Protein AF-A0A1V5P6X7-F1 (afdb_monomer)

Mean predicted aligned error: 15.87 Å

Radius of gyration: 30.11 Å; Cα contacts (8 Å, |Δi|>4): 735; chains: 1; bounding box: 81×70×78 Å

Foldseek 3Di:
DDDDDPVLLVVQLVVPVPDPLPAQLVLLLVLLLQVVLVVVCVVPVDDDDDDSVNSSVVSVDQDPLNSVLLSVLSSLLPSPPVVDDCRPPVDDDPVSSVVSSVLQVQLVVVLSVDPDDSNVRSSCSSCVSSVNRPPDLLVVCVVVVADNAALQFFKQFLPPQCRQQLALQDGLFKHKAFDDPVQLVQWDDDPQWTDQVSGNDHLVVVLVNRNDDPVVLRVLALSLVLSLVLRQQLVCVVPPPDQKHKYQQVSSCVQLVQDADDVPDAFDADPVRHRDPRPNPPVVVNVVSLQRMWMAGNVRIIGRQKAWDDQDSVSNMTMIGGPSSVVVSVVQQVVQWDAAPVRDIDGWDGIDRWFGSNCSVDPLVLLVLLLSVVVSQVSVQQTDDSLNRNVVVVVVVCVVVVHDDPDPPPPPPQPLADKRKGKDFLLVSQSSHVNLVVQLVPDDQVSNLVSLCVRLLVSVVCCVVGTLNPLWFAPKDWDSDRDGPVRRRPMGMIITSHTDDPVSRDRDD

Nearest PDB structures (foldseek):
  5lc5-assembly1_Y  TM=1.984E-01  e=2.575E+00  Bos taurus

Solvent-accessible surface area (backbone atoms only — not comparable to full-atom values): 28564 Å² total; per-residue (Å²): 134,86,82,74,51,74,66,58,41,50,59,40,41,66,56,55,76,78,47,81,56,64,61,62,38,50,52,48,50,55,52,47,34,54,53,48,27,54,52,52,53,66,74,50,78,83,70,76,100,72,54,70,66,62,41,37,66,72,43,67,75,70,48,73,66,56,49,54,32,50,38,48,53,55,48,50,50,49,43,70,38,85,88,56,51,66,80,78,58,83,62,82,56,72,68,60,53,50,54,55,48,52,51,51,51,54,14,52,57,50,46,76,74,53,94,70,65,73,84,77,40,49,45,40,25,38,17,65,60,70,73,47,81,48,49,54,51,61,53,54,31,40,74,76,68,24,48,58,69,62,57,49,44,25,47,40,54,22,32,85,71,46,48,38,36,78,31,76,35,90,46,79,45,18,12,32,27,65,50,55,73,77,59,48,73,30,61,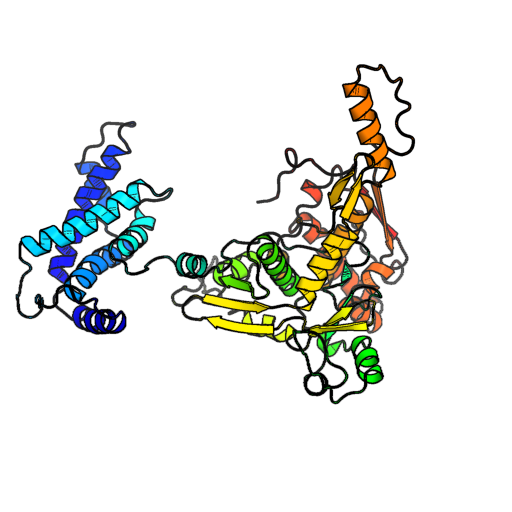31,66,57,95,39,32,60,35,63,89,73,22,78,51,55,65,69,59,51,58,50,50,56,70,47,85,54,59,88,63,55,71,78,58,60,53,57,56,52,29,44,52,49,36,54,47,53,57,37,62,78,73,43,98,59,75,69,42,41,36,30,44,70,37,48,32,49,22,35,59,41,59,72,81,51,95,90,65,76,65,55,59,46,100,85,65,48,71,42,79,76,62,64,62,55,58,65,61,64,55,52,71,39,60,46,26,30,24,40,40,59,90,68,52,42,20,41,38,44,47,82,73,46,77,38,80,88,50,41,31,40,30,33,33,31,53,30,57,53,51,50,52,53,50,51,55,59,76,29,49,43,67,46,87,86,68,51,73,49,69,54,86,43,62,40,73,43,38,32,24,44,50,55,66,53,82,58,58,60,12,54,51,50,38,51,52,53,51,22,46,54,54,61,67,66,61,83,50,75,68,41,54,38,52,55,50,53,52,52,54,37,57,75,67,73,53,88,70,85,68,70,71,52,99,66,53,72,54,92,77,49,70,42,71,36,75,48,37,46,47,58,60,37,60,62,34,58,72,48,36,53,50,46,73,73,42,54,75,68,56,23,30,51,51,39,39,55,27,47,54,45,17,60,50,38,41,67,75,35,29,30,52,74,50,37,30,34,78,61,42,70,73,86,74,62,51,38,81,93,42,22,84,43,68,51,58,33,36,22,47,54,67,51,51,84,88,72,40,62,76,79,131

Structure (mmCIF, N/CA/C/O backbone):
data_AF-A0A1V5P6X7-F1
#
_entry.id   AF-A0A1V5P6X7-F1
#
loop_
_atom_site.group_PDB
_atom_site.id
_atom_site.type_symbol
_atom_site.label_atom_id
_atom_site.label_alt_id
_atom_site.label_comp_id
_atom_site.label_asym_id
_atom_site.label_entity_id
_atom_site.label_seq_id
_atom_site.pdbx_PDB_ins_code
_atom_site.Cartn_x
_atom_site.Cartn_y
_atom_site.Cartn_z
_atom_site.occupancy
_atom_site.B_iso_or_equiv
_atom_site.auth_seq_id
_atom_site.auth_comp_id
_atom_site.auth_asym_id
_atom_site.auth_atom_id
_atom_site.pdbx_PDB_model_num
ATOM 1 N N . MET A 1 1 ? 23.659 1.059 -47.665 1.00 29.52 1 MET A N 1
ATOM 2 C CA . MET A 1 1 ? 24.518 0.992 -46.464 1.00 29.52 1 MET A CA 1
ATOM 3 C C . MET A 1 1 ? 23.973 -0.125 -45.588 1.00 29.52 1 MET A C 1
ATOM 5 O O . MET A 1 1 ? 22.819 -0.039 -45.201 1.00 29.52 1 MET A O 1
ATOM 9 N N . LEU A 1 2 ? 24.727 -1.211 -45.403 1.00 29.77 2 LEU A N 1
ATOM 10 C CA . LEU A 1 2 ? 24.310 -2.373 -44.606 1.00 29.77 2 LEU A CA 1
ATOM 11 C C . LEU A 1 2 ? 24.341 -2.010 -43.114 1.00 29.77 2 LEU A C 1
ATOM 13 O O . LEU A 1 2 ? 25.424 -1.776 -42.577 1.00 29.77 2 LEU A O 1
ATOM 17 N N . GLU A 1 3 ? 23.174 -1.961 -42.467 1.00 35.75 3 GLU A N 1
ATOM 18 C CA . GLU A 1 3 ? 23.053 -1.818 -41.011 1.00 35.75 3 GLU A CA 1
ATOM 19 C C . GLU A 1 3 ? 23.807 -2.962 -40.314 1.00 35.75 3 GLU A C 1
ATOM 21 O O . GLU A 1 3 ? 23.574 -4.142 -40.582 1.00 35.75 3 GLU A O 1
ATOM 26 N N . LEU A 1 4 ? 24.761 -2.621 -39.445 1.00 47.28 4 LEU A N 1
ATOM 27 C CA . LEU A 1 4 ? 25.400 -3.596 -38.562 1.00 47.28 4 LEU A CA 1
ATOM 28 C C . LEU A 1 4 ? 24.405 -4.033 -37.487 1.00 47.28 4 LEU A C 1
ATOM 30 O O . LEU A 1 4 ? 23.769 -3.196 -36.847 1.00 47.28 4 LEU A O 1
ATOM 34 N N . SER A 1 5 ? 24.324 -5.339 -37.232 1.00 50.75 5 SER A N 1
ATOM 35 C CA . SER A 1 5 ? 23.567 -5.845 -36.091 1.00 50.75 5 SER A CA 1
ATOM 36 C C . SER A 1 5 ? 24.192 -5.354 -34.775 1.00 50.75 5 SER A C 1
ATOM 38 O O . SER A 1 5 ? 25.414 -5.227 -34.660 1.00 50.75 5 SER A O 1
ATOM 40 N N . ALA A 1 6 ? 23.373 -5.118 -33.745 1.00 48.75 6 ALA A N 1
ATOM 41 C CA . ALA A 1 6 ? 23.850 -4.692 -32.425 1.00 48.75 6 ALA A CA 1
ATOM 42 C C . ALA A 1 6 ? 24.905 -5.654 -31.830 1.00 48.75 6 ALA A C 1
ATOM 44 O O . ALA A 1 6 ? 25.833 -5.221 -31.147 1.00 48.75 6 ALA A O 1
ATOM 45 N N . GLN A 1 7 ? 24.811 -6.955 -32.137 1.00 45.31 7 GLN A N 1
ATOM 46 C CA . GLN A 1 7 ? 25.798 -7.960 -31.730 1.00 45.31 7 GLN A CA 1
ATOM 47 C C . GLN A 1 7 ? 27.153 -7.796 -32.430 1.00 45.31 7 GLN A C 1
ATOM 49 O O . GLN A 1 7 ? 28.190 -7.986 -31.792 1.00 45.31 7 GLN A O 1
ATOM 54 N N . ASP A 1 8 ? 27.169 -7.439 -33.714 1.00 54.50 8 ASP A N 1
ATOM 55 C CA . ASP A 1 8 ? 28.414 -7.231 -34.460 1.00 54.50 8 ASP A CA 1
ATOM 56 C C . ASP A 1 8 ? 29.129 -5.957 -34.011 1.00 54.50 8 ASP A C 1
ATOM 58 O O . ASP A 1 8 ? 30.355 -5.954 -33.872 1.00 54.50 8 ASP A O 1
ATOM 62 N N . THR A 1 9 ? 28.366 -4.907 -33.698 1.00 53.50 9 THR A N 1
ATOM 63 C CA . THR A 1 9 ? 28.881 -3.674 -33.091 1.00 53.50 9 THR A CA 1
ATOM 64 C C . THR A 1 9 ? 29.508 -3.953 -31.721 1.00 53.50 9 THR A C 1
ATOM 66 O O . THR A 1 9 ? 30.623 -3.508 -31.465 1.00 53.50 9 THR A O 1
ATOM 69 N N . LEU A 1 10 ? 28.866 -4.762 -30.868 1.00 51.53 10 LEU A N 1
ATOM 70 C CA . LEU A 1 10 ? 29.395 -5.145 -29.548 1.00 51.53 10 LEU A CA 1
ATOM 71 C C . LEU A 1 10 ? 30.659 -6.017 -29.628 1.00 51.53 10 LEU A C 1
ATOM 73 O O . LEU A 1 10 ? 31.616 -5.793 -28.887 1.00 51.53 10 LEU A O 1
ATOM 77 N N . LYS A 1 11 ? 30.703 -6.994 -30.545 1.00 57.59 11 LYS A N 1
ATOM 78 C CA . LYS A 1 11 ? 31.899 -7.830 -30.767 1.00 57.59 11 LYS A CA 1
ATOM 79 C C . LYS A 1 11 ? 33.089 -7.007 -31.257 1.00 57.59 11 LYS A C 1
ATOM 81 O O . LYS A 1 11 ? 34.222 -7.277 -30.865 1.00 57.59 11 LYS A O 1
ATOM 86 N N . ARG A 1 12 ? 32.836 -6.009 -32.106 1.00 57.44 12 ARG A N 1
ATOM 87 C CA . ARG A 1 12 ? 33.854 -5.061 -32.577 1.00 57.44 12 ARG A CA 1
ATOM 88 C C . ARG A 1 12 ? 34.313 -4.152 -31.444 1.00 57.44 12 ARG A C 1
ATOM 90 O O . ARG A 1 12 ? 35.510 -4.057 -31.203 1.00 57.44 12 ARG A O 1
ATOM 97 N N . PHE A 1 13 ? 33.376 -3.595 -30.680 1.00 59.50 13 PHE A N 1
ATOM 98 C CA . PHE A 1 13 ? 33.653 -2.774 -29.499 1.00 59.50 13 PHE A CA 1
ATOM 99 C C . PHE A 1 13 ? 34.596 -3.474 -28.502 1.00 59.50 13 PHE A C 1
ATOM 101 O O . PHE A 1 13 ? 35.576 -2.880 -28.056 1.00 59.50 13 PHE A O 1
ATOM 108 N N . ALA A 1 14 ? 34.371 -4.764 -28.228 1.00 54.22 14 ALA A N 1
ATOM 109 C CA . ALA A 1 14 ? 35.219 -5.563 -27.340 1.00 54.22 14 ALA A CA 1
ATOM 110 C C . ALA A 1 14 ? 36.666 -5.754 -27.845 1.00 54.22 14 ALA A C 1
ATOM 112 O O . ALA A 1 14 ? 37.575 -5.921 -27.035 1.00 54.22 14 ALA A O 1
ATOM 113 N N . ARG A 1 15 ? 36.901 -5.721 -29.166 1.00 55.00 15 ARG A N 1
ATOM 114 C CA . ARG A 1 15 ? 38.250 -5.816 -29.756 1.00 55.00 15 ARG A CA 1
ATOM 115 C C . ARG A 1 15 ? 39.013 -4.493 -29.660 1.00 55.00 15 ARG A C 1
ATOM 117 O O . ARG A 1 15 ? 40.206 -4.509 -29.370 1.00 55.00 15 ARG A O 1
ATOM 124 N N . TYR A 1 16 ? 38.329 -3.362 -29.843 1.00 55.97 16 TYR A N 1
ATOM 125 C CA . TYR A 1 16 ? 38.953 -2.032 -29.828 1.00 55.97 16 TYR A CA 1
ATOM 126 C C . TYR A 1 16 ? 39.410 -1.575 -28.440 1.00 55.97 16 TYR A C 1
ATOM 128 O O . TYR A 1 16 ? 40.416 -0.871 -28.348 1.00 55.97 16 TYR A O 1
ATOM 136 N N . TRP A 1 17 ? 38.745 -2.033 -27.369 1.00 52.84 17 TRP A N 1
ATOM 137 C CA . TRP A 1 17 ? 39.122 -1.751 -25.972 1.00 52.84 17 TRP A CA 1
ATOM 138 C C . TRP A 1 17 ? 40.578 -2.153 -25.635 1.00 52.84 17 TRP A C 1
ATOM 140 O O . TRP A 1 17 ? 41.153 -1.636 -24.682 1.00 52.84 17 TRP A O 1
ATOM 150 N N . ASN A 1 18 ? 41.196 -3.026 -26.441 1.00 51.00 18 ASN A N 1
ATOM 151 C CA . ASN A 1 18 ? 42.546 -3.565 -26.238 1.00 51.00 18 ASN A CA 1
ATOM 152 C C . ASN A 1 18 ? 43.632 -2.969 -27.172 1.00 51.00 18 ASN A C 1
ATOM 154 O O . ASN A 1 18 ? 44.721 -3.530 -27.257 1.00 51.00 18 ASN A O 1
ATOM 158 N N . SER A 1 19 ? 43.359 -1.879 -27.905 1.00 52.97 19 SER A N 1
ATOM 159 C CA . SER A 1 19 ? 44.272 -1.281 -28.910 1.00 52.97 19 SER A CA 1
ATOM 160 C C . SER A 1 19 ? 44.666 0.175 -28.595 1.00 52.97 19 SER A C 1
ATOM 162 O O . SER A 1 19 ? 44.190 0.713 -27.598 1.00 52.97 19 SER A O 1
ATOM 164 N N . ASP A 1 20 ? 45.544 0.798 -29.404 1.00 56.88 20 ASP A N 1
ATOM 165 C CA . ASP A 1 20 ? 46.266 2.077 -29.173 1.00 56.88 20 ASP A CA 1
ATOM 166 C C . ASP A 1 20 ? 45.377 3.356 -29.200 1.00 56.88 20 ASP A C 1
ATOM 168 O O . ASP A 1 20 ? 45.600 4.361 -29.873 1.00 56.88 20 ASP A O 1
ATOM 172 N N . PHE A 1 21 ? 44.328 3.304 -28.389 1.00 60.03 21 PHE A N 1
ATOM 173 C CA . PHE A 1 21 ? 43.229 4.234 -28.141 1.00 60.03 21 PHE A CA 1
ATOM 174 C C . PHE A 1 21 ? 43.634 5.593 -27.546 1.00 60.03 21 PHE A C 1
ATOM 176 O O . PHE A 1 21 ? 42.840 6.537 -27.433 1.00 60.03 21 PHE A O 1
ATOM 183 N N . VAL A 1 22 ? 44.886 5.692 -27.112 1.00 60.69 22 VAL A N 1
ATOM 184 C CA . VAL A 1 22 ? 45.396 6.803 -26.314 1.00 60.69 22 VAL A CA 1
ATOM 185 C C . VAL A 1 22 ? 45.454 8.095 -27.135 1.00 60.69 22 VAL A C 1
ATOM 187 O O . VAL A 1 22 ? 45.190 9.168 -26.591 1.00 60.69 22 VAL A O 1
ATOM 190 N N . GLN A 1 23 ? 45.737 8.014 -28.440 1.00 65.31 23 GLN A N 1
ATOM 191 C CA . GLN A 1 23 ? 45.881 9.193 -29.303 1.00 65.31 23 GLN A CA 1
ATOM 192 C C . GLN A 1 23 ? 44.537 9.877 -29.618 1.00 65.31 23 GLN A C 1
ATOM 194 O O . GLN A 1 23 ? 44.407 11.085 -29.404 1.00 65.31 23 GLN A O 1
ATOM 199 N N . SER A 1 24 ? 43.506 9.129 -30.035 1.00 67.69 24 SER A N 1
ATOM 200 C CA . SER A 1 24 ? 42.156 9.669 -30.309 1.00 67.69 24 SER A CA 1
ATOM 201 C C . SER A 1 24 ? 41.521 10.251 -29.050 1.00 67.69 24 SER A C 1
ATOM 203 O O . SER A 1 24 ? 40.939 11.337 -29.078 1.00 67.69 24 SER A O 1
ATOM 205 N N . SER A 1 25 ? 41.680 9.546 -27.927 1.00 67.38 25 SER A N 1
ATOM 206 C CA . SER A 1 25 ? 41.163 9.977 -26.628 1.00 67.38 25 SER A CA 1
ATOM 207 C C . SER A 1 25 ? 41.782 11.301 -26.186 1.00 67.38 25 SER A C 1
ATOM 209 O O . SER A 1 25 ? 41.067 12.195 -25.741 1.00 67.38 25 SER A O 1
ATOM 211 N N . ARG A 1 26 ? 43.104 11.465 -26.345 1.00 72.81 26 ARG A N 1
ATOM 212 C CA . ARG A 1 26 ? 43.799 12.725 -26.030 1.00 72.81 26 ARG A CA 1
ATOM 213 C C . ARG A 1 26 ? 43.305 13.877 -26.901 1.00 72.81 26 ARG A C 1
ATOM 215 O O . ARG A 1 26 ? 43.018 14.942 -26.365 1.00 72.81 26 ARG A O 1
ATOM 222 N N . MET A 1 27 ? 43.140 13.661 -28.206 1.00 81.56 27 MET A N 1
ATOM 223 C CA . MET A 1 27 ? 42.619 14.690 -29.111 1.00 81.56 27 MET A CA 1
ATOM 224 C C . MET A 1 27 ? 41.207 15.148 -28.710 1.00 81.56 27 MET A C 1
ATOM 226 O O . MET A 1 27 ? 40.962 16.350 -28.602 1.00 81.56 27 MET A O 1
ATOM 230 N N . LEU A 1 28 ? 40.286 14.211 -28.462 1.00 78.25 28 LEU A N 1
ATOM 231 C CA . LEU A 1 28 ? 38.910 14.535 -28.065 1.00 78.25 28 LEU A CA 1
ATOM 232 C C . LEU A 1 28 ? 38.848 15.250 -26.712 1.00 78.25 28 LEU A C 1
ATOM 234 O O . LEU A 1 28 ? 38.038 16.158 -26.540 1.00 78.25 28 LEU A O 1
ATOM 238 N N . ILE A 1 29 ? 39.723 14.883 -25.772 1.00 78.19 29 ILE A N 1
ATOM 239 C CA . ILE A 1 29 ? 39.867 15.571 -24.484 1.00 78.19 29 ILE A CA 1
ATOM 240 C C . ILE A 1 29 ? 40.288 17.029 -24.685 1.00 78.19 29 ILE A C 1
ATOM 242 O O . ILE A 1 29 ? 39.666 17.917 -24.103 1.00 78.19 29 ILE A O 1
ATOM 246 N N . GLU A 1 30 ? 41.291 17.297 -25.522 1.00 80.62 30 GLU A N 1
ATOM 247 C CA . GLU A 1 30 ? 41.738 18.671 -25.778 1.00 80.62 30 GLU A CA 1
ATOM 248 C C . GLU A 1 30 ? 40.679 19.500 -26.517 1.00 80.62 30 GLU A C 1
ATOM 250 O O . GLU A 1 30 ? 40.389 20.632 -26.124 1.00 80.62 30 GLU A O 1
ATOM 255 N N . GLN A 1 31 ? 40.003 18.923 -27.515 1.00 80.69 31 GLN A N 1
ATOM 256 C CA . GLN A 1 31 ? 38.898 19.606 -28.194 1.00 80.69 31 GLN A CA 1
ATOM 257 C C . GLN A 1 31 ? 37.723 19.897 -27.252 1.00 80.69 31 GLN A C 1
ATOM 259 O O . GLN A 1 31 ? 37.170 20.997 -27.283 1.00 80.69 31 GLN A O 1
ATOM 264 N N . TYR A 1 32 ? 37.356 18.947 -26.388 1.00 81.94 32 TYR A N 1
ATOM 265 C CA . TYR A 1 32 ? 36.303 19.135 -25.391 1.00 81.94 32 TYR A CA 1
ATOM 266 C C . TYR A 1 32 ? 36.634 20.280 -24.435 1.00 81.94 32 TYR A C 1
ATOM 268 O O . TYR A 1 32 ? 35.779 21.133 -24.200 1.00 81.94 32 TYR A O 1
ATOM 276 N N . LYS A 1 33 ? 37.873 20.346 -23.926 1.00 78.62 33 LYS A N 1
ATOM 277 C CA . LYS A 1 33 ? 38.310 21.424 -23.025 1.00 78.62 33 LYS A CA 1
ATOM 278 C C . LYS A 1 33 ? 38.100 22.802 -23.650 1.00 78.62 33 LYS A C 1
ATOM 280 O O . LYS A 1 33 ? 37.523 23.682 -23.011 1.00 78.62 33 LYS A O 1
ATOM 285 N N . ILE A 1 34 ? 38.514 22.963 -24.908 1.00 79.25 34 ILE A N 1
ATOM 286 C CA . ILE A 1 34 ? 38.392 24.220 -25.657 1.00 79.25 34 ILE A CA 1
ATOM 287 C C . ILE A 1 34 ? 36.917 24.572 -25.885 1.00 79.25 34 ILE A C 1
ATOM 289 O O . ILE A 1 34 ? 36.484 25.679 -25.557 1.00 79.25 34 ILE A O 1
ATOM 293 N N . LYS A 1 35 ? 36.125 23.627 -26.405 1.00 78.69 35 LYS A N 1
ATOM 294 C CA . LYS A 1 35 ? 34.719 23.866 -26.760 1.00 78.69 35 LYS A CA 1
ATOM 295 C C . LYS A 1 35 ? 33.844 24.114 -25.525 1.00 78.69 35 LYS A C 1
ATOM 297 O O . LYS A 1 35 ? 33.004 25.012 -25.545 1.00 78.69 35 LYS A O 1
ATOM 302 N N . MET A 1 36 ? 34.089 23.421 -24.410 1.00 74.06 36 MET A N 1
ATOM 303 C CA . MET A 1 36 ? 33.398 23.699 -23.145 1.00 74.06 36 MET A CA 1
ATOM 304 C C . MET A 1 36 ? 33.767 25.049 -22.544 1.00 74.06 36 MET A C 1
ATOM 306 O O . MET A 1 36 ? 32.889 25.742 -22.031 1.00 74.06 36 MET A O 1
ATOM 310 N N . ALA A 1 37 ? 35.041 25.446 -22.593 1.00 71.62 37 ALA A N 1
ATOM 311 C CA . ALA A 1 37 ? 35.449 26.765 -22.118 1.00 71.62 37 ALA A CA 1
ATOM 312 C C . ALA A 1 37 ? 34.734 27.875 -22.910 1.00 71.62 37 ALA A C 1
ATOM 314 O O . ALA A 1 37 ? 34.211 28.818 -22.317 1.00 71.62 37 ALA A O 1
ATOM 315 N N . GLN A 1 38 ? 34.615 27.716 -24.232 1.00 73.31 38 GLN A N 1
ATOM 316 C CA . GLN A 1 38 ? 33.857 28.626 -25.097 1.00 73.31 38 GLN A CA 1
ATOM 317 C C . GLN A 1 38 ? 32.356 28.637 -24.769 1.00 73.31 38 GLN A C 1
ATOM 319 O O . GLN A 1 38 ? 31.749 29.705 -24.688 1.00 73.31 38 GLN A O 1
ATOM 324 N N . MET A 1 39 ? 31.756 27.469 -24.541 1.00 71.56 39 MET A N 1
ATOM 325 C CA . MET A 1 39 ? 30.348 27.335 -24.166 1.00 71.56 39 MET A CA 1
ATOM 326 C C . MET A 1 39 ? 30.037 28.017 -22.823 1.00 71.56 39 MET A C 1
ATOM 328 O O . MET A 1 39 ? 29.095 28.805 -22.723 1.00 71.56 39 MET A O 1
ATOM 332 N N . LEU A 1 40 ? 30.862 27.786 -21.796 1.00 67.69 40 LEU A N 1
ATOM 333 C CA . LEU A 1 40 ? 30.722 28.434 -20.486 1.00 67.69 40 LEU A CA 1
ATOM 334 C C . LEU A 1 40 ? 30.890 29.952 -20.591 1.00 67.69 40 LEU A C 1
ATOM 336 O O . LEU A 1 40 ? 30.121 30.695 -19.983 1.00 67.69 40 LEU A O 1
ATOM 340 N N . LEU A 1 41 ? 31.836 30.416 -21.410 1.00 68.06 41 LEU A N 1
ATOM 341 C CA . LEU A 1 41 ? 32.035 31.838 -21.674 1.00 68.06 41 LEU A CA 1
ATOM 342 C C . LEU A 1 41 ? 30.791 32.486 -22.310 1.00 68.06 41 LEU A C 1
ATOM 344 O O . LEU A 1 41 ? 30.446 33.614 -21.958 1.00 68.06 41 LEU A O 1
ATOM 348 N N . ARG A 1 42 ? 30.077 31.781 -23.204 1.00 69.19 42 ARG A N 1
ATOM 349 C CA . ARG A 1 42 ? 28.806 32.262 -23.781 1.00 69.19 42 ARG A CA 1
ATOM 350 C C . ARG A 1 42 ? 27.708 32.410 -22.725 1.00 69.19 42 ARG A C 1
ATOM 352 O O . ARG A 1 42 ? 27.000 33.415 -22.745 1.00 69.19 42 ARG A O 1
ATOM 359 N N . HIS A 1 43 ? 27.591 31.461 -21.796 1.00 63.00 43 HIS A N 1
ATOM 360 C CA . HIS A 1 43 ? 26.579 31.497 -20.732 1.00 63.00 43 HIS A CA 1
ATOM 361 C C . HIS A 1 43 ? 26.871 32.511 -19.613 1.00 63.00 43 HIS A C 1
ATOM 363 O O . HIS A 1 43 ? 25.934 33.035 -19.016 1.00 63.00 43 HIS A O 1
ATOM 369 N N . TYR A 1 44 ? 28.139 32.834 -19.342 1.00 59.91 44 TYR A N 1
ATOM 370 C CA . TYR A 1 44 ? 28.546 33.703 -18.225 1.00 59.91 44 TYR A CA 1
ATOM 371 C C . TYR A 1 44 ? 28.780 35.181 -18.587 1.00 59.91 44 TYR A C 1
ATOM 373 O O . TYR A 1 44 ? 29.337 35.925 -17.779 1.00 59.91 44 TYR A O 1
ATOM 381 N N . LYS A 1 45 ? 28.304 35.656 -19.748 1.00 52.53 45 LYS A N 1
ATOM 382 C CA . LYS A 1 45 ? 28.466 37.046 -20.243 1.00 52.53 45 LYS A CA 1
ATOM 383 C C . LYS A 1 45 ? 27.971 38.182 -19.310 1.00 52.53 45 LYS A C 1
ATOM 385 O O . LYS A 1 45 ? 28.064 39.343 -19.692 1.00 52.53 45 LYS A O 1
ATOM 390 N N . GLY A 1 46 ? 27.479 37.890 -18.102 1.00 49.81 46 GLY A N 1
ATOM 391 C CA . GLY A 1 46 ? 26.917 38.860 -17.155 1.00 49.81 46 GLY A CA 1
ATOM 392 C C . GLY A 1 46 ? 27.740 39.213 -15.905 1.00 49.81 46 GLY A C 1
ATOM 393 O O . GLY A 1 46 ? 27.315 40.105 -15.177 1.00 49.81 46 GLY A O 1
ATOM 394 N N . SER A 1 47 ? 28.884 38.583 -15.594 1.00 49.19 47 SER A N 1
ATOM 395 C CA . SER A 1 47 ? 29.581 38.890 -14.324 1.00 49.19 47 SER A CA 1
ATOM 396 C C . SER A 1 47 ? 31.112 38.832 -14.396 1.00 49.19 47 SER A C 1
ATOM 398 O O . SER A 1 47 ? 31.696 37.755 -14.322 1.00 49.19 47 SER A O 1
ATOM 400 N N . LYS A 1 48 ? 31.733 40.024 -14.425 1.00 52.28 48 LYS A N 1
ATOM 401 C CA . LYS A 1 48 ? 33.184 40.327 -14.403 1.00 52.28 48 LYS A CA 1
ATOM 402 C C . LYS A 1 48 ? 33.996 39.758 -15.582 1.00 52.28 48 LYS A C 1
ATOM 404 O O . LYS A 1 48 ? 33.735 38.672 -16.076 1.00 52.28 48 LYS A O 1
ATOM 409 N N . LYS A 1 49 ? 34.999 40.530 -16.031 1.00 52.22 49 LYS A N 1
ATOM 410 C CA . LYS A 1 49 ? 35.970 40.168 -17.083 1.00 52.22 49 LYS A CA 1
ATOM 411 C C . LYS A 1 49 ? 36.725 38.888 -16.689 1.00 52.22 49 LYS A C 1
ATOM 413 O O . LYS A 1 49 ? 37.777 38.976 -16.071 1.00 52.22 49 LYS A O 1
ATOM 418 N N . GLN A 1 50 ? 36.170 37.724 -17.003 1.00 56.84 50 GLN A N 1
ATOM 419 C CA . GLN A 1 50 ? 36.886 36.450 -16.996 1.00 56.84 50 GLN A CA 1
ATOM 420 C C . GLN A 1 50 ? 37.320 36.156 -18.428 1.00 56.84 50 GLN A C 1
ATOM 422 O O . GLN A 1 50 ? 36.532 36.322 -19.364 1.00 56.84 50 GLN A O 1
ATOM 427 N N . THR A 1 51 ? 38.585 35.792 -18.609 1.00 60.97 51 THR A N 1
ATOM 428 C CA . THR A 1 51 ? 39.145 35.492 -19.930 1.00 60.97 51 THR A CA 1
ATOM 429 C C . THR A 1 51 ? 38.878 34.031 -20.300 1.00 60.97 51 THR A C 1
ATOM 431 O O . THR A 1 51 ? 38.555 33.202 -19.447 1.00 60.97 51 THR A O 1
ATOM 434 N N . LEU A 1 52 ? 39.021 33.685 -21.585 1.00 59.28 52 LEU A N 1
ATOM 435 C CA . LEU A 1 52 ? 38.991 32.285 -22.031 1.00 59.28 52 LEU A CA 1
ATOM 436 C C . LEU A 1 52 ? 39.999 31.434 -21.236 1.00 59.28 52 LEU A C 1
ATOM 438 O O . LEU A 1 52 ? 39.710 30.298 -20.883 1.00 59.28 52 LEU A O 1
ATOM 442 N N . GLU A 1 53 ? 41.140 32.023 -20.886 1.00 59.75 53 GLU A N 1
ATOM 443 C CA . GLU A 1 53 ? 42.224 31.414 -20.116 1.00 59.75 53 GLU A CA 1
ATOM 444 C C . GLU A 1 53 ? 41.805 31.021 -18.684 1.00 59.75 53 GLU A C 1
ATOM 446 O O . GLU A 1 53 ? 42.162 29.940 -18.209 1.00 59.75 53 GLU A O 1
ATOM 451 N N . ASP A 1 54 ? 40.967 31.830 -18.022 1.00 60.97 54 ASP A N 1
ATOM 452 C CA . ASP A 1 54 ? 40.425 31.536 -16.685 1.00 60.97 54 ASP A CA 1
ATOM 453 C C . ASP A 1 54 ? 39.466 30.333 -16.693 1.00 60.97 54 ASP A C 1
ATOM 455 O O . ASP A 1 54 ? 39.449 29.515 -15.764 1.00 60.97 54 ASP A O 1
ATOM 459 N N . PHE A 1 55 ? 38.664 30.200 -17.754 1.00 60.59 55 PHE A N 1
ATOM 460 C CA . PHE A 1 55 ? 37.769 29.057 -17.936 1.00 60.59 55 PHE A CA 1
ATOM 461 C C . PHE A 1 55 ? 38.531 27.801 -18.355 1.00 60.59 55 PHE A C 1
ATOM 463 O O . PHE A 1 55 ? 38.241 26.726 -17.831 1.00 60.59 55 PHE A O 1
ATOM 470 N N . THR A 1 56 ? 39.546 27.924 -19.212 1.00 59.16 56 THR A N 1
ATOM 471 C CA . THR A 1 56 ? 40.401 26.798 -19.611 1.00 59.16 56 THR A CA 1
ATOM 472 C C . THR A 1 56 ? 41.091 26.168 -18.396 1.00 59.16 56 THR A C 1
ATOM 474 O O . THR A 1 56 ? 40.992 24.954 -18.221 1.00 59.16 56 THR A O 1
ATOM 477 N N . LYS A 1 57 ? 41.631 26.970 -17.460 1.00 63.25 57 LYS A N 1
ATOM 478 C CA . LYS A 1 57 ? 42.194 26.480 -16.179 1.00 63.25 57 LYS A CA 1
ATOM 479 C C . LYS A 1 57 ? 41.187 25.713 -15.313 1.00 63.25 57 LYS A C 1
ATOM 481 O O . LYS A 1 57 ? 41.542 24.775 -14.605 1.00 63.25 57 LYS A O 1
ATOM 486 N N . ARG A 1 58 ? 39.898 26.072 -15.364 1.00 56.12 58 ARG A N 1
ATOM 487 C CA . ARG A 1 58 ? 38.832 25.345 -14.645 1.00 56.12 58 ARG A CA 1
ATOM 488 C C . ARG A 1 58 ? 38.477 24.005 -15.295 1.00 56.12 58 ARG A C 1
ATOM 490 O O . ARG A 1 58 ? 37.972 23.128 -14.592 1.00 56.12 58 ARG A O 1
ATOM 497 N N . VAL A 1 59 ? 38.706 23.849 -16.599 1.00 60.62 59 VAL A N 1
ATOM 498 C CA . VAL A 1 59 ? 38.370 22.652 -17.398 1.00 60.62 59 VAL A CA 1
ATOM 499 C C . VAL A 1 59 ? 39.583 21.709 -17.572 1.00 60.62 59 VAL A C 1
ATOM 501 O O . VAL A 1 59 ? 39.422 20.574 -18.010 1.00 60.62 59 VAL A O 1
ATOM 504 N N . GLU A 1 60 ? 40.783 22.109 -17.131 1.00 56.16 60 GLU A N 1
ATOM 505 C CA . GLU A 1 60 ? 42.029 21.323 -17.235 1.00 56.16 60 GLU A CA 1
ATOM 506 C C . GLU A 1 60 ? 41.961 19.912 -16.623 1.00 56.16 60 GLU A C 1
ATOM 508 O O . GLU A 1 60 ? 42.549 18.974 -17.168 1.00 56.16 60 GLU A O 1
ATOM 513 N N . LYS A 1 61 ? 41.226 19.727 -15.519 1.00 62.88 61 LYS A N 1
ATOM 514 C CA . LYS A 1 61 ? 41.073 18.423 -14.854 1.00 62.88 61 LYS A CA 1
ATOM 515 C C . LYS A 1 61 ? 39.816 17.704 -15.338 1.00 62.88 61 LYS A C 1
ATOM 517 O O . LYS A 1 61 ? 38.804 17.689 -14.643 1.00 62.88 61 LYS A O 1
ATOM 522 N N . THR A 1 62 ? 39.896 17.086 -16.515 1.00 63.19 62 THR A N 1
ATOM 523 C CA . THR A 1 62 ? 38.873 16.145 -16.994 1.00 63.19 62 THR A CA 1
ATOM 524 C C . THR A 1 62 ? 38.733 15.005 -15.983 1.00 63.19 62 THR A C 1
ATOM 526 O O . THR A 1 62 ? 39.714 14.302 -15.703 1.00 63.19 62 THR A O 1
ATOM 529 N N . THR A 1 63 ? 37.538 14.840 -15.419 1.00 67.25 63 THR A N 1
ATOM 530 C CA . THR A 1 63 ? 37.213 13.736 -14.502 1.00 67.25 63 THR A CA 1
ATOM 531 C C . THR A 1 63 ? 37.273 12.397 -15.234 1.00 67.25 63 THR A C 1
ATOM 533 O O . THR A 1 63 ? 37.094 12.352 -16.451 1.00 67.25 63 THR A O 1
ATOM 536 N N . ASP A 1 64 ? 37.467 11.290 -14.514 1.00 60.12 64 ASP A N 1
ATOM 537 C CA . ASP A 1 64 ? 37.478 9.954 -15.132 1.00 60.12 64 ASP A CA 1
ATOM 538 C C . ASP A 1 64 ? 36.181 9.675 -15.901 1.00 60.12 64 ASP A C 1
ATOM 540 O O . ASP A 1 64 ? 36.202 9.117 -16.993 1.00 60.12 64 ASP A O 1
ATOM 544 N N . ARG A 1 65 ? 35.048 10.175 -15.397 1.00 60.94 65 ARG A N 1
ATOM 545 C CA . ARG A 1 65 ? 33.745 10.056 -16.058 1.00 60.94 65 ARG A CA 1
ATOM 546 C C . ARG A 1 65 ? 33.672 10.806 -17.393 1.00 60.94 65 ARG A C 1
ATOM 548 O O . ARG A 1 65 ? 33.104 10.284 -18.347 1.00 60.94 65 ARG A O 1
ATOM 555 N N . GLU A 1 66 ? 34.230 12.012 -17.473 1.00 70.06 66 GLU A N 1
ATOM 556 C CA . GLU A 1 66 ? 34.300 12.779 -18.726 1.00 70.06 66 GLU A CA 1
ATOM 557 C C . GLU A 1 66 ? 35.279 12.139 -19.716 1.00 70.06 66 GLU A C 1
ATOM 559 O O . GLU A 1 66 ? 34.980 12.070 -20.906 1.00 70.06 66 GLU A O 1
ATOM 564 N N . ARG A 1 67 ? 36.409 11.603 -19.229 1.00 69.31 67 ARG A N 1
ATOM 565 C CA . ARG A 1 67 ? 37.352 10.847 -20.067 1.00 69.31 67 ARG A CA 1
ATOM 566 C C . ARG A 1 67 ? 36.658 9.644 -20.689 1.00 69.31 67 ARG A C 1
ATOM 568 O O . ARG A 1 67 ? 36.698 9.517 -21.904 1.00 69.31 67 ARG A O 1
ATOM 575 N N . ILE A 1 68 ? 35.957 8.845 -19.884 1.00 67.38 68 ILE A N 1
ATOM 576 C CA . ILE A 1 68 ? 35.201 7.668 -20.340 1.00 67.38 68 ILE A CA 1
ATOM 577 C C . ILE A 1 68 ? 34.125 8.054 -21.369 1.00 67.38 68 ILE A C 1
ATOM 579 O O . ILE A 1 68 ? 33.932 7.355 -22.360 1.00 67.38 68 ILE A O 1
ATOM 583 N N . ALA A 1 69 ? 33.436 9.184 -21.186 1.00 70.81 69 ALA A N 1
ATOM 584 C CA . ALA A 1 69 ? 32.447 9.650 -22.157 1.00 70.81 69 ALA A CA 1
ATOM 585 C C . ALA A 1 69 ? 33.080 9.979 -23.519 1.00 70.81 69 ALA A C 1
ATOM 587 O O . ALA A 1 69 ? 32.610 9.505 -24.547 1.00 70.81 69 ALA A O 1
ATOM 588 N N . LEU A 1 70 ? 34.168 10.750 -23.535 1.00 77.69 70 LEU A N 1
ATOM 589 C CA . LEU A 1 70 ? 34.865 11.130 -24.771 1.00 77.69 70 LEU A CA 1
ATOM 590 C C . LEU A 1 70 ? 35.505 9.919 -25.460 1.00 77.69 70 LEU A C 1
ATOM 592 O O . LEU A 1 70 ? 35.474 9.794 -26.681 1.00 77.69 70 LEU A O 1
ATOM 596 N N . GLN A 1 71 ? 36.008 8.989 -24.656 1.00 73.88 71 GLN A N 1
ATOM 597 C CA . GLN A 1 71 ? 36.493 7.680 -25.070 1.00 73.88 71 GLN A CA 1
ATOM 598 C C . GLN A 1 71 ? 35.431 6.883 -25.852 1.00 73.88 71 GLN A C 1
ATOM 600 O O . GLN A 1 71 ? 35.744 6.296 -26.888 1.00 73.88 71 GLN A O 1
ATOM 605 N N . ASN A 1 72 ? 34.160 6.935 -25.444 1.00 72.56 72 ASN A N 1
ATOM 606 C CA . ASN A 1 72 ? 33.077 6.241 -26.147 1.00 72.56 72 ASN A CA 1
ATOM 607 C C . ASN A 1 72 ? 32.819 6.768 -27.570 1.00 72.56 72 ASN A C 1
ATOM 609 O O . ASN A 1 72 ? 32.404 5.982 -28.418 1.00 72.56 72 ASN A O 1
ATOM 613 N N . ILE A 1 73 ? 33.086 8.050 -27.859 1.00 77.19 73 ILE A N 1
ATOM 614 C CA . ILE A 1 73 ? 32.971 8.599 -29.226 1.00 77.19 73 ILE A CA 1
ATOM 615 C C . ILE A 1 73 ? 33.982 7.915 -30.148 1.00 77.19 73 ILE A C 1
ATOM 617 O O . ILE A 1 73 ? 33.610 7.422 -31.210 1.00 77.19 73 ILE A O 1
ATOM 621 N N . ALA A 1 74 ? 35.245 7.849 -29.721 1.00 75.62 74 ALA A N 1
ATOM 622 C CA . ALA A 1 74 ? 36.300 7.201 -30.493 1.00 75.62 74 ALA A CA 1
ATOM 623 C C . ALA A 1 74 ? 36.028 5.698 -30.668 1.00 75.62 74 ALA A C 1
ATOM 625 O O . ALA A 1 74 ? 36.131 5.182 -31.777 1.00 75.62 74 ALA A O 1
ATOM 626 N N . LEU A 1 75 ? 35.605 5.001 -29.606 1.00 71.56 75 LEU A N 1
ATOM 627 C CA . LEU A 1 75 ? 35.265 3.573 -29.688 1.00 71.56 75 LEU A CA 1
ATOM 628 C C . LEU A 1 75 ? 34.096 3.302 -30.644 1.00 71.56 75 LEU A C 1
ATOM 630 O O . LEU A 1 75 ? 34.146 2.353 -31.424 1.00 71.56 75 LEU A O 1
ATOM 634 N N . TYR A 1 76 ? 33.051 4.130 -30.601 1.00 74.81 76 TYR A N 1
ATOM 635 C CA . TYR A 1 76 ? 31.916 4.022 -31.516 1.00 74.81 76 TYR A CA 1
ATOM 636 C C . TYR A 1 76 ? 32.325 4.265 -32.971 1.00 74.81 76 TYR A C 1
ATOM 638 O O . TYR A 1 76 ? 31.908 3.526 -33.866 1.00 74.81 76 TYR A O 1
ATOM 646 N N . TYR A 1 77 ? 33.167 5.273 -33.202 1.00 77.31 77 TYR A N 1
ATOM 647 C CA . TYR A 1 77 ? 33.668 5.607 -34.528 1.00 77.31 77 TYR A CA 1
ATOM 648 C C . TYR A 1 77 ? 34.392 4.417 -35.172 1.00 77.31 77 TYR A C 1
ATOM 650 O O . TYR A 1 77 ? 33.977 3.944 -36.229 1.00 77.31 77 TYR A O 1
ATOM 658 N N . PHE A 1 78 ? 35.380 3.837 -34.486 1.00 72.94 78 PHE A N 1
ATOM 659 C CA . PHE A 1 78 ? 36.112 2.676 -35.005 1.00 72.94 78 PHE A CA 1
ATOM 660 C C . PHE A 1 78 ? 35.243 1.416 -35.121 1.00 72.94 78 PHE A C 1
ATOM 662 O O . PHE A 1 78 ? 35.420 0.618 -36.036 1.00 72.94 78 PHE A O 1
ATOM 669 N N . ALA A 1 79 ? 34.246 1.236 -34.249 1.00 69.12 79 ALA A N 1
ATOM 670 C CA . ALA A 1 79 ? 33.323 0.106 -34.359 1.00 69.12 79 ALA A CA 1
ATOM 671 C C . ALA A 1 79 ? 32.430 0.167 -35.616 1.00 69.12 79 ALA A C 1
ATOM 673 O O . ALA A 1 79 ? 32.007 -0.882 -36.114 1.00 69.12 79 ALA A O 1
ATOM 674 N N . THR A 1 80 ? 32.148 1.371 -36.123 1.00 67.81 80 THR A N 1
ATOM 675 C CA . THR A 1 80 ? 31.231 1.613 -37.248 1.00 67.81 80 THR A CA 1
ATOM 676 C C . THR A 1 80 ? 31.935 1.800 -38.597 1.00 67.81 80 THR A C 1
ATOM 678 O O . THR A 1 80 ? 31.325 1.506 -39.626 1.00 67.81 80 THR A O 1
ATOM 681 N N . HIS A 1 81 ? 33.223 2.159 -38.606 1.00 73.38 81 HIS A N 1
ATOM 682 C CA . HIS A 1 81 ? 34.038 2.350 -39.814 1.00 73.38 81 HIS A CA 1
ATOM 683 C C . HIS A 1 81 ? 34.969 1.148 -40.018 1.00 73.38 81 HIS A C 1
ATOM 685 O O . HIS A 1 81 ? 36.060 1.060 -39.459 1.00 73.38 81 HIS A O 1
ATOM 691 N N . LYS A 1 82 ? 34.469 0.143 -40.753 1.00 66.81 82 LYS A N 1
ATOM 692 C CA . LYS A 1 82 ? 35.047 -1.218 -40.828 1.00 66.81 82 LYS A CA 1
ATOM 693 C C . LYS A 1 82 ? 36.413 -1.291 -41.515 1.00 66.81 82 LYS A C 1
ATOM 695 O O . LYS A 1 82 ? 37.097 -2.298 -41.366 1.00 66.81 82 LYS A O 1
ATOM 700 N N . ASP A 1 83 ? 36.710 -0.294 -42.325 1.00 68.50 83 ASP A N 1
ATOM 701 C CA . ASP A 1 83 ? 37.915 -0.085 -43.120 1.00 68.50 83 ASP A CA 1
ATOM 702 C C . ASP A 1 83 ? 39.053 0.552 -42.314 1.00 68.50 83 ASP A C 1
ATOM 704 O O . ASP A 1 83 ? 40.200 0.546 -42.756 1.00 68.50 83 ASP A O 1
ATOM 708 N N . ILE A 1 84 ? 38.750 1.038 -41.109 1.00 66.44 84 ILE A N 1
ATOM 709 C CA . ILE A 1 84 ? 39.700 1.723 -40.244 1.00 66.44 84 ILE A CA 1
ATOM 710 C C . ILE A 1 84 ? 40.148 0.763 -39.138 1.00 66.44 84 ILE A C 1
ATOM 712 O O . ILE A 1 84 ? 39.403 0.458 -38.200 1.00 66.44 84 ILE A O 1
ATOM 716 N N . ASP A 1 85 ? 41.389 0.287 -39.247 1.00 62.06 85 ASP A N 1
ATOM 717 C CA . ASP A 1 85 ? 42.054 -0.490 -38.202 1.00 62.06 85 ASP A CA 1
ATOM 718 C C . ASP A 1 85 ? 43.117 0.369 -37.483 1.00 62.06 85 ASP A C 1
ATOM 720 O O . ASP A 1 85 ? 44.216 0.569 -38.010 1.00 62.06 85 ASP A O 1
ATOM 724 N N . PRO A 1 86 ? 42.827 0.865 -36.266 1.00 55.59 86 PRO A N 1
ATOM 725 C CA . PRO A 1 86 ? 43.751 1.661 -35.475 1.00 55.59 86 PRO A CA 1
ATOM 726 C C . PRO A 1 86 ? 44.971 0.862 -34.987 1.00 55.59 86 PRO A C 1
ATOM 728 O O . PRO A 1 86 ? 45.947 1.479 -34.567 1.00 55.59 86 PRO A O 1
ATOM 731 N N . GLN A 1 87 ? 44.962 -0.480 -35.047 1.00 54.34 87 GLN A N 1
ATOM 732 C CA . GLN A 1 87 ? 46.167 -1.289 -34.812 1.00 54.34 87 GLN A CA 1
ATOM 733 C C . GLN A 1 87 ? 47.102 -1.315 -36.027 1.00 54.34 87 GLN A C 1
ATOM 735 O O . GLN A 1 87 ? 48.309 -1.469 -35.852 1.00 54.34 87 GLN A O 1
ATOM 740 N N . ALA A 1 88 ? 46.571 -1.150 -37.243 1.00 55.53 88 ALA A N 1
ATOM 741 C CA . ALA A 1 88 ? 47.346 -1.230 -38.480 1.00 55.53 88 ALA A CA 1
ATOM 742 C C . ALA A 1 88 ? 47.849 0.138 -38.981 1.00 55.53 88 ALA A C 1
ATOM 744 O O . ALA A 1 88 ? 48.892 0.198 -39.629 1.00 55.53 88 ALA A O 1
ATOM 745 N N . SER A 1 89 ? 47.136 1.236 -38.696 1.00 55.56 89 SER A N 1
ATOM 746 C CA . SER A 1 89 ? 47.426 2.556 -39.283 1.00 55.56 89 SER A CA 1
ATOM 747 C C . SER A 1 89 ? 48.419 3.422 -38.495 1.00 55.56 89 SER A C 1
ATOM 749 O O . SER A 1 89 ? 48.913 4.413 -39.033 1.00 55.56 89 SER A O 1
ATOM 751 N N . GLY A 1 90 ? 48.703 3.105 -37.223 1.00 52.56 90 GLY A N 1
ATOM 752 C CA . GLY A 1 90 ? 49.644 3.836 -36.349 1.00 52.56 90 GLY A CA 1
ATOM 753 C C . GLY A 1 90 ? 49.293 5.308 -36.049 1.00 52.56 90 GLY A C 1
ATOM 754 O O . GLY A 1 90 ? 49.939 5.942 -35.215 1.00 52.56 90 GLY A O 1
ATOM 755 N N . SER A 1 91 ? 48.282 5.866 -36.719 1.00 58.44 91 SER A N 1
ATOM 756 C CA . SER A 1 91 ? 47.751 7.217 -36.545 1.00 58.44 91 SER A CA 1
ATOM 757 C C . SER A 1 91 ? 46.333 7.322 -37.123 1.00 58.44 91 SER A C 1
ATOM 759 O O . SER A 1 91 ? 45.860 6.434 -37.835 1.00 58.44 91 SER A O 1
ATOM 761 N N . ILE A 1 92 ? 45.650 8.415 -36.791 1.00 66.94 92 ILE A N 1
ATOM 762 C CA . ILE A 1 92 ? 44.294 8.743 -37.245 1.00 66.94 92 ILE A CA 1
ATOM 763 C C . ILE A 1 92 ? 44.416 9.906 -38.231 1.00 66.94 92 ILE A C 1
ATOM 765 O O . ILE A 1 92 ? 45.047 10.913 -37.888 1.00 66.94 92 ILE A O 1
ATOM 769 N N . GLY A 1 93 ? 43.841 9.778 -39.426 1.00 72.31 93 GLY A N 1
ATOM 770 C CA . GLY A 1 93 ? 43.867 10.823 -40.448 1.00 72.31 93 GLY A CA 1
ATOM 771 C C . GLY A 1 93 ? 42.981 12.028 -40.107 1.00 72.31 93 GLY A C 1
ATOM 772 O O . GLY A 1 93 ? 42.221 12.036 -39.140 1.00 72.31 93 GLY A O 1
ATOM 773 N N . GLU A 1 94 ? 43.110 13.108 -40.880 1.00 75.06 94 GLU A N 1
ATOM 774 C CA . GLU A 1 94 ? 42.372 14.358 -40.631 1.00 75.06 94 GLU A CA 1
ATOM 775 C C . GLU A 1 94 ? 40.857 14.233 -40.873 1.00 75.06 94 GLU A C 1
ATOM 777 O O . GLU A 1 94 ? 40.072 14.912 -40.210 1.00 75.06 94 GLU A O 1
ATOM 782 N N . ALA A 1 95 ? 40.429 13.339 -41.770 1.00 77.62 95 ALA A N 1
ATOM 783 C CA . ALA A 1 95 ? 39.012 13.101 -42.047 1.00 77.62 95 ALA A CA 1
ATOM 784 C C . ALA A 1 95 ? 38.313 12.447 -40.842 1.00 77.62 95 ALA A C 1
ATOM 786 O O . ALA A 1 95 ? 37.268 12.910 -40.387 1.00 77.62 95 ALA A O 1
ATOM 787 N N . GLU A 1 96 ? 38.952 11.444 -40.246 1.00 77.00 96 GLU A N 1
ATOM 788 C CA . GLU A 1 96 ? 38.461 10.733 -39.069 1.00 77.00 96 GLU A CA 1
ATOM 789 C C . GLU A 1 96 ? 38.399 11.652 -37.844 1.00 77.00 96 GLU A C 1
ATOM 791 O O . GLU A 1 96 ? 37.449 11.617 -37.053 1.00 77.00 96 GLU A O 1
ATOM 796 N N . LYS A 1 97 ? 39.401 12.529 -37.691 1.00 78.19 97 LYS A N 1
ATOM 797 C CA . LYS A 1 97 ? 39.398 13.563 -36.647 1.00 78.19 97 LYS A CA 1
ATOM 798 C C . LYS A 1 97 ? 38.214 14.515 -36.806 1.00 78.19 97 LYS A C 1
ATOM 800 O O . LYS A 1 97 ? 37.591 14.863 -35.801 1.00 78.19 97 LYS A O 1
ATOM 805 N N . ALA A 1 98 ? 37.895 14.927 -38.034 1.00 81.75 98 ALA A N 1
ATOM 806 C CA . ALA A 1 98 ? 36.776 15.822 -38.312 1.00 81.75 98 ALA A CA 1
ATOM 807 C C . ALA A 1 98 ? 35.424 15.171 -37.975 1.00 81.75 98 ALA A C 1
ATOM 809 O O . ALA A 1 98 ? 34.583 15.794 -37.323 1.00 81.75 98 ALA A O 1
ATOM 810 N N . GLU A 1 99 ? 35.234 13.901 -38.331 1.00 81.88 99 GLU A N 1
ATOM 811 C CA . GLU A 1 99 ? 33.994 13.169 -38.053 1.00 81.88 99 GLU A CA 1
ATOM 812 C C . GLU A 1 99 ? 33.787 12.904 -36.555 1.00 81.88 99 GLU A C 1
ATOM 814 O O . GLU A 1 99 ? 32.699 13.150 -36.021 1.00 81.88 99 GLU A O 1
ATOM 819 N N . MET A 1 100 ? 34.838 12.503 -35.831 1.00 81.94 100 MET A N 1
ATOM 820 C CA . MET A 1 100 ? 34.779 12.388 -34.369 1.00 81.94 100 MET A CA 1
ATOM 821 C C . MET A 1 100 ? 34.525 13.746 -33.691 1.00 81.94 100 MET A C 1
ATOM 823 O O . MET A 1 100 ? 33.793 13.815 -32.700 1.00 81.94 100 MET A O 1
ATOM 827 N N . SER A 1 101 ? 35.078 14.839 -34.231 1.00 83.81 101 SER A N 1
ATOM 828 C CA . SER A 1 101 ? 34.818 16.196 -33.731 1.00 83.81 101 SER A CA 1
ATOM 829 C C . SER A 1 101 ? 33.359 16.614 -33.929 1.00 83.81 101 SER A C 1
ATOM 831 O O . SER A 1 101 ? 32.766 17.207 -33.028 1.00 83.81 101 SER A O 1
ATOM 833 N N . ALA A 1 102 ? 32.748 16.241 -35.057 1.00 84.38 102 ALA A N 1
ATOM 834 C CA . ALA A 1 102 ? 31.341 16.513 -35.333 1.00 84.38 102 ALA A CA 1
ATOM 835 C C . ALA A 1 102 ? 30.397 15.764 -34.372 1.00 84.38 102 ALA A C 1
ATOM 837 O O . ALA A 1 102 ? 29.352 16.295 -33.985 1.00 84.38 102 ALA A O 1
ATOM 838 N N . LEU A 1 103 ? 30.758 14.548 -33.942 1.00 80.38 103 LEU A N 1
ATOM 839 C CA . LEU A 1 103 ? 30.033 13.830 -32.885 1.00 80.38 103 LEU A CA 1
ATOM 840 C C . LEU A 1 103 ? 30.156 14.550 -31.533 1.00 80.38 103 LEU A C 1
ATOM 842 O O . LEU A 1 103 ? 29.169 14.691 -30.813 1.00 80.38 103 LEU A O 1
ATOM 846 N N . LEU A 1 104 ? 31.337 15.069 -31.200 1.00 85.50 104 LEU A N 1
ATOM 847 C CA . LEU A 1 104 ? 31.515 15.879 -29.996 1.00 85.50 104 LEU A CA 1
ATOM 848 C C . LEU A 1 104 ? 30.681 17.173 -30.044 1.00 85.50 104 LEU A C 1
ATOM 850 O O . LEU A 1 104 ? 30.060 17.529 -29.045 1.00 85.50 104 LEU A O 1
ATOM 854 N N . ASP A 1 105 ? 30.610 17.845 -31.195 1.00 83.69 105 ASP A N 1
ATOM 855 C CA . ASP A 1 105 ? 29.804 19.063 -31.367 1.00 83.69 105 ASP A CA 1
ATOM 856 C C . ASP A 1 105 ? 28.311 18.817 -31.162 1.00 83.69 105 ASP A C 1
ATOM 858 O O . ASP A 1 105 ? 27.645 19.575 -30.456 1.00 83.69 105 ASP A O 1
ATOM 862 N N . LYS A 1 106 ? 27.789 17.722 -31.721 1.00 79.81 106 LYS A N 1
ATOM 863 C CA . LYS A 1 106 ? 26.396 17.309 -31.506 1.00 79.81 106 LYS A CA 1
ATOM 864 C C . LYS A 1 106 ? 26.107 17.034 -30.027 1.00 79.81 106 LYS A C 1
ATOM 866 O O . LYS A 1 106 ? 25.083 17.487 -29.516 1.00 79.81 106 LYS A O 1
ATOM 871 N N . ALA A 1 107 ? 27.021 16.362 -29.325 1.00 76.56 107 ALA A N 1
ATOM 872 C CA . ALA A 1 107 ? 26.876 16.096 -27.896 1.00 76.56 107 ALA A CA 1
ATOM 873 C C . ALA A 1 107 ? 26.891 17.390 -27.063 1.00 76.56 107 ALA A C 1
ATOM 875 O O . ALA A 1 107 ? 26.089 17.554 -26.147 1.00 76.56 107 ALA A O 1
ATOM 876 N N . LEU A 1 108 ? 27.763 18.344 -27.391 1.00 80.00 108 LEU A N 1
ATOM 877 C CA . LEU A 1 108 ? 27.818 19.629 -26.690 1.00 80.00 108 LEU A CA 1
ATOM 878 C C . LEU A 1 108 ? 26.573 20.491 -26.945 1.00 80.00 108 LEU A C 1
ATOM 880 O O . LEU A 1 108 ? 26.086 21.130 -26.016 1.00 80.00 108 LEU A O 1
ATOM 884 N N . ALA A 1 109 ? 26.006 20.455 -28.153 1.00 78.81 109 ALA A N 1
ATOM 885 C CA . ALA A 1 109 ? 24.759 21.156 -28.463 1.00 78.81 109 ALA A CA 1
ATOM 886 C C . ALA A 1 109 ? 23.562 20.620 -27.653 1.00 78.81 109 ALA A C 1
ATOM 888 O O . ALA A 1 109 ? 22.739 21.399 -27.176 1.00 78.81 109 ALA A O 1
ATOM 889 N N . LEU A 1 110 ? 23.476 19.300 -27.441 1.00 71.06 110 LEU A N 1
ATOM 890 C CA . LEU A 1 110 ? 22.465 18.706 -26.554 1.00 71.06 110 LEU A CA 1
ATOM 891 C C . LEU A 1 110 ? 22.637 19.180 -25.106 1.00 71.06 110 LEU A C 1
ATOM 893 O O . LEU A 1 110 ? 21.657 19.453 -24.414 1.00 71.06 110 LEU A O 1
ATOM 897 N N . LEU A 1 111 ? 23.886 19.310 -24.663 1.00 71.12 111 LEU A N 1
ATOM 898 C CA . LEU A 1 111 ? 24.237 19.714 -23.308 1.00 71.12 111 LEU A CA 1
ATOM 899 C C . LEU A 1 111 ? 23.832 21.165 -22.993 1.00 71.12 111 LEU A C 1
ATOM 901 O O . LEU A 1 111 ? 23.426 21.438 -21.864 1.00 71.12 111 LEU A O 1
ATOM 905 N N . GLU A 1 112 ? 23.862 22.072 -23.978 1.00 67.00 112 GLU A N 1
ATOM 906 C CA . GLU A 1 112 ? 23.363 23.457 -23.849 1.00 67.00 112 GLU A CA 1
ATOM 907 C C . GLU A 1 112 ? 21.849 23.525 -23.539 1.00 67.00 112 GLU A C 1
ATOM 909 O O . GLU A 1 112 ? 21.381 24.502 -22.954 1.00 67.00 112 GLU A O 1
ATOM 914 N N . GLY A 1 113 ? 21.077 22.485 -23.879 1.00 59.34 113 GLY A N 1
ATOM 915 C CA . GLY A 1 113 ? 19.634 22.403 -23.622 1.00 59.34 113 GLY A CA 1
ATOM 916 C C . GLY A 1 113 ? 19.233 21.739 -22.295 1.00 59.34 113 GLY A C 1
ATOM 917 O O . GLY A 1 113 ? 18.044 21.694 -21.976 1.00 59.34 113 GLY A O 1
ATOM 918 N N . MET A 1 114 ? 20.181 21.199 -21.519 1.00 61.81 114 MET A N 1
ATOM 919 C CA . MET A 1 114 ? 19.896 20.408 -20.311 1.00 61.81 114 MET A CA 1
ATOM 920 C C . MET A 1 114 ? 19.943 21.256 -19.028 1.00 61.81 114 MET A C 1
ATOM 922 O O . MET A 1 114 ? 20.918 21.952 -18.753 1.00 61.81 114 MET A O 1
ATOM 926 N N . SER A 1 115 ? 18.922 21.154 -18.168 1.00 45.84 115 SER A N 1
ATOM 927 C CA . SER A 1 115 ? 18.922 21.808 -16.850 1.00 45.84 115 SER A CA 1
ATOM 928 C C . SER A 1 115 ? 19.771 21.019 -15.835 1.00 45.84 115 SER A C 1
ATOM 930 O O . SER A 1 115 ? 19.350 19.951 -15.387 1.00 45.84 115 SER A O 1
ATOM 932 N N . GLY A 1 116 ? 20.948 21.523 -15.441 1.00 51.66 116 GLY A N 1
ATOM 933 C CA . GLY A 1 116 ? 21.799 20.886 -14.421 1.00 51.66 116 GLY A CA 1
ATOM 934 C C . GLY A 1 116 ? 23.284 21.270 -14.487 1.00 51.66 116 GLY A C 1
ATOM 935 O O . GLY A 1 116 ? 23.676 22.151 -15.243 1.00 51.66 116 GLY A O 1
ATOM 936 N N . SER A 1 117 ? 24.127 20.610 -13.677 1.00 49.25 117 SER A N 1
ATOM 937 C CA . SER A 1 117 ? 25.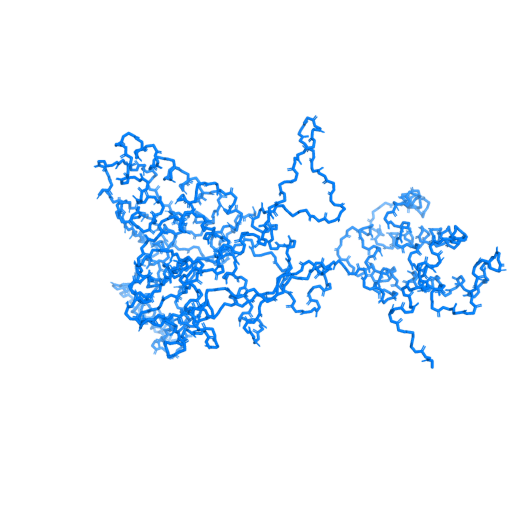590 20.785 -13.728 1.00 49.25 117 SER A CA 1
ATOM 938 C C . SER A 1 117 ? 26.145 20.257 -15.064 1.00 49.25 117 SER A C 1
ATOM 940 O O . SER A 1 117 ? 26.012 19.054 -15.313 1.00 49.25 117 SER A O 1
ATOM 942 N N . PRO A 1 118 ? 26.826 21.088 -15.884 1.00 51.50 118 PRO A N 1
ATOM 943 C CA . PRO A 1 118 ? 27.341 20.706 -17.208 1.00 51.50 118 PRO A CA 1
ATOM 944 C C . PRO A 1 118 ? 28.221 19.446 -17.196 1.00 51.50 118 PRO A C 1
ATOM 946 O O . PRO A 1 118 ? 28.221 18.663 -18.138 1.00 51.50 118 PRO A O 1
ATOM 949 N N . ARG A 1 119 ? 28.929 19.193 -16.088 1.00 48.75 119 ARG A N 1
ATOM 950 C CA . ARG A 1 119 ? 29.832 18.039 -15.937 1.00 48.75 119 ARG A CA 1
ATOM 951 C C . ARG A 1 119 ? 29.113 16.702 -15.746 1.00 48.75 119 ARG A C 1
ATOM 953 O O . ARG A 1 119 ? 29.686 15.658 -16.039 1.00 48.75 119 ARG A O 1
ATOM 960 N N . LEU A 1 120 ? 27.875 16.704 -15.241 1.00 49.88 120 LEU A N 1
ATOM 961 C CA . LEU A 1 120 ? 27.109 15.467 -15.037 1.00 49.88 120 LEU A CA 1
ATOM 962 C C . LEU A 1 120 ? 26.406 14.987 -16.323 1.00 49.88 120 LEU A C 1
ATOM 964 O O . LEU A 1 120 ? 26.031 13.818 -16.389 1.00 49.88 120 LEU A O 1
ATOM 968 N N . ALA A 1 121 ? 26.263 15.869 -17.321 1.00 63.81 121 ALA A N 1
ATOM 969 C CA . ALA A 1 121 ? 25.445 15.681 -18.521 1.00 63.81 121 ALA A CA 1
ATOM 970 C C . ALA A 1 121 ? 26.220 15.195 -19.765 1.00 63.81 121 ALA A C 1
ATOM 972 O O . ALA A 1 121 ? 25.608 14.654 -20.683 1.00 63.81 121 ALA A O 1
ATOM 973 N N . LEU A 1 122 ? 27.557 15.319 -19.804 1.00 71.25 122 LEU A N 1
ATOM 974 C CA . LEU A 1 122 ? 28.346 14.968 -20.999 1.00 71.25 122 LEU A CA 1
ATOM 975 C C . LEU A 1 122 ? 28.193 13.498 -21.404 1.00 71.25 122 LEU A C 1
ATOM 977 O O . LEU A 1 122 ? 27.978 13.200 -22.572 1.00 71.25 122 LEU A O 1
ATOM 981 N N . ALA A 1 123 ? 28.273 12.573 -20.447 1.00 66.50 123 ALA A N 1
ATOM 982 C CA . ALA A 1 123 ? 28.152 11.140 -20.730 1.00 66.50 123 ALA A CA 1
ATOM 983 C C . ALA A 1 123 ? 26.783 10.759 -21.324 1.00 66.50 123 ALA A C 1
ATOM 985 O O . ALA A 1 123 ? 26.691 9.825 -22.119 1.00 66.50 123 ALA A O 1
ATOM 986 N N . GLU A 1 124 ? 25.734 11.484 -20.936 1.00 65.12 124 GLU A N 1
ATOM 987 C CA . GLU A 1 124 ? 24.370 11.292 -21.427 1.00 65.12 124 GLU A CA 1
ATOM 988 C C . GLU A 1 124 ? 24.207 11.885 -22.831 1.00 65.12 124 GLU A C 1
ATOM 990 O O . GLU A 1 124 ? 23.734 11.201 -23.737 1.00 65.12 124 GLU A O 1
ATOM 995 N N . ALA A 1 125 ? 24.690 13.110 -23.042 1.00 71.50 125 ALA A N 1
ATOM 996 C CA . ALA A 1 125 ? 24.654 13.770 -24.342 1.00 71.50 125 ALA A CA 1
ATOM 997 C C . ALA A 1 125 ? 25.494 13.035 -25.405 1.00 71.50 125 ALA A C 1
ATOM 999 O O . ALA A 1 125 ? 25.075 12.900 -26.558 1.00 71.50 125 ALA A O 1
ATOM 1000 N N . VAL A 1 126 ? 26.654 12.494 -25.013 1.00 72.44 126 VAL A N 1
ATOM 1001 C CA . VAL A 1 126 ? 27.490 11.669 -25.892 1.00 72.44 126 VAL A CA 1
ATOM 1002 C C . VAL A 1 126 ? 26.761 10.398 -26.313 1.00 72.44 126 VAL A C 1
ATOM 1004 O O . VAL A 1 126 ? 26.709 10.124 -27.507 1.00 72.44 126 VAL A O 1
ATOM 1007 N N . GLY A 1 127 ? 26.156 9.642 -25.390 1.00 63.25 127 GLY A N 1
ATOM 1008 C CA . GLY A 1 127 ? 25.453 8.413 -25.780 1.00 63.25 127 GLY A CA 1
ATOM 1009 C C . GLY A 1 127 ? 24.213 8.658 -26.626 1.00 63.25 127 GLY A C 1
ATOM 1010 O O . GLY A 1 127 ? 23.992 7.934 -27.593 1.00 63.25 127 GLY A O 1
ATOM 1011 N N . GLN A 1 128 ? 23.453 9.722 -26.347 1.00 65.12 128 GLN A N 1
ATOM 1012 C CA . GLN A 1 128 ? 22.360 10.137 -27.234 1.00 65.12 128 GLN A CA 1
ATOM 1013 C C . GLN A 1 128 ? 22.862 10.420 -28.657 1.00 65.12 128 GLN A C 1
ATOM 1015 O O . GLN A 1 128 ? 22.213 10.035 -29.625 1.00 65.12 128 GLN A O 1
ATOM 1020 N N . THR A 1 129 ? 24.038 11.039 -28.787 1.00 70.31 129 THR A N 1
ATOM 1021 C CA . THR A 1 129 ? 24.622 11.387 -30.088 1.00 70.31 129 THR A CA 1
ATOM 1022 C C . THR A 1 129 ? 25.064 10.167 -30.895 1.00 70.31 129 THR A C 1
ATOM 1024 O O . THR A 1 129 ? 24.863 10.131 -32.106 1.00 70.31 129 THR A O 1
ATOM 1027 N N . ILE A 1 130 ? 25.673 9.173 -30.246 1.00 66.31 130 ILE A N 1
ATOM 1028 C CA . ILE A 1 130 ? 26.221 7.988 -30.924 1.00 66.31 130 ILE A CA 1
ATOM 1029 C C . ILE A 1 130 ? 25.226 6.821 -31.005 1.00 66.31 130 ILE A C 1
ATOM 1031 O O . ILE A 1 130 ? 25.603 5.721 -31.389 1.00 66.31 130 ILE A O 1
ATOM 1035 N N . GLY A 1 131 ? 23.965 7.010 -30.603 1.00 53.47 131 GLY A N 1
ATOM 1036 C CA . GLY A 1 131 ? 22.933 5.963 -30.663 1.00 53.47 131 GLY A CA 1
ATOM 1037 C C . GLY A 1 131 ? 23.184 4.757 -29.745 1.00 53.47 131 GLY A C 1
ATOM 1038 O O . GLY A 1 131 ? 22.390 3.819 -29.719 1.00 53.47 131 GLY A O 1
ATOM 1039 N N . VAL A 1 132 ? 24.258 4.780 -28.955 1.00 55.00 132 VAL A N 1
ATOM 1040 C CA . VAL A 1 132 ? 24.481 3.862 -27.842 1.00 55.00 132 VAL A CA 1
ATOM 1041 C C . VAL A 1 132 ? 23.709 4.450 -26.675 1.00 55.00 132 VAL A C 1
ATOM 1043 O O . VAL A 1 132 ? 24.114 5.477 -26.139 1.00 55.00 132 VAL A O 1
ATOM 1046 N N . LEU A 1 133 ? 22.591 3.833 -26.284 1.00 44.44 133 LEU A N 1
ATOM 1047 C CA . LEU A 1 133 ? 21.823 4.218 -25.097 1.00 44.44 133 LEU A CA 1
ATOM 1048 C C . LEU A 1 133 ? 22.726 4.181 -23.843 1.00 44.44 133 LEU A C 1
ATOM 1050 O O . LEU A 1 133 ? 22.725 3.220 -23.084 1.00 44.44 133 LEU A O 1
ATOM 1054 N N . THR A 1 134 ? 23.468 5.261 -23.585 1.00 42.28 134 THR A N 1
ATOM 1055 C CA . THR A 1 134 ? 24.016 5.604 -22.263 1.00 42.28 134 THR A CA 1
ATOM 1056 C C . THR A 1 134 ? 22.971 6.339 -21.429 1.00 42.28 134 THR A C 1
ATOM 1058 O O . THR A 1 134 ? 23.285 6.883 -20.366 1.00 42.28 134 THR A O 1
ATOM 1061 N N . GLY A 1 135 ? 21.712 6.359 -21.892 1.00 46.44 135 GLY A N 1
ATOM 1062 C CA . GLY A 1 135 ? 20.587 6.717 -21.053 1.00 46.44 135 GLY A CA 1
ATOM 1063 C C . GLY A 1 135 ? 20.723 5.940 -19.753 1.00 46.44 135 GLY A C 1
ATOM 1064 O O . GLY A 1 135 ? 20.996 4.738 -19.756 1.00 46.44 135 GLY A O 1
ATOM 1065 N N . THR A 1 136 ? 20.600 6.634 -18.622 1.00 57.44 136 THR A N 1
ATOM 1066 C CA . THR A 1 136 ? 20.554 5.949 -17.328 1.00 57.44 136 THR A CA 1
ATOM 1067 C C . THR A 1 136 ? 19.580 4.771 -17.441 1.00 57.44 136 THR A C 1
ATOM 1069 O O . THR A 1 136 ? 18.578 4.885 -18.145 1.00 57.44 136 THR A O 1
ATOM 1072 N N . LYS A 1 137 ? 19.824 3.638 -16.767 1.00 64.00 137 LYS A N 1
ATOM 1073 C CA . LYS A 1 137 ? 18.900 2.479 -16.821 1.00 64.00 137 LYS A CA 1
ATOM 1074 C C . LYS A 1 137 ? 17.428 2.880 -16.594 1.00 64.00 137 LYS A C 1
ATOM 1076 O O . LYS A 1 137 ? 16.521 2.262 -17.132 1.00 64.00 137 LYS A O 1
ATOM 1081 N N . LYS A 1 138 ? 17.208 3.988 -15.873 1.00 67.44 138 LYS A N 1
ATOM 1082 C CA . LYS A 1 138 ? 15.927 4.683 -15.723 1.00 67.44 138 LYS A CA 1
ATOM 1083 C C . LYS A 1 138 ? 15.321 5.174 -17.050 1.00 67.44 138 LYS A C 1
ATOM 1085 O O . LYS A 1 138 ? 14.147 4.937 -17.287 1.00 67.44 138 LYS A O 1
ATOM 1090 N N . ALA A 1 139 ? 16.076 5.869 -17.899 1.00 66.25 139 ALA A N 1
ATOM 1091 C CA . ALA A 1 139 ? 15.605 6.356 -19.198 1.00 66.25 139 ALA A CA 1
ATOM 1092 C C . ALA A 1 139 ? 15.266 5.201 -20.157 1.00 66.25 139 ALA A C 1
ATOM 1094 O O . ALA A 1 139 ? 14.216 5.236 -20.793 1.00 66.25 139 ALA A O 1
ATOM 1095 N N . ALA A 1 140 ? 16.097 4.151 -20.189 1.00 65.44 140 ALA A N 1
ATOM 1096 C CA . ALA A 1 140 ? 15.818 2.935 -20.957 1.00 65.44 140 ALA A CA 1
ATOM 1097 C C . ALA A 1 140 ? 14.535 2.240 -20.465 1.00 65.44 140 ALA A C 1
ATOM 1099 O O . ALA A 1 140 ? 13.636 1.961 -21.255 1.00 65.44 140 ALA A O 1
ATOM 1100 N N . ALA A 1 141 ? 14.389 2.068 -19.147 1.00 70.62 141 ALA A N 1
ATOM 1101 C CA . ALA A 1 141 ? 13.168 1.535 -18.550 1.00 70.62 141 ALA A CA 1
ATOM 1102 C C . ALA A 1 141 ? 11.936 2.390 -18.909 1.00 70.62 141 ALA A C 1
ATOM 1104 O O . ALA A 1 141 ? 10.911 1.853 -19.330 1.00 70.62 141 ALA A O 1
ATOM 1105 N N . LYS A 1 142 ? 12.042 3.723 -18.823 1.00 79.31 142 LYS A N 1
ATOM 1106 C CA . LYS A 1 142 ? 10.955 4.644 -19.187 1.00 79.31 142 LYS A CA 1
ATOM 1107 C C . LYS A 1 142 ? 10.532 4.492 -20.651 1.00 79.31 142 LYS A C 1
ATOM 1109 O O . LYS A 1 142 ? 9.338 4.503 -20.929 1.00 79.31 142 LYS A O 1
ATOM 1114 N N . ALA A 1 143 ? 11.481 4.311 -21.572 1.00 70.06 143 ALA A N 1
ATOM 1115 C CA . ALA A 1 143 ? 11.188 4.097 -22.991 1.00 70.06 143 ALA A CA 1
ATOM 1116 C C . ALA A 1 143 ? 10.394 2.802 -23.245 1.00 70.06 143 ALA A C 1
ATOM 1118 O O . ALA A 1 143 ? 9.574 2.755 -24.155 1.00 70.06 143 ALA A O 1
ATOM 1119 N N . THR A 1 144 ? 10.574 1.780 -22.402 1.00 71.94 144 THR A N 1
ATOM 1120 C CA . THR A 1 144 ? 9.789 0.529 -22.447 1.00 71.94 144 THR A CA 1
ATOM 1121 C C . THR A 1 144 ? 8.427 0.619 -21.744 1.00 71.94 144 THR A C 1
ATOM 1123 O O . THR A 1 144 ? 7.754 -0.393 -21.580 1.00 71.94 144 THR A O 1
ATOM 1126 N N . GLY A 1 145 ? 8.016 1.814 -21.304 1.00 76.19 145 GLY A N 1
ATOM 1127 C CA . GLY A 1 145 ? 6.759 2.028 -20.584 1.00 76.19 145 GLY A CA 1
ATOM 1128 C C . GLY A 1 145 ? 6.832 1.735 -19.084 1.00 76.19 145 GLY A C 1
ATOM 1129 O O . GLY A 1 145 ? 5.800 1.735 -18.418 1.00 76.19 145 GLY A O 1
ATOM 1130 N N . ALA A 1 146 ? 8.028 1.506 -18.526 1.00 80.88 146 ALA A N 1
ATOM 1131 C CA . ALA A 1 146 ? 8.166 1.296 -17.093 1.00 80.88 146 ALA A CA 1
ATOM 1132 C C . ALA A 1 146 ? 7.861 2.578 -16.313 1.00 80.88 146 ALA A C 1
ATOM 1134 O O . ALA A 1 146 ? 8.283 3.684 -16.666 1.00 80.88 146 ALA A O 1
ATOM 1135 N N . ILE A 1 147 ? 7.217 2.401 -15.170 1.00 82.38 147 ILE A N 1
ATOM 1136 C CA . ILE A 1 147 ? 7.045 3.440 -14.173 1.00 82.38 147 ILE A CA 1
ATOM 1137 C C . ILE A 1 147 ? 8.402 3.753 -13.546 1.00 82.38 147 ILE A C 1
ATOM 1139 O O . ILE A 1 147 ? 9.052 2.891 -12.948 1.00 82.38 147 ILE A O 1
ATOM 1143 N N . THR A 1 148 ? 8.821 5.012 -13.662 1.00 76.88 148 THR A N 1
ATOM 1144 C CA . THR A 1 148 ? 10.125 5.479 -13.163 1.00 76.88 148 THR A CA 1
ATOM 1145 C C . THR A 1 148 ? 10.032 6.620 -12.152 1.00 76.88 148 THR A C 1
ATOM 1147 O O . THR A 1 148 ? 11.055 7.072 -11.630 1.00 76.88 148 THR A O 1
ATOM 1150 N N . ASP A 1 149 ? 8.826 7.083 -11.844 1.00 75.50 149 ASP A N 1
ATOM 1151 C CA . ASP A 1 149 ? 8.616 8.133 -10.855 1.00 75.50 149 ASP A CA 1
ATOM 1152 C C . ASP A 1 149 ? 8.719 7.580 -9.432 1.00 75.50 149 ASP A C 1
ATOM 1154 O O . ASP A 1 149 ? 8.455 6.406 -9.161 1.00 75.50 149 ASP A O 1
ATOM 1158 N N . THR A 1 150 ? 9.163 8.426 -8.506 1.00 68.12 150 THR A N 1
ATOM 1159 C CA . THR A 1 150 ? 9.178 8.093 -7.085 1.00 68.12 150 THR A CA 1
ATOM 1160 C C . THR A 1 150 ? 7.791 8.352 -6.514 1.00 68.12 150 THR A C 1
ATOM 1162 O O . THR A 1 150 ? 7.391 9.497 -6.323 1.00 68.12 150 THR A O 1
ATOM 1165 N N . TYR A 1 151 ? 7.048 7.290 -6.204 1.00 81.25 151 TYR A N 1
ATOM 1166 C CA . TYR A 1 151 ? 5.830 7.412 -5.400 1.00 81.25 151 TYR A CA 1
ATOM 1167 C C . TYR A 1 151 ? 6.211 7.614 -3.936 1.00 81.25 151 TYR A C 1
ATOM 1169 O O . TYR A 1 151 ? 6.200 6.687 -3.128 1.00 81.25 151 TYR A O 1
ATOM 1177 N N . GLU A 1 152 ? 6.612 8.836 -3.593 1.00 85.44 152 GLU A N 1
ATOM 1178 C CA . GLU A 1 152 ? 7.037 9.214 -2.237 1.00 85.44 152 GLU A CA 1
ATOM 1179 C C . GLU A 1 152 ? 5.889 9.193 -1.225 1.00 85.44 152 GLU A C 1
ATOM 1181 O O . GLU A 1 152 ? 6.124 9.224 -0.012 1.00 85.44 152 GLU A O 1
ATOM 1186 N N . ARG A 1 153 ? 4.649 9.131 -1.718 1.00 89.88 153 ARG A N 1
ATOM 1187 C CA . ARG A 1 153 ? 3.445 8.907 -0.929 1.00 89.88 153 ARG A CA 1
ATOM 1188 C C . ARG A 1 153 ? 2.805 7.587 -1.327 1.00 89.88 153 ARG A C 1
ATOM 1190 O O . ARG A 1 153 ? 2.577 7.348 -2.509 1.00 89.88 153 ARG A O 1
ATOM 1197 N N . ALA A 1 154 ? 2.508 6.759 -0.334 1.00 91.38 154 ALA A N 1
ATOM 1198 C CA . ALA A 1 154 ? 1.766 5.528 -0.530 1.00 91.38 154 ALA A CA 1
ATOM 1199 C C . ALA A 1 154 ? 0.267 5.823 -0.440 1.00 91.38 154 ALA A C 1
ATOM 1201 O O . ALA A 1 154 ? -0.177 6.561 0.443 1.00 91.38 154 ALA A O 1
ATOM 1202 N N . LEU A 1 155 ? -0.506 5.215 -1.335 1.00 92.81 155 LEU A N 1
ATOM 1203 C CA . LEU A 1 155 ? -1.956 5.233 -1.279 1.00 92.81 155 LEU A CA 1
ATOM 1204 C C . LEU A 1 155 ? -2.468 4.353 -0.142 1.00 92.81 155 LEU A C 1
ATOM 1206 O O . LEU A 1 155 ? -2.169 3.159 -0.066 1.00 92.81 155 LEU A O 1
ATOM 1210 N N . SER A 1 156 ? -3.308 4.944 0.701 1.00 93.75 156 SER A N 1
ATOM 1211 C CA . SER A 1 156 ? -4.081 4.223 1.714 1.00 93.75 156 SER A CA 1
ATOM 1212 C C . SER A 1 156 ? -5.551 4.260 1.338 1.00 93.75 156 SER A C 1
ATOM 1214 O O . SER A 1 156 ? -6.095 5.343 1.144 1.00 93.75 156 SER A O 1
ATOM 1216 N N . ILE A 1 157 ? -6.219 3.111 1.259 1.00 95.56 157 ILE A N 1
ATOM 1217 C CA . ILE A 1 157 ? -7.665 3.065 1.010 1.00 95.56 157 ILE A CA 1
ATOM 1218 C C . ILE A 1 157 ? -8.389 3.587 2.254 1.00 95.56 157 ILE A C 1
ATOM 1220 O O . ILE A 1 157 ? -8.198 3.071 3.351 1.00 95.56 157 ILE A O 1
ATOM 1224 N N . THR A 1 158 ? -9.207 4.625 2.090 1.00 93.12 158 THR A N 1
ATOM 1225 C CA . THR A 1 158 ? -9.958 5.259 3.188 1.00 93.12 158 THR A CA 1
ATOM 1226 C C . THR A 1 158 ? -11.464 5.103 3.053 1.00 93.12 158 THR A C 1
ATOM 1228 O O . THR A 1 158 ? -12.187 5.378 4.012 1.00 93.12 158 THR A O 1
ATOM 1231 N N . ALA A 1 159 ? -11.953 4.629 1.902 1.00 91.31 159 ALA A N 1
ATOM 1232 C CA . ALA A 1 159 ? -13.349 4.247 1.747 1.00 91.31 159 ALA A CA 1
ATOM 1233 C C . ALA A 1 159 ? -13.716 3.197 2.806 1.00 91.31 159 ALA A C 1
ATOM 1235 O O . ALA A 1 159 ? -13.058 2.164 2.916 1.00 91.31 159 ALA A O 1
ATOM 1236 N N . LYS A 1 160 ? -14.758 3.484 3.594 1.00 88.31 160 LYS A N 1
ATOM 1237 C CA . LYS A 1 160 ? -15.112 2.731 4.806 1.00 88.31 160 LYS A CA 1
ATOM 1238 C C . LYS A 1 160 ? -15.205 1.224 4.574 1.00 88.31 160 LYS A C 1
ATOM 1240 O O . LYS A 1 160 ? -14.665 0.457 5.364 1.00 88.31 160 LYS A O 1
ATOM 1245 N N . ASP A 1 161 ? -15.845 0.824 3.482 1.00 89.81 161 ASP A N 1
ATOM 1246 C CA . ASP A 1 161 ? -16.103 -0.586 3.203 1.00 89.81 161 ASP A CA 1
ATOM 1247 C C . ASP A 1 161 ? -14.859 -1.317 2.682 1.00 89.81 161 ASP A C 1
ATOM 1249 O O . ASP A 1 161 ? -14.765 -2.524 2.835 1.00 89.81 161 ASP A O 1
ATOM 1253 N N . TYR A 1 162 ? -13.872 -0.601 2.138 1.00 94.06 162 TYR A N 1
ATOM 1254 C CA . TYR A 1 162 ? -12.691 -1.178 1.484 1.00 94.06 162 TYR A CA 1
ATOM 1255 C C . TYR A 1 162 ? -11.369 -0.879 2.206 1.00 94.06 162 TYR A C 1
ATOM 1257 O O . TYR A 1 162 ? -10.312 -1.297 1.738 1.00 94.06 162 TYR A O 1
ATOM 1265 N N . GLN A 1 163 ? -11.374 -0.179 3.346 1.00 93.56 163 GLN A N 1
ATOM 1266 C CA . GLN A 1 163 ? -10.136 0.223 4.038 1.00 93.56 163 GLN A CA 1
ATOM 1267 C C . GLN A 1 163 ? -9.244 -0.962 4.462 1.00 93.56 163 GLN A C 1
ATOM 1269 O O . GLN A 1 163 ? -8.035 -0.802 4.626 1.00 93.56 163 GLN A O 1
ATOM 1274 N N . TRP A 1 164 ? -9.824 -2.159 4.589 1.00 94.88 164 TRP A N 1
ATOM 1275 C CA . TRP A 1 164 ? -9.116 -3.403 4.911 1.00 94.88 164 TRP A CA 1
ATOM 1276 C C . TRP A 1 164 ? -8.825 -4.285 3.687 1.00 94.88 164 TRP A C 1
ATOM 1278 O O . TRP A 1 164 ? -8.277 -5.369 3.837 1.00 94.88 164 TRP A O 1
ATOM 1288 N N . ALA A 1 165 ? -9.118 -3.823 2.465 1.00 96.44 165 ALA A N 1
ATOM 1289 C CA . ALA A 1 165 ? -8.960 -4.622 1.249 1.00 96.44 165 ALA A CA 1
ATOM 1290 C C . ALA A 1 165 ? -7.531 -5.148 1.043 1.00 96.44 165 ALA A C 1
ATOM 1292 O O . ALA A 1 165 ? -7.353 -6.207 0.453 1.00 96.44 165 ALA A O 1
ATOM 1293 N N . LEU A 1 166 ? -6.519 -4.434 1.540 1.00 95.88 166 LEU A N 1
ATOM 1294 C CA . LEU A 1 166 ? -5.106 -4.816 1.446 1.00 95.88 166 LEU A CA 1
ATOM 1295 C C . LEU A 1 166 ? -4.552 -5.405 2.753 1.00 95.88 166 LEU A C 1
ATOM 1297 O O . LEU A 1 166 ? -3.337 -5.479 2.911 1.00 95.88 166 LEU A O 1
ATOM 1301 N N . THR A 1 167 ? -5.402 -5.777 3.714 1.00 94.69 167 THR A N 1
ATOM 1302 C CA . THR A 1 167 ? -4.972 -6.303 5.017 1.00 94.69 167 THR A CA 1
ATOM 1303 C C . THR A 1 167 ? -5.527 -7.708 5.260 1.00 94.69 167 THR A C 1
ATOM 1305 O O . THR A 1 167 ? -6.545 -8.087 4.678 1.00 94.69 167 THR A O 1
ATOM 1308 N N . PRO A 1 168 ? -4.874 -8.508 6.121 1.00 93.06 168 PRO A N 1
ATOM 1309 C CA . PRO A 1 168 ? -5.349 -9.841 6.475 1.00 93.06 168 PRO A CA 1
ATOM 1310 C C . PRO A 1 168 ? -6.464 -9.818 7.529 1.00 93.06 168 PRO A C 1
ATOM 1312 O O . PRO A 1 168 ? -6.771 -10.849 8.125 1.00 93.06 168 PRO A O 1
ATOM 1315 N N . TYR A 1 169 ? -7.041 -8.646 7.815 1.00 92.00 169 TYR A N 1
ATOM 1316 C CA . TYR A 1 169 ? -8.180 -8.527 8.713 1.00 92.00 169 TYR A CA 1
ATOM 1317 C C . TYR A 1 169 ? -9.449 -8.966 7.971 1.00 92.00 169 TYR A C 1
ATOM 1319 O O . TYR A 1 169 ? -9.833 -8.296 7.011 1.00 92.00 169 TYR A O 1
ATOM 1327 N N . PRO A 1 170 ? -10.117 -10.062 8.384 1.00 87.25 170 PRO A N 1
ATOM 1328 C CA . PRO A 1 170 ? -11.298 -10.544 7.682 1.00 87.25 170 PRO A CA 1
ATOM 1329 C C . PRO A 1 170 ? -12.417 -9.505 7.745 1.00 87.25 170 PRO A C 1
ATOM 1331 O O . PRO A 1 170 ? -13.000 -9.260 8.802 1.00 87.25 170 PRO A O 1
ATOM 1334 N N . ASN A 1 171 ? -12.723 -8.903 6.600 1.00 89.50 171 ASN A N 1
ATOM 1335 C CA . ASN A 1 171 ? -13.775 -7.911 6.453 1.00 89.50 171 ASN A CA 1
ATOM 1336 C C . ASN A 1 171 ? -14.863 -8.429 5.493 1.00 89.50 171 ASN A C 1
ATOM 1338 O O . ASN A 1 171 ? -14.531 -9.104 4.520 1.00 89.50 171 ASN A O 1
ATOM 1342 N N . PRO A 1 172 ? -16.156 -8.120 5.716 1.00 88.38 172 PRO A N 1
ATOM 1343 C CA . PRO A 1 172 ? -17.229 -8.588 4.838 1.00 88.38 172 PRO A CA 1
ATOM 1344 C C . PRO A 1 172 ? -17.137 -8.119 3.382 1.00 88.38 172 PRO A C 1
ATOM 1346 O O . PRO A 1 172 ? -17.773 -8.732 2.533 1.00 88.38 172 PRO A O 1
ATOM 1349 N N . THR A 1 173 ? -16.404 -7.044 3.087 1.00 93.69 173 THR A N 1
ATOM 1350 C CA . THR A 1 173 ? -16.345 -6.452 1.745 1.00 93.69 173 THR A CA 1
ATOM 1351 C C . THR A 1 173 ? -15.148 -6.931 0.943 1.00 93.69 173 THR A C 1
ATOM 1353 O O . THR A 1 173 ? -15.307 -7.369 -0.196 1.00 93.69 173 THR A O 1
ATOM 1356 N N . ALA A 1 174 ? -13.950 -6.791 1.508 1.00 95.75 174 ALA A N 1
ATOM 1357 C CA . ALA A 1 174 ? -12.701 -7.090 0.828 1.00 95.75 174 ALA A CA 1
ATOM 1358 C C . ALA A 1 174 ? -11.561 -7.249 1.839 1.00 95.75 174 ALA A C 1
ATOM 1360 O O . ALA A 1 174 ? -11.439 -6.432 2.754 1.00 95.75 174 ALA A O 1
ATOM 1361 N N . PHE A 1 175 ? -10.724 -8.270 1.666 1.00 96.00 175 PHE A N 1
ATOM 1362 C CA . PHE A 1 175 ? -9.523 -8.510 2.474 1.00 96.00 175 PHE A CA 1
ATOM 1363 C C . PHE A 1 175 ? -8.559 -9.459 1.748 1.00 96.00 175 PHE A C 1
ATOM 1365 O O . PHE A 1 175 ? -8.940 -10.101 0.766 1.00 96.00 175 PHE A O 1
ATOM 1372 N N . ILE A 1 176 ? -7.320 -9.576 2.233 1.00 95.69 176 ILE A N 1
ATOM 1373 C CA . ILE A 1 176 ? -6.366 -10.574 1.727 1.00 95.69 176 ILE A CA 1
ATOM 1374 C C . ILE A 1 176 ? -6.316 -11.807 2.631 1.00 95.69 176 ILE A C 1
ATOM 1376 O O . ILE A 1 176 ? -6.369 -11.697 3.853 1.00 95.69 176 ILE A O 1
ATOM 1380 N N . ALA A 1 177 ? -6.171 -12.985 2.038 1.00 93.56 177 ALA A N 1
ATOM 1381 C CA . ALA A 1 177 ? -6.032 -14.243 2.757 1.00 93.56 177 ALA A CA 1
ATOM 1382 C C . ALA A 1 177 ? -4.737 -14.949 2.327 1.00 93.56 177 ALA A C 1
ATOM 1384 O O . ALA A 1 177 ? -4.595 -15.276 1.146 1.00 93.56 177 ALA A O 1
ATOM 1385 N N . PRO A 1 178 ? -3.780 -15.172 3.245 1.00 92.62 178 PRO A N 1
ATOM 1386 C CA . PRO A 1 178 ? -2.615 -15.994 2.962 1.00 92.62 178 PRO A CA 1
ATOM 1387 C C . PRO A 1 178 ? -2.947 -17.485 3.099 1.00 92.62 178 PRO A C 1
ATOM 1389 O O . PRO A 1 178 ? -3.641 -17.907 4.026 1.00 92.62 178 PRO A O 1
ATOM 1392 N N . PHE A 1 179 ? -2.385 -18.289 2.207 1.00 90.88 179 PHE A N 1
ATOM 1393 C CA . PHE A 1 179 ? -2.455 -19.744 2.220 1.00 90.88 179 PHE A CA 1
ATOM 1394 C C . PHE A 1 179 ? -1.050 -20.347 2.304 1.00 90.88 179 PHE A C 1
ATOM 1396 O O . PHE A 1 179 ? -0.059 -19.717 1.941 1.00 90.88 179 PHE A O 1
ATOM 1403 N N . ASP A 1 180 ? -0.952 -21.575 2.807 1.00 89.06 180 ASP A N 1
ATOM 1404 C CA . ASP A 1 180 ? 0.294 -22.337 2.712 1.00 89.06 180 ASP A CA 1
ATOM 1405 C C . ASP A 1 180 ? 0.481 -22.901 1.293 1.00 89.06 180 ASP A C 1
ATOM 1407 O O . ASP A 1 180 ? -0.472 -22.984 0.511 1.00 89.06 180 ASP A O 1
ATOM 1411 N N . ASP A 1 181 ? 1.714 -23.290 0.960 1.00 88.88 181 ASP A N 1
ATOM 1412 C CA . ASP A 1 181 ? 2.058 -23.830 -0.362 1.00 88.88 181 ASP A CA 1
ATOM 1413 C C . ASP A 1 181 ? 1.198 -25.048 -0.736 1.00 88.88 181 ASP A C 1
ATOM 1415 O O . ASP A 1 181 ? 0.756 -25.181 -1.880 1.00 88.88 181 ASP A O 1
ATOM 1419 N N . ALA A 1 182 ? 0.925 -25.929 0.233 1.00 91.00 182 ALA A N 1
ATOM 1420 C CA . ALA A 1 182 ? 0.158 -27.149 0.010 1.00 91.00 182 ALA A CA 1
ATOM 1421 C C . ALA A 1 182 ? -1.307 -26.848 -0.338 1.00 91.00 182 ALA A C 1
ATOM 1423 O O . ALA A 1 182 ? -1.896 -27.529 -1.178 1.00 91.00 182 ALA A O 1
ATOM 1424 N N . PHE A 1 183 ? -1.896 -25.826 0.282 1.00 92.12 183 PHE A N 1
ATOM 1425 C CA . PHE A 1 183 ? -3.251 -25.381 -0.006 1.00 92.12 183 PHE A CA 1
ATOM 1426 C C . PHE A 1 183 ? -3.318 -24.591 -1.315 1.00 92.12 183 PHE A C 1
ATOM 1428 O O . PHE A 1 183 ? -4.204 -24.858 -2.124 1.00 92.12 183 PHE A O 1
ATOM 1435 N N . MET A 1 184 ? -2.359 -23.692 -1.576 1.00 91.06 184 MET A N 1
ATOM 1436 C CA . MET A 1 184 ? -2.275 -22.964 -2.852 1.00 91.06 184 MET A CA 1
ATOM 1437 C C . MET A 1 184 ? -2.180 -23.908 -4.051 1.00 91.06 184 MET A C 1
ATOM 1439 O O . MET A 1 184 ? -2.822 -23.661 -5.066 1.00 91.06 184 MET A O 1
ATOM 1443 N N . ALA A 1 185 ? -1.454 -25.025 -3.927 1.00 92.62 185 ALA A N 1
ATOM 1444 C CA . ALA A 1 185 ? -1.330 -26.033 -4.983 1.00 92.62 185 ALA A CA 1
ATOM 1445 C C . ALA A 1 185 ? -2.655 -26.741 -5.349 1.00 92.62 185 ALA A C 1
ATOM 1447 O O . ALA A 1 185 ? -2.714 -27.469 -6.345 1.00 92.62 185 ALA A O 1
ATOM 1448 N N . LYS A 1 186 ? -3.718 -26.560 -4.550 1.00 94.31 186 LYS A N 1
ATOM 1449 C CA . LYS A 1 186 ? -5.069 -27.059 -4.845 1.00 94.31 186 LYS A CA 1
ATOM 1450 C C . LYS A 1 186 ? -5.922 -26.060 -5.632 1.00 94.31 186 LYS A C 1
ATOM 1452 O O . LYS A 1 186 ? -7.010 -26.438 -6.061 1.00 94.31 186 LYS A O 1
ATOM 1457 N N . LEU A 1 187 ? -5.479 -24.814 -5.778 1.00 93.81 187 LEU A N 1
ATOM 1458 C CA . LEU A 1 187 ? -6.249 -23.735 -6.392 1.00 93.81 187 LEU A CA 1
ATOM 1459 C C . LEU A 1 187 ? -5.916 -23.604 -7.882 1.00 93.81 187 LEU A C 1
ATOM 1461 O O . LEU A 1 187 ? -4.756 -23.723 -8.274 1.00 93.81 187 LEU A O 1
ATOM 1465 N N . ALA A 1 188 ? -6.927 -23.313 -8.697 1.00 93.88 188 ALA A N 1
ATOM 1466 C CA . ALA A 1 188 ? -6.773 -23.026 -10.121 1.00 93.88 188 ALA A CA 1
ATOM 1467 C C . ALA A 1 188 ? -7.343 -21.639 -10.439 1.00 93.88 188 ALA A C 1
ATOM 1469 O O . ALA A 1 188 ? -8.488 -21.351 -10.095 1.00 93.88 188 ALA A O 1
ATOM 1470 N N . PHE A 1 189 ? -6.556 -20.773 -11.080 1.00 91.50 189 PHE A N 1
ATOM 1471 C CA . PHE A 1 189 ? -6.977 -19.420 -11.452 1.00 91.50 189 PHE A CA 1
ATOM 1472 C C . PHE A 1 189 ? -7.100 -19.301 -12.971 1.00 91.50 189 PHE A C 1
ATOM 1474 O O . PHE A 1 189 ? -6.138 -19.573 -13.685 1.00 91.50 189 PHE A O 1
ATOM 1481 N N . ILE A 1 190 ? -8.256 -18.835 -13.440 1.00 91.31 190 ILE A N 1
ATOM 1482 C CA . ILE A 1 190 ? -8.527 -18.488 -14.838 1.00 91.31 190 ILE A CA 1
ATOM 1483 C C . ILE A 1 190 ? -8.689 -16.970 -14.889 1.00 91.31 190 ILE A C 1
ATOM 1485 O O . ILE A 1 190 ? -9.470 -16.409 -14.120 1.00 91.31 190 ILE A O 1
ATOM 1489 N N . ASP A 1 191 ? -7.897 -16.296 -15.726 1.00 87.38 191 ASP A N 1
ATOM 1490 C CA . ASP A 1 191 ? -7.863 -14.827 -15.828 1.00 87.38 191 ASP A CA 1
ATOM 1491 C C . ASP A 1 191 ? -7.710 -14.124 -14.466 1.00 87.38 191 ASP A C 1
ATOM 1493 O O . ASP A 1 191 ? -8.291 -13.076 -14.184 1.00 87.38 191 ASP A O 1
ATOM 1497 N N . GLY A 1 192 ? -6.937 -14.741 -13.568 1.00 89.75 192 GLY A N 1
ATOM 1498 C CA . GLY A 1 192 ? -6.682 -14.204 -12.235 1.00 89.75 192 GLY A CA 1
ATOM 1499 C C . GLY A 1 192 ? -7.816 -14.381 -11.223 1.00 89.75 192 GLY A C 1
ATOM 1500 O O . GLY A 1 192 ? -7.645 -13.992 -10.066 1.00 89.75 192 GLY A O 1
ATOM 1501 N N . LYS A 1 193 ? -8.942 -14.992 -11.608 1.00 93.56 193 LYS A N 1
ATOM 1502 C CA . LYS A 1 193 ? -10.054 -15.353 -10.721 1.00 93.56 193 LYS A CA 1
ATOM 1503 C C . LYS A 1 193 ? -10.052 -16.857 -10.450 1.00 93.56 193 LYS A C 1
ATOM 1505 O O . LYS A 1 193 ? -9.793 -17.661 -11.339 1.00 93.56 193 LYS A O 1
ATOM 1510 N N . LEU A 1 194 ? -10.331 -17.252 -9.212 1.00 94.12 194 LEU A N 1
ATOM 1511 C CA . LEU A 1 194 ? -10.367 -18.656 -8.813 1.00 94.12 194 LEU A CA 1
ATOM 1512 C C . LEU A 1 194 ? -11.497 -19.405 -9.540 1.00 94.12 194 LEU A C 1
ATOM 1514 O O . LEU A 1 194 ? -12.668 -19.037 -9.429 1.00 94.12 194 LEU A O 1
ATOM 1518 N N . SER A 1 195 ? -11.142 -20.491 -10.224 1.00 94.50 195 SER A N 1
ATOM 1519 C CA . SER A 1 195 ? -12.069 -21.457 -10.807 1.00 94.50 195 SER A CA 1
ATOM 1520 C C . SER A 1 195 ? -12.300 -22.606 -9.831 1.00 94.50 195 SER A C 1
ATOM 1522 O O . SER A 1 195 ? -11.424 -23.443 -9.603 1.00 94.50 195 SER A O 1
ATOM 1524 N N . PHE A 1 196 ? -13.496 -22.666 -9.242 1.00 90.12 196 PHE A N 1
ATOM 1525 C CA . PHE A 1 196 ? -13.864 -23.748 -8.324 1.00 90.12 196 PHE A CA 1
ATOM 1526 C C . PHE A 1 196 ? -14.011 -25.103 -9.028 1.00 90.12 196 PHE A C 1
ATOM 1528 O O . PHE A 1 196 ? -13.755 -26.125 -8.404 1.00 90.12 196 PHE A O 1
ATOM 1535 N N . LEU A 1 197 ? -14.381 -25.115 -10.314 1.00 89.62 197 LEU A N 1
ATOM 1536 C CA . LEU A 1 197 ? -14.533 -26.342 -11.106 1.00 89.62 197 LEU A CA 1
ATOM 1537 C C . LEU A 1 197 ? -13.187 -27.008 -11.418 1.00 89.62 197 LEU A C 1
ATOM 1539 O O . LEU A 1 197 ? -13.114 -28.229 -11.503 1.00 89.62 197 LEU A O 1
ATOM 1543 N N . GLU A 1 198 ? -12.130 -26.210 -11.576 1.00 91.25 198 GLU A N 1
ATOM 1544 C CA . GLU A 1 198 ? -10.776 -26.704 -11.866 1.00 91.25 198 GLU A CA 1
ATOM 1545 C C . GLU A 1 198 ? -9.925 -26.895 -10.602 1.00 91.25 198 GLU A C 1
ATOM 1547 O O . GLU A 1 198 ? -8.851 -27.499 -10.645 1.00 91.25 198 GLU A O 1
ATOM 1552 N N . SER A 1 199 ? -10.393 -26.384 -9.461 1.00 92.38 199 SER A N 1
ATOM 1553 C CA . SER A 1 199 ? -9.700 -26.520 -8.183 1.00 92.38 199 SER A CA 1
ATOM 1554 C C . SER A 1 199 ? -9.841 -27.937 -7.621 1.00 92.38 199 SER A C 1
ATOM 1556 O O . SER A 1 199 ? -10.886 -28.575 -7.710 1.00 92.38 199 SER A O 1
ATOM 1558 N N . LYS A 1 200 ? -8.785 -28.424 -6.962 1.00 93.00 200 LYS A N 1
ATOM 1559 C CA . LYS A 1 200 ? -8.764 -29.739 -6.293 1.00 93.00 200 LYS A CA 1
ATOM 1560 C C . LYS A 1 200 ? -9.449 -29.730 -4.922 1.00 93.00 200 LYS A C 1
ATOM 1562 O O . LYS A 1 200 ? -9.697 -30.794 -4.363 1.00 93.00 200 LYS A O 1
ATOM 1567 N N . ALA A 1 201 ? -9.687 -28.549 -4.352 1.00 91.75 201 ALA A N 1
ATOM 1568 C CA . ALA A 1 201 ? -10.402 -28.361 -3.090 1.00 91.75 201 ALA A CA 1
ATOM 1569 C C . ALA A 1 201 ? -11.843 -27.903 -3.347 1.00 91.75 201 ALA A C 1
ATOM 1571 O O . ALA A 1 201 ? -12.103 -27.148 -4.282 1.00 91.75 201 ALA A O 1
ATOM 1572 N N . GLY A 1 202 ? -12.774 -28.322 -2.486 1.00 92.56 202 GLY A N 1
ATOM 1573 C CA . GLY A 1 202 ? -14.174 -27.905 -2.588 1.00 92.56 202 GLY A CA 1
ATOM 1574 C C . GLY A 1 202 ? -14.377 -26.433 -2.211 1.00 92.56 202 GLY A C 1
ATOM 1575 O O . GLY A 1 202 ? -13.678 -25.893 -1.354 1.00 92.56 202 GLY A O 1
ATOM 1576 N N . GLU A 1 203 ? -15.391 -25.782 -2.786 1.00 92.50 203 GLU A N 1
ATOM 1577 C CA . GLU A 1 203 ? -15.684 -24.359 -2.544 1.00 92.50 203 GLU A CA 1
ATOM 1578 C C . GLU A 1 203 ? -15.834 -24.017 -1.050 1.00 92.50 203 GLU A C 1
ATOM 1580 O O . GLU A 1 203 ? -15.274 -23.028 -0.570 1.00 92.50 203 GLU A O 1
ATOM 1585 N N . ALA A 1 204 ? -16.551 -24.851 -0.290 1.00 91.06 204 ALA A N 1
ATOM 1586 C CA . ALA A 1 204 ? -16.746 -24.648 1.145 1.00 91.06 204 ALA A CA 1
ATOM 1587 C C . ALA A 1 204 ? -15.429 -24.746 1.940 1.00 91.06 204 ALA A C 1
ATOM 1589 O O . ALA A 1 204 ? -15.221 -23.969 2.874 1.00 91.06 204 ALA A O 1
ATOM 1590 N N . GLU A 1 205 ? -14.529 -25.660 1.556 1.00 93.00 205 GLU A N 1
ATOM 1591 C CA . GLU A 1 205 ? -13.193 -25.798 2.151 1.00 93.00 205 GLU A CA 1
ATOM 1592 C C . GLU A 1 205 ? -12.371 -24.531 1.896 1.00 93.00 205 GLU A C 1
ATOM 1594 O O . GLU A 1 205 ? -11.826 -23.954 2.837 1.00 93.00 205 GLU A O 1
ATOM 1599 N N . ILE A 1 206 ? -12.355 -24.047 0.651 1.00 91.06 206 ILE A N 1
ATOM 1600 C CA . ILE A 1 206 ? -11.606 -22.851 0.247 1.00 91.06 206 ILE A CA 1
ATOM 1601 C C . ILE A 1 206 ? -12.131 -21.605 0.963 1.00 91.06 206 ILE A C 1
ATOM 1603 O O . ILE A 1 206 ? -11.352 -20.866 1.566 1.00 91.06 206 ILE A O 1
ATOM 1607 N N . LYS A 1 207 ? -13.451 -21.381 0.967 1.00 88.44 207 LYS A N 1
ATOM 1608 C CA . LYS A 1 207 ? -14.060 -20.226 1.649 1.00 88.44 207 LYS A CA 1
ATOM 1609 C C . LYS A 1 207 ? -13.823 -20.260 3.159 1.00 88.44 207 LYS A C 1
ATOM 1611 O O . LYS A 1 207 ? -13.617 -19.209 3.769 1.00 88.44 207 LYS A O 1
ATOM 1616 N N . LYS A 1 208 ? -13.835 -21.448 3.775 1.00 89.31 208 LYS A N 1
ATOM 1617 C CA . LYS A 1 208 ? -13.501 -21.618 5.195 1.00 89.31 208 LYS A CA 1
ATOM 1618 C C . LYS A 1 208 ? -12.026 -21.320 5.455 1.00 89.31 208 LYS A C 1
ATOM 1620 O O . LYS A 1 208 ? -11.725 -20.594 6.398 1.00 89.31 208 LYS A O 1
ATOM 1625 N N . ALA A 1 209 ? -11.128 -21.837 4.618 1.00 89.00 209 ALA A N 1
ATOM 1626 C CA . ALA A 1 209 ? -9.694 -21.608 4.735 1.00 89.00 209 ALA A CA 1
ATOM 1627 C C . ALA A 1 209 ? -9.344 -20.122 4.575 1.00 89.00 209 ALA A C 1
ATOM 1629 O O . ALA A 1 209 ? -8.597 -19.595 5.389 1.00 89.00 209 ALA A O 1
ATOM 1630 N N . ALA A 1 210 ? -9.955 -19.428 3.610 1.00 87.25 210 ALA A N 1
ATOM 1631 C CA . ALA A 1 210 ? -9.730 -18.002 3.370 1.00 87.25 210 ALA A CA 1
ATOM 1632 C C . ALA A 1 210 ? -10.119 -17.123 4.573 1.00 87.25 210 ALA A C 1
ATOM 1634 O O . ALA A 1 210 ? -9.490 -16.105 4.840 1.00 87.25 210 ALA A O 1
ATOM 1635 N N . LYS A 1 211 ? -11.156 -17.521 5.321 1.00 84.75 211 LYS A N 1
ATOM 1636 C CA . LYS A 1 211 ? -11.578 -16.843 6.559 1.00 84.75 211 LYS A CA 1
ATOM 1637 C C . LYS A 1 211 ? -10.753 -17.263 7.783 1.00 84.75 211 LYS A C 1
ATOM 1639 O O . LYS A 1 211 ? -10.814 -16.595 8.816 1.00 84.75 211 LYS A O 1
ATOM 1644 N N . GLY A 1 212 ? -10.023 -18.374 7.693 1.00 79.56 212 GLY A N 1
ATOM 1645 C CA . GLY A 1 212 ? -9.169 -18.888 8.756 1.00 79.56 212 GLY A CA 1
ATOM 1646 C C . GLY A 1 212 ? -7.909 -18.040 8.902 1.00 79.56 212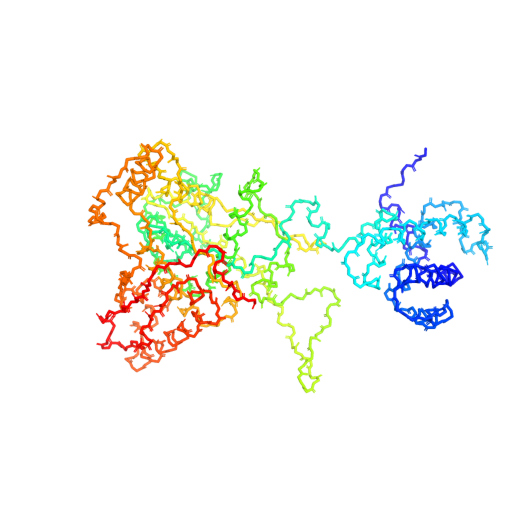 GLY A C 1
ATOM 1647 O O . GLY A 1 212 ? -7.117 -17.924 7.972 1.00 79.56 212 GLY A O 1
ATOM 1648 N N .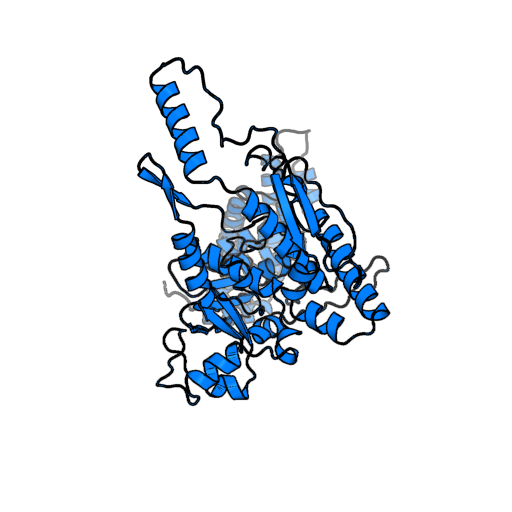 ARG A 1 213 ? -7.693 -17.449 10.082 1.00 69.44 213 ARG A N 1
ATOM 1649 C CA . ARG A 1 213 ? -6.475 -16.676 10.361 1.00 69.44 213 ARG A CA 1
ATOM 1650 C C . ARG A 1 213 ? -5.317 -17.624 10.678 1.00 69.44 213 ARG A C 1
ATOM 1652 O O . ARG A 1 213 ? -5.202 -18.099 11.805 1.00 69.44 213 ARG A O 1
ATOM 1659 N N . LYS A 1 214 ? -4.452 -17.874 9.697 1.00 79.94 214 LYS A N 1
ATOM 1660 C CA . LYS A 1 214 ? -3.161 -18.548 9.897 1.00 79.94 214 LYS A CA 1
ATOM 1661 C C . LYS A 1 214 ? -2.093 -17.519 10.246 1.00 79.94 214 LYS A C 1
ATOM 1663 O O . LYS A 1 214 ? -1.469 -16.925 9.367 1.00 79.94 214 LYS A O 1
ATOM 1668 N N . MET A 1 215 ? -1.940 -17.231 11.534 1.00 80.31 215 MET A N 1
ATOM 1669 C CA . MET A 1 215 ? -1.105 -16.119 11.998 1.00 80.31 215 MET A CA 1
ATOM 1670 C C . MET A 1 215 ? 0.383 -16.290 11.675 1.00 80.31 215 MET A C 1
ATOM 1672 O O . MET A 1 215 ? 1.086 -15.304 11.447 1.00 80.31 215 MET A O 1
ATOM 1676 N N . GLU A 1 216 ? 0.846 -17.533 11.567 1.00 77.44 216 GLU A N 1
ATOM 1677 C CA . GLU A 1 216 ? 2.169 -17.891 11.071 1.00 77.44 216 GLU A CA 1
ATOM 1678 C C . GLU A 1 216 ? 2.435 -17.391 9.648 1.00 77.44 216 GLU A C 1
ATOM 1680 O O . GLU A 1 216 ? 3.578 -17.076 9.343 1.00 77.44 216 GLU A O 1
ATOM 1685 N N . LEU A 1 217 ? 1.396 -17.251 8.819 1.00 78.69 217 LEU A N 1
ATOM 1686 C CA . LEU A 1 217 ? 1.496 -16.704 7.465 1.00 78.69 217 LEU A CA 1
ATOM 1687 C C . LEU A 1 217 ? 1.283 -15.185 7.432 1.00 78.69 217 LEU A C 1
ATOM 1689 O O . LEU A 1 217 ? 1.741 -14.507 6.520 1.00 78.69 217 LEU A O 1
ATOM 1693 N N . VAL A 1 218 ? 0.578 -14.637 8.424 1.00 82.62 218 VAL A N 1
ATOM 1694 C CA . VAL A 1 218 ? 0.239 -13.207 8.501 1.00 82.62 218 VAL A CA 1
ATOM 1695 C C . VAL A 1 218 ? 1.396 -12.365 9.040 1.00 82.62 218 VAL A C 1
ATOM 1697 O O . VAL A 1 218 ? 1.599 -11.238 8.590 1.00 82.62 218 VAL A O 1
ATOM 1700 N N . LYS A 1 219 ? 2.149 -12.886 10.016 1.00 79.19 219 LYS A N 1
ATOM 1701 C CA . LYS A 1 219 ? 3.182 -12.134 10.754 1.00 79.19 219 LYS A CA 1
ATOM 1702 C C . LYS A 1 219 ? 4.322 -11.595 9.879 1.00 79.19 219 LYS A C 1
ATOM 1704 O O . LYS A 1 219 ? 4.929 -10.592 10.254 1.00 79.19 219 LYS A O 1
ATOM 1709 N N . ASP A 1 220 ? 4.586 -12.248 8.749 1.00 77.25 220 ASP A N 1
ATOM 1710 C CA . ASP A 1 220 ? 5.718 -11.945 7.872 1.00 77.25 220 ASP A CA 1
ATOM 1711 C C . ASP A 1 220 ? 5.333 -11.019 6.704 1.00 77.25 220 ASP A C 1
ATOM 1713 O O . ASP A 1 220 ? 6.211 -10.514 6.011 1.00 77.25 220 ASP A O 1
ATOM 1717 N N . LEU A 1 221 ? 4.042 -10.716 6.511 1.00 88.31 221 LEU A N 1
ATOM 1718 C CA . LEU A 1 221 ? 3.583 -9.872 5.406 1.00 88.31 221 LEU A CA 1
ATOM 1719 C C . LEU A 1 221 ? 3.962 -8.393 5.604 1.00 88.31 221 LEU A C 1
ATOM 1721 O O . LEU A 1 221 ? 3.537 -7.729 6.552 1.00 88.31 221 LEU A O 1
ATOM 1725 N N . ASP A 1 222 ? 4.687 -7.823 4.640 1.00 89.25 222 ASP A N 1
ATOM 1726 C CA . ASP A 1 222 ? 5.001 -6.390 4.587 1.00 89.25 222 ASP A CA 1
ATOM 1727 C C . ASP A 1 222 ? 3.850 -5.603 3.938 1.00 89.25 222 ASP A C 1
ATOM 1729 O O . ASP A 1 222 ? 3.921 -5.175 2.787 1.00 89.25 222 ASP A O 1
ATOM 1733 N N . ILE A 1 223 ? 2.758 -5.395 4.677 1.00 92.44 223 ILE A N 1
ATOM 1734 C CA . ILE A 1 223 ? 1.552 -4.709 4.169 1.00 92.44 223 ILE A CA 1
ATOM 1735 C C . ILE A 1 223 ? 1.866 -3.316 3.589 1.00 92.44 223 ILE A C 1
ATOM 1737 O O . ILE A 1 223 ? 1.213 -2.857 2.651 1.00 92.44 223 ILE A O 1
ATOM 1741 N N . GLN A 1 224 ? 2.909 -2.639 4.079 1.00 91.25 224 GLN A N 1
ATOM 1742 C CA . GLN A 1 224 ? 3.322 -1.350 3.525 1.00 91.25 224 GLN A CA 1
ATOM 1743 C C . GLN A 1 224 ? 3.951 -1.477 2.127 1.00 91.25 224 GLN A C 1
ATOM 1745 O O . GLN A 1 224 ? 3.715 -0.616 1.273 1.00 91.25 224 GLN A O 1
ATOM 1750 N N . LEU A 1 225 ? 4.703 -2.549 1.858 1.00 89.69 225 LEU A N 1
ATOM 1751 C CA . LEU A 1 225 ? 5.144 -2.880 0.500 1.00 89.69 225 LEU A CA 1
ATOM 1752 C C . LEU A 1 225 ? 3.935 -3.137 -0.404 1.00 89.69 225 LEU A C 1
ATOM 1754 O O . LEU A 1 225 ? 3.881 -2.596 -1.505 1.00 89.69 225 LEU A O 1
ATOM 1758 N N . LEU A 1 226 ? 2.930 -3.874 0.080 1.00 92.94 226 LEU A N 1
ATOM 1759 C CA . LEU A 1 226 ? 1.707 -4.140 -0.682 1.00 92.94 226 LEU A CA 1
ATOM 1760 C C . LEU A 1 226 ? 0.970 -2.846 -1.068 1.00 92.94 226 LEU A C 1
ATOM 1762 O O . LEU A 1 226 ? 0.576 -2.687 -2.220 1.00 92.94 226 LEU A O 1
ATOM 1766 N N . ARG A 1 227 ? 0.858 -1.876 -0.149 1.00 94.12 227 ARG A N 1
ATOM 1767 C CA . ARG A 1 227 ? 0.305 -0.536 -0.444 1.00 94.12 227 ARG A CA 1
ATOM 1768 C C . ARG A 1 227 ? 1.145 0.244 -1.457 1.00 94.12 227 ARG A C 1
ATOM 1770 O O . ARG A 1 227 ? 0.609 0.999 -2.266 1.00 94.12 227 ARG A O 1
ATOM 1777 N N . SER A 1 228 ? 2.461 0.053 -1.443 1.00 90.44 228 SER A N 1
ATOM 1778 C CA . SER A 1 228 ? 3.371 0.696 -2.399 1.00 90.44 228 SER A CA 1
ATOM 1779 C C . SER A 1 228 ? 3.209 0.097 -3.804 1.00 90.44 228 SER A C 1
ATOM 1781 O O . SER A 1 228 ? 3.168 0.838 -4.784 1.00 90.44 228 SER A O 1
ATOM 1783 N N . LEU A 1 229 ? 3.023 -1.224 -3.904 1.00 90.94 229 LEU A N 1
ATOM 1784 C CA . LEU A 1 229 ? 2.669 -1.908 -5.154 1.00 90.94 229 LEU A CA 1
ATOM 1785 C C . LEU A 1 229 ? 1.283 -1.479 -5.654 1.00 90.94 229 LEU A C 1
ATOM 1787 O O . LEU A 1 229 ? 1.146 -1.126 -6.822 1.00 90.94 229 LEU A O 1
ATOM 1791 N N . PHE A 1 230 ? 0.287 -1.409 -4.765 1.00 93.69 230 PHE A N 1
ATOM 1792 C CA . PHE A 1 230 ? -1.046 -0.881 -5.074 1.00 93.69 230 PHE A CA 1
ATOM 1793 C C . PHE A 1 230 ? -0.982 0.543 -5.639 1.00 93.69 230 PHE A C 1
ATOM 1795 O O . PHE A 1 230 ? -1.664 0.863 -6.607 1.00 93.69 230 PHE A O 1
ATOM 1802 N N . THR A 1 231 ? -0.113 1.388 -5.078 1.00 92.31 231 THR A N 1
ATOM 1803 C CA . THR A 1 231 ? 0.112 2.753 -5.574 1.00 92.31 231 THR A CA 1
ATOM 1804 C C . THR A 1 231 ? 0.622 2.747 -7.014 1.00 92.31 231 THR A C 1
ATOM 1806 O O . THR A 1 231 ? 0.105 3.485 -7.851 1.00 92.31 231 THR A O 1
ATOM 1809 N N . ALA A 1 232 ? 1.590 1.879 -7.325 1.00 89.56 232 ALA A N 1
ATOM 1810 C CA . ALA A 1 232 ? 2.096 1.727 -8.685 1.00 89.56 232 ALA A CA 1
ATOM 1811 C C . ALA A 1 232 ? 1.012 1.229 -9.653 1.00 89.56 232 ALA A C 1
ATOM 1813 O O . ALA A 1 232 ? 0.879 1.784 -10.741 1.00 89.56 232 ALA A O 1
ATOM 1814 N N . ILE A 1 233 ? 0.200 0.248 -9.243 1.00 90.88 233 ILE A N 1
ATOM 1815 C CA . ILE A 1 233 ? -0.923 -0.267 -10.043 1.00 90.88 233 ILE A CA 1
ATOM 1816 C C . ILE A 1 233 ? -1.959 0.825 -10.305 1.00 90.88 233 ILE A C 1
ATOM 1818 O O . ILE A 1 233 ? -2.361 1.017 -11.448 1.00 90.88 233 ILE A O 1
ATOM 1822 N N . TYR A 1 234 ? -2.346 1.585 -9.280 1.00 89.94 234 TYR A N 1
ATOM 1823 C CA . TYR A 1 234 ? -3.294 2.685 -9.432 1.00 89.94 234 TYR A CA 1
ATOM 1824 C C . TYR A 1 234 ? -2.806 3.713 -10.453 1.00 89.94 234 TYR A C 1
ATOM 1826 O O . TYR A 1 234 ? -3.532 4.055 -11.382 1.00 89.94 234 TYR A O 1
ATOM 1834 N N . HIS A 1 235 ? -1.560 4.175 -10.336 1.00 84.81 235 HIS A N 1
ATOM 1835 C CA . HIS A 1 235 ? -1.011 5.130 -11.296 1.00 84.81 235 HIS A CA 1
ATOM 1836 C C . HIS A 1 235 ? -0.846 4.534 -12.700 1.00 84.81 235 HIS A C 1
ATOM 1838 O O . HIS A 1 235 ? -1.046 5.255 -13.682 1.00 84.81 235 HIS A O 1
ATOM 1844 N N . ASN A 1 236 ? -0.545 3.235 -12.807 1.00 81.31 236 ASN A N 1
ATOM 1845 C CA . ASN A 1 236 ? -0.545 2.522 -14.081 1.00 81.31 236 ASN A CA 1
ATOM 1846 C C . ASN A 1 236 ? -1.932 2.541 -14.723 1.00 81.31 236 ASN A C 1
ATOM 1848 O O . ASN A 1 236 ? -2.050 2.969 -15.861 1.00 81.31 236 ASN A O 1
ATOM 1852 N N . ALA A 1 237 ? -2.981 2.164 -13.987 1.00 78.44 237 ALA A N 1
ATOM 1853 C CA . ALA A 1 237 ? -4.356 2.112 -14.489 1.00 78.44 237 ALA A CA 1
ATOM 1854 C C . ALA A 1 237 ? -4.862 3.479 -14.987 1.00 78.44 237 ALA A C 1
ATOM 1856 O O . ALA A 1 237 ? -5.646 3.549 -15.930 1.00 78.44 237 ALA A O 1
ATOM 1857 N N . GLN A 1 238 ? -4.377 4.576 -14.395 1.00 72.88 238 GLN A N 1
ATOM 1858 C CA . GLN A 1 238 ? -4.679 5.935 -14.858 1.00 72.88 238 GLN A CA 1
ATOM 1859 C C . GLN A 1 238 ? -3.940 6.320 -16.156 1.00 72.88 238 GLN A C 1
ATOM 1861 O O . GLN A 1 238 ? -4.368 7.245 -16.843 1.00 72.88 238 GLN A O 1
ATOM 1866 N N . SER A 1 239 ? -2.830 5.648 -16.489 1.00 62.75 239 SER A N 1
ATOM 1867 C CA . SER A 1 239 ? -1.878 6.085 -17.527 1.00 62.75 239 SER A CA 1
ATOM 1868 C C . SER A 1 239 ? -1.732 5.108 -18.704 1.00 62.75 239 SER A C 1
ATOM 1870 O O . SER A 1 239 ? -1.423 5.530 -19.816 1.00 62.75 239 SER A O 1
ATOM 1872 N N . ILE A 1 240 ? -1.931 3.807 -18.479 1.00 56.75 240 ILE A N 1
ATOM 1873 C CA . ILE A 1 240 ? -1.667 2.710 -19.417 1.00 56.75 240 ILE A CA 1
ATOM 1874 C C . ILE A 1 240 ? -2.847 1.732 -19.359 1.00 56.75 240 ILE A C 1
ATOM 1876 O O . ILE A 1 240 ? -3.204 1.223 -18.299 1.00 56.75 240 ILE A O 1
ATOM 1880 N N . LYS A 1 241 ? -3.458 1.439 -20.513 1.00 52.97 241 LYS A N 1
ATOM 1881 C CA . LYS A 1 241 ? -4.512 0.420 -20.634 1.00 52.97 241 LYS A CA 1
ATOM 1882 C C . LYS A 1 241 ? -3.872 -0.974 -20.672 1.00 52.97 241 LYS A C 1
ATOM 1884 O O . LYS A 1 241 ? -3.587 -1.488 -21.748 1.00 52.97 241 LYS A O 1
ATOM 1889 N N . GLY A 1 242 ? -3.607 -1.567 -19.510 1.00 63.03 242 GLY A N 1
ATOM 1890 C CA . GLY A 1 242 ? -3.092 -2.935 -19.398 1.00 63.03 242 GLY A CA 1
ATOM 1891 C C . GLY A 1 242 ? -2.959 -3.401 -17.947 1.00 63.03 242 GLY A C 1
ATOM 1892 O O . GLY A 1 242 ? -2.688 -2.594 -17.061 1.00 63.03 242 GLY A O 1
ATOM 1893 N N . GLY A 1 243 ? -3.153 -4.702 -17.703 1.00 71.56 243 GLY A N 1
ATOM 1894 C CA . GLY A 1 243 ? -3.086 -5.293 -16.356 1.00 71.56 243 GLY A CA 1
ATOM 1895 C C . GLY A 1 243 ? -1.665 -5.449 -15.800 1.00 71.56 243 GLY A C 1
ATOM 1896 O O . GLY A 1 243 ? -1.490 -5.500 -14.582 1.00 71.56 243 GLY A O 1
ATOM 1897 N N . ASN A 1 244 ? -0.660 -5.474 -16.682 1.00 84.62 244 ASN A N 1
ATOM 1898 C CA . ASN A 1 244 ? 0.748 -5.591 -16.314 1.00 84.62 244 ASN A CA 1
ATOM 1899 C C . ASN A 1 244 ? 1.330 -4.229 -15.936 1.00 84.62 244 ASN A C 1
ATOM 1901 O O . ASN A 1 244 ? 1.182 -3.243 -16.660 1.00 84.62 244 ASN A O 1
ATOM 1905 N N . VAL A 1 245 ? 2.057 -4.210 -14.827 1.00 87.81 245 VAL A N 1
ATOM 1906 C CA . VAL A 1 245 ? 2.745 -3.043 -14.288 1.00 87.81 245 VAL A CA 1
ATOM 1907 C C . VAL A 1 245 ? 4.236 -3.324 -14.278 1.00 87.81 245 VAL A C 1
ATOM 1909 O O . VAL A 1 245 ? 4.701 -4.244 -13.603 1.00 87.81 245 VAL A O 1
ATOM 1912 N N . THR A 1 246 ? 4.999 -2.511 -15.004 1.00 87.38 246 THR A N 1
ATOM 1913 C CA . THR A 1 246 ? 6.463 -2.566 -14.988 1.00 87.38 246 THR A CA 1
ATOM 1914 C C . THR A 1 246 ? 7.008 -1.398 -14.181 1.00 87.38 246 THR A C 1
ATOM 1916 O O . THR A 1 246 ? 6.687 -0.245 -14.456 1.00 87.38 246 THR A O 1
ATOM 1919 N N . VAL A 1 247 ? 7.858 -1.674 -13.193 1.00 85.94 247 VAL A N 1
ATOM 1920 C CA . VAL A 1 247 ? 8.416 -0.662 -12.286 1.00 85.94 247 VAL A CA 1
ATOM 1921 C C . VAL A 1 247 ? 9.939 -0.685 -12.331 1.00 85.94 247 VAL A C 1
ATOM 1923 O O . VAL A 1 247 ? 10.558 -1.747 -12.255 1.00 85.94 247 VAL A O 1
ATOM 1926 N N . TYR A 1 248 ? 10.556 0.495 -12.407 1.00 85.06 248 TYR A N 1
ATOM 1927 C CA . TYR A 1 248 ? 11.998 0.658 -12.245 1.00 85.06 248 TYR A CA 1
ATOM 1928 C C . TYR A 1 2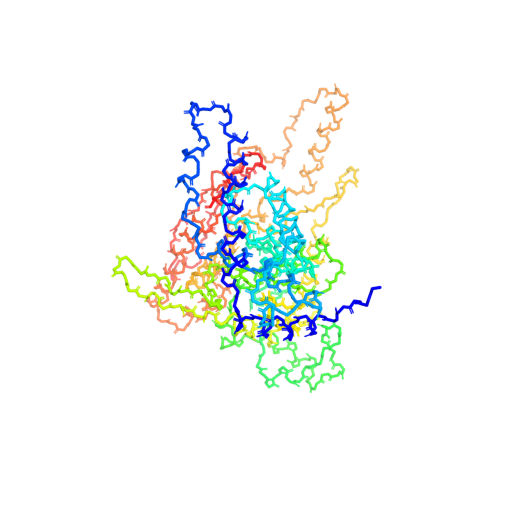48 ? 12.388 0.572 -10.764 1.00 85.06 248 TYR A C 1
ATOM 1930 O O . TYR A 1 248 ? 12.078 1.451 -9.951 1.00 85.06 248 TYR A O 1
ATOM 1938 N N . MET A 1 249 ? 13.091 -0.505 -10.416 1.00 78.50 249 MET A N 1
ATOM 1939 C CA . MET A 1 249 ? 13.398 -0.891 -9.038 1.00 78.50 249 MET A CA 1
ATOM 1940 C C . MET A 1 249 ? 14.159 0.184 -8.251 1.00 78.50 249 MET A C 1
ATOM 1942 O O . MET A 1 249 ? 13.788 0.431 -7.104 1.00 78.50 249 MET A O 1
ATOM 1946 N N . PRO A 1 250 ? 15.171 0.879 -8.812 1.00 77.62 250 PRO A N 1
ATOM 1947 C CA . PRO A 1 250 ? 15.929 1.885 -8.072 1.00 77.62 250 PRO A CA 1
ATOM 1948 C C . PRO A 1 250 ? 15.089 3.017 -7.490 1.00 77.62 250 PRO A C 1
ATOM 1950 O O . PRO A 1 250 ? 15.268 3.370 -6.326 1.00 77.62 250 PRO A O 1
ATOM 1953 N N . THR A 1 251 ? 14.153 3.574 -8.258 1.00 78.81 251 THR A N 1
ATOM 1954 C CA . THR A 1 251 ? 13.268 4.634 -7.756 1.00 78.81 251 THR A CA 1
ATOM 1955 C C . THR A 1 251 ? 12.203 4.096 -6.818 1.00 78.81 251 THR A C 1
ATOM 1957 O O . THR A 1 251 ? 11.940 4.722 -5.794 1.00 78.81 251 THR A O 1
ATOM 1960 N N . PHE A 1 252 ? 11.641 2.924 -7.116 1.00 81.69 252 PHE A N 1
ATOM 1961 C CA . PHE A 1 252 ? 10.647 2.290 -6.254 1.00 81.69 252 PHE A CA 1
ATOM 1962 C C . PHE A 1 252 ? 11.211 1.973 -4.864 1.00 81.69 252 PHE A C 1
ATOM 1964 O O . PHE A 1 252 ? 10.661 2.399 -3.849 1.00 81.69 252 PHE A O 1
ATOM 1971 N N . CYS A 1 253 ? 12.371 1.319 -4.807 1.00 76.94 253 CYS A N 1
ATOM 1972 C CA . CYS A 1 253 ? 13.049 1.021 -3.552 1.00 76.94 253 CYS A CA 1
ATOM 1973 C C . CYS A 1 253 ? 13.477 2.293 -2.819 1.00 76.94 253 CYS A C 1
ATOM 1975 O O . CYS A 1 253 ? 13.221 2.400 -1.622 1.00 76.94 253 CYS A O 1
ATOM 1977 N N . LYS A 1 254 ? 14.020 3.298 -3.524 1.00 78.19 254 LYS A N 1
ATOM 1978 C CA . LYS A 1 254 ? 14.352 4.595 -2.913 1.00 78.19 254 LYS A CA 1
ATOM 1979 C C . LYS A 1 254 ? 13.135 5.226 -2.228 1.00 78.19 254 LYS A C 1
ATOM 1981 O O . LYS A 1 254 ? 13.260 5.683 -1.096 1.00 78.19 254 LYS A O 1
ATOM 1986 N N . ALA A 1 255 ? 11.968 5.229 -2.877 1.00 77.56 255 ALA A N 1
ATOM 1987 C CA . ALA A 1 255 ? 10.743 5.797 -2.311 1.00 77.56 255 ALA A CA 1
ATOM 1988 C C . ALA A 1 255 ? 10.281 5.052 -1.045 1.00 77.56 255 ALA A C 1
ATOM 1990 O O . ALA A 1 255 ? 9.848 5.674 -0.076 1.00 77.56 255 ALA A O 1
ATOM 1991 N N . MET A 1 256 ? 10.446 3.729 -1.013 1.00 73.69 256 MET A N 1
ATOM 1992 C CA . MET A 1 256 ? 10.192 2.913 0.180 1.00 73.69 256 MET A CA 1
ATOM 1993 C C . MET A 1 256 ? 11.283 3.036 1.253 1.00 73.69 256 MET A C 1
ATOM 1995 O O . MET A 1 256 ? 11.154 2.446 2.322 1.00 73.69 256 MET A O 1
ATOM 1999 N N . GLY A 1 257 ? 12.356 3.789 0.989 1.00 68.94 257 GLY A N 1
ATOM 2000 C CA . GLY A 1 257 ? 13.511 3.901 1.875 1.00 68.94 257 GLY A CA 1
ATOM 2001 C C . GLY A 1 257 ? 14.368 2.632 1.926 1.00 68.94 257 GLY A C 1
ATOM 2002 O O . GLY A 1 257 ? 15.093 2.419 2.895 1.00 68.94 257 GLY A O 1
ATOM 2003 N N . VAL A 1 258 ? 14.278 1.797 0.892 1.00 69.19 258 VAL A N 1
ATOM 2004 C CA . VAL A 1 258 ? 15.045 0.568 0.712 1.00 69.19 258 VAL A CA 1
ATOM 2005 C C . VAL A 1 258 ? 16.291 0.859 -0.122 1.00 69.19 258 VAL A C 1
ATOM 2007 O O . VAL A 1 258 ? 16.198 1.251 -1.287 1.00 69.19 258 VAL A O 1
ATOM 2010 N N . ASP A 1 259 ? 17.463 0.604 0.453 1.00 60.69 259 ASP A N 1
ATOM 2011 C CA . ASP A 1 259 ? 18.716 0.615 -0.292 1.00 60.69 259 ASP A CA 1
ATOM 2012 C C . ASP A 1 259 ? 18.856 -0.652 -1.139 1.00 60.69 259 ASP A C 1
ATOM 2014 O O . ASP A 1 259 ? 18.805 -1.776 -0.641 1.00 60.69 259 ASP A O 1
ATOM 2018 N N . LEU A 1 260 ? 19.048 -0.459 -2.442 1.00 58.84 260 LEU A N 1
ATOM 2019 C CA . LEU A 1 260 ? 19.413 -1.531 -3.358 1.00 58.84 260 LEU A CA 1
ATOM 2020 C C . LEU A 1 260 ? 20.931 -1.639 -3.470 1.00 58.84 260 LEU A C 1
ATOM 2022 O O . LEU A 1 260 ? 21.625 -0.630 -3.642 1.00 58.84 260 LEU A O 1
ATOM 2026 N N . LEU A 1 261 ? 21.421 -2.879 -3.478 1.00 52.81 261 LEU A N 1
ATOM 2027 C CA . LEU A 1 261 ? 22.710 -3.207 -4.074 1.00 52.81 261 LEU A CA 1
ATOM 2028 C C . LEU A 1 261 ? 22.585 -3.072 -5.590 1.00 52.81 261 LEU A C 1
ATOM 2030 O O . LEU A 1 261 ? 22.070 -3.959 -6.268 1.00 52.81 261 LEU A O 1
ATOM 2034 N N . LEU A 1 262 ? 23.042 -1.943 -6.123 1.00 51.53 262 LEU A N 1
ATOM 2035 C CA . LEU A 1 262 ? 23.249 -1.797 -7.559 1.00 51.53 262 LEU A CA 1
ATOM 2036 C C . LEU A 1 262 ? 24.696 -2.190 -7.887 1.00 51.53 262 LEU A C 1
ATOM 2038 O O . LEU A 1 262 ? 25.590 -1.859 -7.104 1.00 51.53 262 LEU A O 1
ATOM 2042 N N . PRO A 1 263 ? 24.955 -2.863 -9.023 1.00 43.00 263 PRO A N 1
ATOM 2043 C CA . PRO A 1 263 ? 26.321 -3.115 -9.476 1.00 43.00 263 PRO A CA 1
ATOM 2044 C C . PRO A 1 263 ? 27.118 -1.801 -9.523 1.00 43.00 263 PRO A C 1
ATOM 2046 O O . PRO A 1 263 ? 26.667 -0.842 -10.148 1.00 43.00 263 PRO A O 1
ATOM 2049 N N . GLY A 1 264 ? 28.266 -1.748 -8.838 1.00 44.41 264 GLY A N 1
ATOM 2050 C CA . GLY A 1 264 ? 29.146 -0.571 -8.792 1.00 44.41 264 GLY A CA 1
ATOM 2051 C C . GLY A 1 264 ? 28.810 0.497 -7.739 1.00 44.41 264 GLY A C 1
ATOM 2052 O O . GLY A 1 264 ? 29.428 1.558 -7.756 1.00 44.41 264 GLY A O 1
ATOM 2053 N N . LYS A 1 265 ? 27.854 0.266 -6.825 1.00 47.31 265 LYS A N 1
ATOM 2054 C CA . LYS A 1 265 ? 27.613 1.163 -5.678 1.00 47.31 265 LYS A CA 1
ATOM 2055 C C . LYS A 1 265 ? 28.537 0.770 -4.518 1.00 47.31 265 LYS A C 1
ATOM 2057 O O . LYS A 1 265 ? 28.366 -0.308 -3.952 1.00 47.31 265 LYS A O 1
ATOM 2062 N N . GLU A 1 266 ? 29.492 1.633 -4.168 1.00 51.12 266 GLU A N 1
ATOM 2063 C CA . GLU A 1 266 ? 30.319 1.444 -2.969 1.00 51.12 266 GLU A CA 1
ATOM 2064 C C . GLU A 1 266 ? 29.462 1.532 -1.687 1.00 51.12 266 GLU A C 1
ATOM 2066 O O . GLU A 1 266 ? 28.475 2.283 -1.658 1.00 51.12 266 GLU A O 1
ATOM 2071 N N . PRO A 1 267 ? 29.802 0.777 -0.625 1.00 53.75 267 PRO A N 1
ATOM 2072 C CA . PRO A 1 267 ? 29.156 0.902 0.678 1.00 53.75 267 PRO A CA 1
ATOM 2073 C C . PRO A 1 267 ? 29.245 2.337 1.197 1.00 53.75 267 PRO A C 1
ATOM 2075 O O . PRO A 1 267 ? 30.298 2.973 1.138 1.00 53.75 267 PRO A O 1
ATOM 2078 N N . ALA A 1 268 ? 28.137 2.859 1.728 1.00 53.22 268 ALA A N 1
ATOM 2079 C CA . ALA A 1 268 ? 28.177 4.124 2.454 1.00 53.22 268 ALA A CA 1
ATOM 2080 C C . ALA A 1 268 ? 29.090 3.973 3.680 1.00 53.22 268 ALA A C 1
ATOM 2082 O O . ALA A 1 268 ? 29.135 2.897 4.267 1.00 53.22 268 ALA A O 1
ATOM 2083 N N . LYS A 1 269 ? 29.797 5.032 4.081 1.00 53.47 269 LYS A N 1
ATOM 2084 C CA . LYS A 1 269 ? 30.623 5.030 5.296 1.00 53.47 269 LYS A CA 1
ATOM 2085 C C . LYS A 1 269 ? 29.903 5.765 6.425 1.00 53.47 269 LYS A C 1
ATOM 2087 O O . LYS A 1 269 ? 29.224 6.760 6.169 1.00 53.47 269 LYS A O 1
ATOM 2092 N N . ASP A 1 270 ? 30.002 5.260 7.651 1.00 50.81 270 ASP A N 1
ATOM 2093 C CA . ASP A 1 270 ? 29.480 5.946 8.834 1.00 50.81 270 ASP A CA 1
ATOM 2094 C C . ASP A 1 270 ? 30.346 7.168 9.194 1.00 50.81 270 ASP A C 1
ATOM 2096 O O . ASP A 1 270 ? 31.367 7.449 8.562 1.00 50.81 270 ASP A O 1
ATOM 2100 N N . ILE A 1 271 ? 29.938 7.911 10.226 1.00 47.16 271 ILE A N 1
ATOM 2101 C CA . ILE A 1 271 ? 30.675 9.089 10.719 1.00 47.16 271 ILE A CA 1
ATOM 2102 C C . ILE A 1 271 ? 32.101 8.765 11.195 1.00 47.16 271 ILE A C 1
ATOM 2104 O O . ILE A 1 271 ? 32.914 9.672 11.333 1.00 47.16 271 ILE A O 1
ATOM 2108 N N . ASN A 1 272 ? 32.398 7.487 11.434 1.00 59.03 272 ASN A N 1
ATOM 2109 C CA . ASN A 1 272 ? 33.694 6.983 11.870 1.00 59.03 272 ASN A CA 1
ATOM 2110 C C . ASN A 1 272 ? 34.482 6.354 10.705 1.00 59.03 272 ASN A C 1
ATOM 2112 O O . ASN A 1 272 ? 35.554 5.796 10.922 1.00 59.03 272 ASN A O 1
ATOM 2116 N N . GLY A 1 273 ? 33.970 6.437 9.472 1.00 51.12 273 GLY A N 1
ATOM 2117 C CA . GLY A 1 273 ? 34.602 5.881 8.280 1.00 51.12 273 GLY A CA 1
ATOM 2118 C C . GLY A 1 273 ? 34.399 4.376 8.080 1.00 51.12 273 GLY A C 1
ATOM 2119 O O . GLY A 1 273 ? 34.947 3.837 7.117 1.00 51.12 273 GLY A O 1
ATOM 2120 N N . ASN A 1 274 ? 33.611 3.699 8.922 1.00 55.72 274 ASN A N 1
ATOM 2121 C CA . ASN A 1 274 ? 33.325 2.274 8.761 1.00 55.72 274 ASN A CA 1
ATOM 2122 C C . ASN A 1 274 ? 32.340 2.057 7.619 1.00 55.72 274 ASN A C 1
ATOM 2124 O O . ASN A 1 274 ? 31.351 2.783 7.502 1.00 55.72 274 ASN A O 1
ATOM 2128 N N . GLU A 1 275 ? 32.563 1.021 6.815 1.00 58.47 275 GLU A N 1
ATOM 2129 C CA . GLU A 1 275 ? 31.580 0.589 5.826 1.00 58.47 275 GLU A CA 1
ATOM 2130 C C . GLU A 1 275 ? 30.269 0.225 6.528 1.00 58.47 275 GLU A C 1
ATOM 2132 O O . GLU A 1 275 ? 30.206 -0.673 7.367 1.00 58.47 275 GLU A O 1
ATOM 2137 N N . ILE A 1 276 ? 29.201 0.934 6.179 1.00 50.06 276 ILE A N 1
ATOM 2138 C CA . ILE A 1 276 ? 27.839 0.581 6.547 1.00 50.06 276 ILE A CA 1
ATOM 2139 C C . ILE A 1 276 ? 27.488 -0.632 5.685 1.00 50.06 276 ILE A C 1
ATOM 2141 O O . ILE A 1 276 ? 27.418 -0.495 4.458 1.00 50.06 276 ILE A O 1
ATOM 2145 N N . PRO A 1 277 ? 27.242 -1.812 6.285 1.00 44.44 277 PRO A N 1
ATOM 2146 C CA . PRO A 1 277 ? 26.895 -2.999 5.525 1.00 44.44 277 PRO A CA 1
ATOM 2147 C C . PRO A 1 277 ? 25.676 -2.695 4.666 1.00 44.44 277 PRO A C 1
ATOM 2149 O O . PRO A 1 277 ? 24.616 -2.326 5.187 1.00 44.44 277 PRO A O 1
ATOM 2152 N N . ILE A 1 278 ? 25.817 -2.843 3.349 1.00 47.84 278 ILE A N 1
ATOM 2153 C CA . ILE A 1 278 ? 24.674 -2.707 2.461 1.00 47.84 278 ILE A CA 1
ATOM 2154 C C . ILE A 1 278 ? 23.763 -3.890 2.770 1.00 47.84 278 ILE A C 1
ATOM 2156 O O . ILE A 1 278 ? 24.027 -5.024 2.374 1.00 47.84 278 ILE A O 1
ATOM 2160 N N . LYS A 1 279 ? 22.680 -3.635 3.506 1.00 46.53 279 LYS A N 1
ATOM 2161 C CA . LYS A 1 279 ? 21.593 -4.599 3.631 1.00 46.53 279 LYS A CA 1
ATOM 2162 C C . LYS A 1 279 ? 20.971 -4.698 2.253 1.00 46.53 279 LYS A C 1
ATOM 2164 O O . LYS A 1 279 ? 20.143 -3.864 1.900 1.00 46.53 279 LYS A O 1
ATOM 2169 N N . ALA A 1 280 ? 21.407 -5.680 1.473 1.00 47.59 280 ALA A N 1
ATOM 2170 C CA . ALA A 1 280 ? 20.708 -6.120 0.284 1.00 47.59 280 ALA A CA 1
ATOM 2171 C C . ALA A 1 280 ? 19.295 -6.501 0.727 1.00 47.59 280 ALA A C 1
ATOM 2173 O O . ALA A 1 280 ? 19.052 -7.614 1.183 1.00 47.59 280 ALA A O 1
ATOM 2174 N N . ASN A 1 281 ? 18.373 -5.544 0.729 1.00 53.19 281 ASN A N 1
ATOM 2175 C CA . ASN A 1 281 ? 16.989 -5.858 1.001 1.00 53.19 281 ASN A CA 1
ATOM 2176 C C . ASN A 1 281 ? 16.545 -6.649 -0.221 1.00 53.19 281 ASN A C 1
ATOM 2178 O O . ASN A 1 281 ? 16.435 -6.088 -1.313 1.00 53.19 281 ASN A O 1
ATOM 2182 N N . ASP A 1 282 ? 16.371 -7.953 -0.028 1.00 66.88 282 ASP A N 1
ATOM 2183 C CA . ASP A 1 282 ? 15.855 -8.876 -1.025 1.00 66.88 282 ASP A CA 1
ATOM 2184 C C . ASP A 1 282 ? 14.402 -8.508 -1.326 1.00 66.88 282 ASP A C 1
ATOM 2186 O O . ASP A 1 282 ? 13.444 -9.063 -0.796 1.00 66.88 282 ASP A O 1
ATOM 2190 N N . ILE A 1 283 ? 14.237 -7.461 -2.126 1.00 71.81 283 ILE A N 1
ATOM 2191 C CA . ILE A 1 283 ? 12.943 -6.952 -2.545 1.00 71.81 283 ILE A CA 1
ATOM 2192 C C . ILE A 1 283 ? 12.173 -8.015 -3.325 1.00 71.81 283 ILE A C 1
ATOM 2194 O O . ILE A 1 283 ? 10.953 -8.051 -3.230 1.00 71.81 283 ILE A O 1
ATOM 2198 N N . LEU A 1 284 ? 12.868 -8.913 -4.030 1.00 73.56 284 LEU A N 1
ATOM 2199 C CA . LEU A 1 284 ? 12.241 -10.051 -4.690 1.00 73.56 284 LEU A CA 1
ATOM 2200 C C . LEU A 1 284 ? 11.694 -11.034 -3.651 1.00 73.56 284 LEU A C 1
ATOM 2202 O O . LEU A 1 284 ? 10.529 -11.398 -3.752 1.00 73.56 284 LEU A O 1
ATOM 2206 N N . GLY A 1 285 ? 12.457 -11.370 -2.609 1.00 73.56 285 GLY A N 1
ATOM 2207 C CA . GLY A 1 285 ? 11.978 -12.159 -1.469 1.00 73.56 285 GLY A CA 1
ATOM 2208 C C . GLY A 1 285 ? 10.803 -11.506 -0.734 1.00 73.56 285 GLY A C 1
ATOM 2209 O O . GLY A 1 285 ? 9.804 -12.162 -0.441 1.00 73.56 285 GLY A O 1
ATOM 2210 N N . LYS A 1 286 ? 10.850 -10.186 -0.517 1.00 78.44 286 LYS A N 1
ATOM 2211 C CA . LYS A 1 286 ? 9.727 -9.435 0.069 1.00 78.44 286 LYS A CA 1
ATOM 2212 C C . LYS A 1 286 ? 8.494 -9.410 -0.830 1.00 78.44 286 LYS A C 1
ATOM 2214 O O . LYS A 1 286 ? 7.382 -9.404 -0.328 1.00 78.44 286 LYS A O 1
ATOM 2219 N N . VAL A 1 287 ? 8.654 -9.362 -2.148 1.00 80.75 287 VAL A N 1
ATOM 2220 C CA . VAL A 1 287 ? 7.521 -9.476 -3.077 1.00 80.75 287 VAL A CA 1
ATOM 2221 C C . VAL A 1 287 ? 6.995 -10.917 -3.095 1.00 80.75 287 VAL A C 1
ATOM 2223 O O . VAL A 1 287 ? 5.784 -11.127 -3.098 1.00 80.75 287 VAL A O 1
ATOM 2226 N N . ALA A 1 288 ? 7.885 -11.910 -3.023 1.00 80.19 288 ALA A N 1
ATOM 2227 C CA . ALA A 1 288 ? 7.547 -13.330 -3.042 1.00 80.19 288 ALA A CA 1
ATOM 2228 C C . ALA A 1 288 ? 6.686 -13.771 -1.848 1.00 80.19 288 ALA A C 1
ATOM 2230 O O . ALA A 1 288 ? 5.902 -14.705 -1.997 1.00 80.19 288 ALA A O 1
ATOM 2231 N N . GLN A 1 289 ? 6.739 -13.071 -0.707 1.00 83.44 289 GLN A N 1
ATOM 2232 C CA . GLN A 1 289 ? 5.862 -13.351 0.441 1.00 83.44 289 GLN A CA 1
ATOM 2233 C C . GLN A 1 289 ? 4.360 -13.246 0.098 1.00 83.44 289 GLN A C 1
ATOM 2235 O O . GLN A 1 289 ? 3.525 -13.829 0.781 1.00 83.44 289 GLN A O 1
ATOM 2240 N N . PHE A 1 290 ? 4.002 -12.520 -0.970 1.00 88.56 290 PHE A N 1
ATOM 2241 C CA . PHE A 1 290 ? 2.617 -12.369 -1.424 1.00 88.56 290 PHE A CA 1
ATOM 2242 C C . PHE A 1 290 ? 2.179 -13.427 -2.438 1.00 88.56 290 PHE A C 1
ATOM 2244 O O . PHE A 1 290 ? 1.002 -13.456 -2.788 1.00 88.56 290 PHE A O 1
ATOM 2251 N N . ARG A 1 291 ? 3.085 -14.302 -2.902 1.00 83.06 291 ARG A N 1
ATOM 2252 C CA . ARG A 1 291 ? 2.789 -15.328 -3.918 1.00 83.06 291 ARG A CA 1
ATOM 2253 C C . ARG A 1 291 ? 1.613 -16.220 -3.520 1.00 83.06 291 ARG A C 1
ATOM 2255 O O . ARG A 1 291 ? 0.806 -16.590 -4.364 1.00 83.06 291 ARG A O 1
ATOM 2262 N N . ASN A 1 292 ? 1.515 -16.535 -2.232 1.00 88.69 292 ASN A N 1
ATOM 2263 C CA . ASN A 1 292 ? 0.478 -17.409 -1.691 1.00 88.69 292 ASN A CA 1
ATOM 2264 C C . ASN A 1 292 ? -0.672 -16.639 -1.041 1.00 88.69 292 ASN A C 1
ATOM 2266 O O . ASN A 1 292 ? -1.385 -17.169 -0.192 1.00 88.69 292 ASN A O 1
ATOM 2270 N N . CYS A 1 293 ? -0.834 -15.368 -1.392 1.00 92.81 293 CYS A N 1
ATOM 2271 C CA . CYS A 1 293 ? -1.951 -14.569 -0.933 1.00 92.81 293 CYS A CA 1
ATOM 2272 C C . CYS A 1 293 ? -2.997 -14.447 -2.038 1.00 92.81 293 CYS A C 1
ATOM 2274 O O . CYS A 1 293 ? -2.684 -14.269 -3.216 1.00 92.81 293 CYS A O 1
ATOM 2276 N N . VAL A 1 294 ? -4.259 -14.474 -1.634 1.00 94.88 294 VAL A N 1
ATOM 2277 C CA . VAL A 1 294 ? -5.398 -14.161 -2.495 1.00 94.88 294 VAL A CA 1
ATOM 2278 C C . VAL A 1 294 ? -6.135 -12.954 -1.944 1.00 94.88 294 VAL A C 1
ATOM 2280 O O . VAL A 1 294 ? -6.033 -12.643 -0.759 1.00 94.88 294 VAL A O 1
ATOM 2283 N N . GLY A 1 295 ? -6.903 -12.289 -2.791 1.00 96.44 295 GLY A N 1
ATOM 2284 C CA . GLY A 1 295 ? -7.904 -11.333 -2.356 1.00 96.44 295 GLY A CA 1
ATOM 2285 C C . GLY A 1 295 ? -9.294 -11.955 -2.369 1.00 96.44 295 GLY A C 1
ATOM 2286 O O . GLY A 1 295 ? -9.643 -12.688 -3.293 1.00 96.44 295 GLY A O 1
ATOM 2287 N N . VAL A 1 296 ? -10.080 -11.669 -1.338 1.00 95.38 296 VAL A N 1
ATOM 2288 C CA . VAL A 1 296 ? -11.437 -12.190 -1.144 1.00 95.38 296 VAL A CA 1
ATOM 2289 C C . VAL A 1 296 ? -12.409 -11.024 -1.161 1.00 95.38 296 VAL A C 1
ATOM 2291 O O . VAL A 1 296 ? -12.149 -10.008 -0.523 1.00 95.38 296 VAL A O 1
ATOM 2294 N N . THR A 1 297 ? -13.532 -11.170 -1.858 1.00 93.69 297 THR A N 1
ATOM 2295 C CA . THR A 1 297 ? -14.568 -10.135 -1.986 1.00 93.69 297 THR A CA 1
ATOM 2296 C C . THR A 1 297 ? -15.877 -10.517 -1.295 1.00 93.69 297 THR A C 1
ATOM 2298 O O . THR A 1 297 ? -16.097 -11.666 -0.908 1.00 93.69 297 THR A O 1
ATOM 2301 N N . LYS A 1 298 ? -16.780 -9.539 -1.161 1.00 88.81 298 LYS A N 1
ATOM 2302 C CA . LYS A 1 298 ? -18.116 -9.654 -0.548 1.00 88.81 298 LYS A CA 1
ATOM 2303 C C . LYS A 1 298 ? -18.965 -10.808 -1.071 1.00 88.81 298 LYS A C 1
ATOM 2305 O O . LYS A 1 298 ? -19.677 -11.448 -0.304 1.00 88.81 298 LYS A O 1
ATOM 2310 N N . ASP A 1 299 ? -18.930 -11.044 -2.375 1.00 86.75 299 ASP A N 1
ATOM 2311 C CA . ASP A 1 299 ? -19.663 -12.120 -3.051 1.00 86.75 299 ASP A CA 1
ATOM 2312 C C . ASP A 1 299 ? -19.001 -13.498 -2.852 1.00 86.75 299 ASP A C 1
ATOM 2314 O O . ASP A 1 299 ? -19.519 -14.521 -3.295 1.00 86.75 299 ASP A O 1
ATOM 2318 N N . GLY A 1 300 ? -17.859 -13.545 -2.161 1.00 86.12 300 GLY A N 1
ATOM 2319 C CA . GLY A 1 300 ? -17.060 -14.745 -1.969 1.00 86.12 300 GLY A CA 1
ATOM 2320 C C . GLY A 1 300 ? -16.214 -15.117 -3.184 1.00 86.12 300 GLY A C 1
ATOM 2321 O O . GLY A 1 300 ? -15.645 -16.210 -3.174 1.00 86.12 300 GLY A O 1
ATOM 2322 N N . SER A 1 301 ? -16.122 -14.249 -4.202 1.00 92.12 301 SER A N 1
ATOM 2323 C CA . SER A 1 301 ? -15.136 -14.404 -5.271 1.00 92.12 301 SER A CA 1
ATOM 2324 C C . SER A 1 301 ? -13.719 -14.280 -4.697 1.00 92.12 301 SER A C 1
ATOM 2326 O O . SER A 1 301 ? -13.469 -13.561 -3.725 1.00 92.12 301 SER A O 1
ATOM 2328 N N . ILE A 1 302 ? -12.786 -15.018 -5.295 1.00 94.94 302 ILE A N 1
ATOM 2329 C CA . ILE A 1 302 ? -11.383 -15.056 -4.883 1.00 94.94 302 ILE A CA 1
ATOM 2330 C C . ILE A 1 302 ? -10.521 -14.738 -6.100 1.00 94.94 302 ILE A C 1
ATOM 2332 O O . ILE A 1 302 ? -10.708 -15.328 -7.163 1.00 94.94 302 ILE A O 1
ATOM 2336 N N . TYR A 1 303 ? -9.583 -13.811 -5.938 1.00 95.38 303 TYR A N 1
ATOM 2337 C CA . TYR A 1 303 ? -8.688 -13.338 -6.991 1.00 95.38 303 TYR A CA 1
ATOM 2338 C C . TYR A 1 303 ? -7.232 -13.522 -6.570 1.00 95.38 303 TYR A C 1
ATOM 2340 O O . TYR A 1 303 ? -6.902 -13.402 -5.389 1.00 95.38 303 TYR A O 1
ATOM 2348 N N . ALA A 1 304 ? -6.347 -13.773 -7.531 1.00 93.38 304 ALA A N 1
ATOM 2349 C CA . ALA A 1 304 ? -4.910 -13.749 -7.286 1.00 93.38 304 ALA A CA 1
ATOM 2350 C C . ALA A 1 304 ? -4.500 -12.357 -6.769 1.00 93.38 304 ALA A C 1
ATOM 2352 O O . ALA A 1 304 ? -4.888 -11.334 -7.348 1.00 93.38 304 ALA A O 1
ATOM 2353 N N . LEU A 1 305 ? -3.741 -12.304 -5.664 1.00 94.56 305 LEU A N 1
ATOM 2354 C CA . LEU A 1 305 ? -3.308 -11.023 -5.101 1.00 94.56 305 LEU A CA 1
ATOM 2355 C C . LEU A 1 305 ? -2.195 -10.398 -5.937 1.00 94.56 305 LEU A C 1
ATOM 2357 O O . LEU A 1 305 ? -2.221 -9.194 -6.176 1.00 94.56 305 LEU A O 1
ATOM 2361 N N . LEU A 1 306 ? -1.198 -11.185 -6.334 1.00 90.12 306 LEU A N 1
ATOM 2362 C CA . LEU A 1 306 ? -0.041 -10.690 -7.064 1.00 90.12 306 LEU A CA 1
ATOM 2363 C C . LEU A 1 306 ? 0.564 -11.806 -7.913 1.00 90.12 306 LEU A C 1
ATOM 2365 O O . LEU A 1 306 ? 0.986 -12.831 -7.381 1.00 90.12 306 LEU A O 1
ATOM 2369 N N . ASN A 1 307 ? 0.669 -11.565 -9.214 1.00 84.75 307 ASN A N 1
ATOM 2370 C CA . ASN A 1 307 ? 1.352 -12.448 -10.145 1.00 84.75 307 ASN A CA 1
ATOM 2371 C C . ASN A 1 307 ? 2.646 -11.782 -10.592 1.00 84.75 307 ASN A C 1
ATOM 2373 O O . ASN A 1 307 ? 2.663 -10.705 -11.188 1.00 84.75 307 ASN A O 1
ATOM 2377 N N . PHE A 1 308 ? 3.760 -12.428 -10.281 1.00 81.38 308 PHE A N 1
ATOM 2378 C CA . PHE A 1 308 ? 5.060 -11.974 -10.734 1.00 81.38 308 PHE A CA 1
ATOM 2379 C C . PHE A 1 308 ? 5.309 -12.481 -12.156 1.00 81.38 308 PHE A C 1
ATOM 2381 O O . PHE A 1 308 ? 5.354 -13.689 -12.377 1.00 81.38 308 PHE A O 1
ATOM 2388 N N . SER A 1 309 ? 5.515 -11.566 -13.104 1.00 80.75 309 SER A N 1
ATOM 2389 C CA . SER A 1 309 ? 5.754 -11.916 -14.508 1.00 80.75 309 SER A CA 1
ATOM 2390 C C . SER A 1 309 ? 7.244 -12.033 -14.835 1.00 80.75 309 SER A C 1
ATOM 2392 O O . SER A 1 309 ? 7.688 -13.041 -15.380 1.00 80.75 309 SER A O 1
ATOM 2394 N N . LYS A 1 310 ? 8.043 -10.996 -14.540 1.00 78.50 310 LYS A N 1
ATOM 2395 C CA . LYS A 1 310 ? 9.451 -10.933 -14.973 1.00 78.50 310 LYS A CA 1
ATOM 2396 C C . LYS A 1 310 ? 10.305 -10.055 -14.061 1.00 78.50 310 LYS A C 1
ATOM 2398 O O . LYS A 1 310 ? 9.889 -8.965 -13.674 1.00 78.50 310 LYS A O 1
ATOM 2403 N N . TYR A 1 311 ? 11.542 -10.491 -13.813 1.00 78.38 311 TYR A N 1
ATOM 2404 C CA . TYR A 1 311 ? 12.639 -9.628 -13.364 1.00 78.38 311 TYR A CA 1
ATOM 2405 C C . TYR A 1 311 ? 13.582 -9.365 -14.539 1.00 78.38 311 TYR A C 1
ATOM 2407 O O . TYR A 1 311 ? 14.129 -10.306 -15.112 1.00 78.38 311 TYR A O 1
ATOM 2415 N N . ASP A 1 312 ? 13.795 -8.101 -14.892 1.00 70.31 312 ASP A N 1
ATOM 2416 C CA . ASP A 1 312 ? 14.813 -7.696 -15.856 1.00 70.31 312 ASP A CA 1
ATOM 2417 C C . ASP A 1 312 ? 16.005 -7.088 -15.109 1.00 70.31 312 ASP A C 1
ATOM 2419 O O . ASP A 1 312 ? 15.994 -5.928 -14.687 1.00 70.31 312 ASP A O 1
ATOM 2423 N N . ARG A 1 313 ? 17.047 -7.903 -14.926 1.00 64.81 313 ARG A N 1
ATOM 2424 C CA . ARG A 1 313 ? 18.276 -7.500 -14.232 1.00 64.81 313 ARG A CA 1
ATOM 2425 C C . ARG A 1 313 ? 19.075 -6.453 -15.011 1.00 64.81 313 ARG A C 1
ATOM 2427 O O . ARG A 1 313 ? 19.792 -5.656 -14.407 1.00 64.81 313 ARG A O 1
ATOM 2434 N N . GLU A 1 314 ? 18.991 -6.458 -16.336 1.00 62.22 314 GLU A N 1
ATOM 2435 C CA . GLU A 1 314 ? 19.739 -5.525 -17.176 1.00 62.22 314 GLU A CA 1
ATOM 2436 C C . GLU A 1 314 ? 19.176 -4.113 -17.006 1.00 62.22 314 GLU A C 1
ATOM 2438 O O . GLU A 1 314 ? 19.913 -3.186 -16.650 1.00 62.22 314 GLU A O 1
ATOM 2443 N N . ASN A 1 315 ? 17.853 -3.993 -17.113 1.00 68.19 315 ASN A N 1
ATOM 2444 C CA . ASN A 1 315 ? 17.122 -2.734 -16.997 1.00 68.19 315 ASN A CA 1
ATOM 2445 C C . ASN A 1 315 ? 16.744 -2.366 -15.551 1.00 68.19 315 ASN A C 1
ATOM 2447 O O . ASN A 1 315 ? 16.247 -1.268 -15.304 1.00 68.19 315 ASN A O 1
ATOM 2451 N N . ASN A 1 316 ? 17.017 -3.245 -14.580 1.00 72.62 316 ASN A N 1
ATOM 2452 C CA . ASN A 1 316 ? 16.585 -3.132 -13.183 1.00 72.62 316 ASN A CA 1
ATOM 2453 C C . ASN A 1 316 ? 15.068 -2.898 -13.051 1.00 72.62 316 ASN A C 1
ATOM 2455 O O . ASN A 1 316 ? 14.635 -2.025 -12.290 1.00 72.62 316 ASN A O 1
ATOM 2459 N N . THR A 1 317 ? 14.258 -3.652 -13.792 1.00 80.88 317 THR A N 1
ATOM 2460 C CA . THR A 1 317 ? 12.795 -3.559 -13.720 1.00 80.88 317 THR A CA 1
ATOM 2461 C C . THR A 1 317 ? 12.166 -4.846 -13.202 1.00 80.88 317 THR A C 1
ATOM 2463 O O . THR A 1 317 ? 12.693 -5.946 -13.366 1.00 80.88 317 THR A O 1
ATOM 2466 N N . ILE A 1 318 ? 11.019 -4.693 -12.552 1.00 82.88 318 ILE A N 1
ATOM 2467 C CA . ILE A 1 318 ? 10.118 -5.780 -12.174 1.00 82.88 318 ILE A CA 1
ATOM 2468 C C . ILE A 1 318 ? 8.815 -5.604 -12.943 1.00 82.88 318 ILE A C 1
ATOM 2470 O O . ILE A 1 318 ? 8.351 -4.476 -13.092 1.00 82.88 318 ILE A O 1
ATOM 2474 N N . THR A 1 319 ? 8.231 -6.695 -13.429 1.00 86.69 319 THR A N 1
ATOM 2475 C CA . THR A 1 319 ? 6.890 -6.699 -14.021 1.00 86.69 319 THR A CA 1
ATOM 2476 C C . THR A 1 319 ? 5.996 -7.649 -13.248 1.00 86.69 319 THR A C 1
ATOM 2478 O O . THR A 1 319 ? 6.372 -8.799 -13.008 1.00 86.69 319 THR A O 1
ATOM 2481 N N . PHE A 1 320 ? 4.824 -7.163 -12.868 1.00 87.69 320 PHE A N 1
ATOM 2482 C CA . PHE A 1 320 ? 3.817 -7.914 -12.133 1.00 87.69 320 PHE A CA 1
ATOM 2483 C C . PHE A 1 320 ? 2.415 -7.451 -12.528 1.00 87.69 320 PHE A C 1
ATOM 2485 O O . PHE A 1 320 ? 2.247 -6.352 -13.054 1.00 87.69 320 PHE A O 1
ATOM 2492 N N . ASP A 1 321 ? 1.413 -8.262 -12.231 1.00 88.81 321 ASP A N 1
ATOM 2493 C CA . ASP A 1 321 ? 0.001 -7.904 -12.325 1.00 88.81 321 ASP A CA 1
ATOM 2494 C C . ASP A 1 321 ? -0.725 -8.251 -11.020 1.00 88.81 321 ASP A C 1
ATOM 2496 O O . ASP A 1 321 ? -0.241 -9.022 -10.186 1.00 88.81 321 ASP A O 1
ATOM 2500 N N . SER A 1 322 ? -1.876 -7.620 -10.808 1.00 93.38 322 SER A N 1
ATOM 2501 C CA . SER A 1 322 ? -2.733 -7.892 -9.656 1.00 93.38 322 SER A CA 1
ATOM 2502 C C . SER A 1 322 ? -4.205 -7.803 -10.061 1.00 93.38 322 SER A C 1
ATOM 2504 O O . SER A 1 322 ? -4.789 -6.714 -10.046 1.00 93.38 322 SER A O 1
ATOM 2506 N N . PRO A 1 323 ? -4.830 -8.939 -10.414 1.00 93.12 323 PRO A N 1
ATOM 2507 C CA . PRO A 1 323 ? -6.253 -9.002 -10.734 1.00 93.12 323 PRO A CA 1
ATOM 2508 C C . PRO A 1 323 ? -7.111 -8.471 -9.584 1.00 93.12 323 PRO A C 1
ATOM 2510 O O . PRO A 1 323 ? -8.014 -7.664 -9.797 1.00 93.12 323 PRO A O 1
ATOM 2513 N N . TYR A 1 324 ? -6.770 -8.846 -8.347 1.00 95.94 324 TYR A N 1
ATOM 2514 C CA . TYR A 1 324 ? -7.468 -8.355 -7.167 1.00 95.94 324 TYR A CA 1
ATOM 2515 C C . TYR A 1 324 ? -7.369 -6.834 -7.006 1.00 95.94 324 TYR A C 1
ATOM 2517 O O . TYR A 1 324 ? -8.391 -6.177 -6.843 1.00 95.94 324 TYR A O 1
ATOM 2525 N N . MET A 1 325 ? -6.170 -6.244 -7.051 1.00 95.44 325 MET A N 1
ATOM 2526 C CA . MET A 1 325 ? -6.034 -4.801 -6.823 1.00 95.44 325 MET A CA 1
ATOM 2527 C C . MET A 1 325 ? -6.663 -3.970 -7.939 1.00 95.44 325 MET A C 1
ATOM 2529 O O . MET A 1 325 ? -7.244 -2.931 -7.635 1.00 95.44 325 MET A O 1
ATOM 2533 N N . ASN A 1 326 ? -6.592 -4.427 -9.193 1.00 92.81 326 ASN A N 1
ATOM 2534 C CA . ASN A 1 326 ? -7.293 -3.785 -10.306 1.00 92.81 326 ASN A CA 1
ATOM 2535 C C . ASN A 1 326 ? -8.810 -3.782 -10.068 1.00 92.81 326 ASN A C 1
ATOM 2537 O O . ASN A 1 326 ? -9.429 -2.722 -10.120 1.00 92.81 326 ASN A O 1
ATOM 2541 N N . MET A 1 327 ? -9.382 -4.926 -9.678 1.00 92.81 327 MET A N 1
ATOM 2542 C CA . MET A 1 327 ? -10.797 -5.014 -9.306 1.00 92.81 327 MET A CA 1
ATOM 2543 C C . MET A 1 327 ? -11.140 -4.087 -8.128 1.00 92.81 327 MET A C 1
ATOM 2545 O O . MET A 1 327 ? -12.156 -3.399 -8.168 1.00 92.81 327 MET A O 1
ATOM 2549 N N . ILE A 1 328 ? -10.290 -3.997 -7.097 1.00 95.19 328 ILE A N 1
ATOM 2550 C CA . ILE A 1 328 ? -10.512 -3.072 -5.973 1.00 95.19 328 ILE A CA 1
ATOM 2551 C C . ILE A 1 328 ? -10.510 -1.611 -6.439 1.00 95.19 328 ILE A C 1
ATOM 2553 O O . ILE A 1 328 ? -11.343 -0.838 -5.971 1.00 95.19 328 ILE A O 1
ATOM 2557 N N . ILE A 1 329 ? -9.611 -1.219 -7.349 1.00 93.44 329 ILE A N 1
ATOM 2558 C CA . ILE A 1 329 ? -9.574 0.142 -7.908 1.00 93.44 329 ILE A CA 1
ATOM 2559 C C . ILE A 1 329 ? -10.879 0.452 -8.648 1.00 93.44 329 ILE A C 1
ATOM 2561 O O . ILE A 1 329 ? -11.478 1.496 -8.394 1.00 93.44 329 ILE A O 1
ATOM 2565 N N . GLU A 1 330 ? -11.345 -0.457 -9.505 1.00 90.50 330 GLU A N 1
ATOM 2566 C CA . GLU A 1 330 ? -12.609 -0.307 -10.238 1.00 90.50 330 GLU A CA 1
ATOM 2567 C C . GLU A 1 330 ? -13.802 -0.186 -9.283 1.00 90.50 330 GLU A C 1
ATOM 2569 O O . GLU A 1 330 ? -14.578 0.767 -9.369 1.00 90.50 330 GLU A O 1
ATOM 2574 N N . GLN A 1 331 ? -13.903 -1.090 -8.306 1.00 91.44 331 GLN A N 1
ATOM 2575 C CA . GLN A 1 331 ? -14.980 -1.078 -7.317 1.00 91.44 331 GLN A CA 1
ATOM 2576 C C . GLN A 1 331 ? -14.976 0.193 -6.464 1.00 91.44 331 GLN A C 1
ATOM 2578 O O . GLN A 1 331 ? -16.037 0.744 -6.185 1.00 91.44 331 GLN A O 1
ATOM 2583 N N . LEU A 1 332 ? -13.799 0.694 -6.079 1.00 91.81 332 LEU A N 1
ATOM 2584 C CA . LEU A 1 332 ? -13.661 1.956 -5.353 1.00 91.81 332 LEU A CA 1
ATOM 2585 C C . LEU A 1 332 ? -14.118 3.152 -6.192 1.00 91.81 332 LEU A C 1
ATOM 2587 O O . LEU A 1 332 ? -14.754 4.068 -5.664 1.00 91.81 332 LEU A O 1
ATOM 2591 N N . ASP A 1 333 ? -13.788 3.173 -7.481 1.00 88.06 333 ASP A N 1
ATOM 2592 C CA . ASP A 1 333 ? -14.206 4.231 -8.398 1.00 88.06 333 ASP A CA 1
ATOM 2593 C C . ASP A 1 333 ? -15.731 4.218 -8.584 1.00 88.06 333 ASP A C 1
ATOM 2595 O O . ASP A 1 333 ? -16.371 5.268 -8.502 1.00 88.06 333 ASP A O 1
ATOM 2599 N N . GLU A 1 334 ? -16.334 3.039 -8.732 1.00 87.88 334 GLU A N 1
ATOM 2600 C CA . GLU A 1 334 ? -17.785 2.867 -8.830 1.00 87.88 334 GLU A CA 1
ATOM 2601 C C . GLU A 1 334 ? -18.506 3.233 -7.525 1.00 87.88 334 GLU A C 1
ATOM 2603 O O . GLU A 1 334 ? -19.411 4.075 -7.527 1.00 87.88 334 GLU A O 1
ATOM 2608 N N . SER A 1 335 ? -18.084 2.668 -6.389 1.00 85.88 335 SER A N 1
ATOM 2609 C CA . SER A 1 335 ? -18.754 2.846 -5.094 1.00 85.88 335 SER A CA 1
ATOM 2610 C C . SER A 1 335 ? -18.682 4.277 -4.571 1.00 85.88 335 SER A C 1
ATOM 2612 O O . SER A 1 335 ? -19.525 4.702 -3.770 1.00 85.88 335 SER A O 1
ATOM 2614 N N . ASN A 1 336 ? -17.690 5.049 -5.019 1.00 85.88 336 ASN A N 1
ATOM 2615 C CA . ASN A 1 336 ? -17.482 6.434 -4.603 1.00 85.88 336 ASN A CA 1
ATOM 2616 C C . ASN A 1 336 ? -17.939 7.451 -5.650 1.00 85.88 336 ASN A C 1
ATOM 2618 O O . ASN A 1 336 ? -17.895 8.651 -5.371 1.00 85.88 336 ASN A O 1
ATOM 2622 N N . LYS A 1 337 ? -18.434 7.011 -6.810 1.00 85.88 337 LYS A N 1
ATOM 2623 C CA . LYS A 1 337 ? -19.068 7.886 -7.796 1.00 85.88 337 LYS A CA 1
ATOM 2624 C C . LYS A 1 337 ? -20.365 8.453 -7.230 1.00 85.88 337 LYS A C 1
ATOM 2626 O O . LYS A 1 337 ? -21.185 7.747 -6.643 1.00 85.88 337 LYS A O 1
ATOM 2631 N N . ARG A 1 338 ? -20.545 9.759 -7.362 1.00 79.56 338 ARG A N 1
ATOM 2632 C CA . ARG A 1 338 ? -21.732 10.491 -6.927 1.00 79.56 338 ARG A CA 1
ATOM 2633 C C . ARG A 1 338 ? -22.173 11.412 -8.043 1.00 79.56 338 ARG A C 1
ATOM 2635 O O . ARG A 1 338 ? -21.343 11.966 -8.756 1.00 79.56 338 ARG A O 1
ATOM 2642 N N . THR A 1 339 ? -23.475 11.608 -8.159 1.00 78.06 339 THR A N 1
ATOM 2643 C CA . THR A 1 339 ? -24.054 12.562 -9.102 1.00 78.06 339 THR A CA 1
ATOM 2644 C C . THR A 1 339 ? -24.735 13.651 -8.299 1.00 78.06 339 THR A C 1
ATOM 2646 O O . THR A 1 339 ? -25.574 13.387 -7.440 1.00 78.06 339 THR A O 1
ATOM 2649 N N . SER A 1 340 ? -24.320 14.889 -8.525 1.00 71.50 340 SER A N 1
ATOM 2650 C CA . SER A 1 340 ? -24.905 16.047 -7.872 1.00 71.50 340 SER A CA 1
ATOM 2651 C C . SER A 1 340 ? -26.327 16.299 -8.387 1.00 71.50 340 SER A C 1
ATOM 2653 O O . SER A 1 340 ? -26.737 15.810 -9.440 1.00 71.50 340 SER A O 1
ATOM 2655 N N . SER A 1 341 ? -27.080 17.146 -7.685 1.00 63.75 341 SER A N 1
ATOM 2656 C CA . SER A 1 341 ? -28.407 17.591 -8.133 1.00 63.75 341 SER A CA 1
ATOM 2657 C C . SER A 1 341 ? -28.390 18.381 -9.451 1.00 63.75 341 SER A C 1
ATOM 2659 O O . SER A 1 341 ? -29.444 18.572 -10.053 1.00 63.75 341 SER A O 1
ATOM 2661 N N . SER A 1 342 ? -27.225 18.869 -9.901 1.00 69.06 342 SER A N 1
ATOM 2662 C CA . SER A 1 342 ? -27.048 19.492 -11.220 1.00 69.06 342 SER A CA 1
ATOM 2663 C C . SER A 1 342 ? -26.768 18.479 -12.334 1.00 69.06 342 SER A C 1
ATOM 2665 O O . SER A 1 342 ? -26.644 18.896 -13.480 1.00 69.06 342 SER A O 1
ATOM 2667 N N . GLY A 1 343 ? -26.684 17.181 -12.023 1.00 73.38 343 GLY A N 1
ATOM 2668 C CA . GLY A 1 343 ? -26.321 16.129 -12.976 1.00 73.38 343 GLY A CA 1
ATOM 2669 C C . GLY A 1 343 ? -24.809 15.938 -13.143 1.00 73.38 343 GLY A C 1
ATOM 2670 O O . GLY A 1 343 ? -24.382 15.047 -13.872 1.00 73.38 343 GLY A O 1
ATOM 2671 N N . GLU A 1 344 ? -23.980 16.729 -12.456 1.00 75.75 344 GLU A N 1
ATOM 2672 C CA . GLU A 1 344 ? -22.522 16.594 -12.519 1.00 75.75 344 GLU A CA 1
ATOM 2673 C C . GLU A 1 344 ? -22.063 15.390 -11.703 1.00 75.75 344 GLU A C 1
ATOM 2675 O O . GLU A 1 344 ? -22.406 15.243 -10.529 1.00 75.75 344 GLU A O 1
ATOM 2680 N N . THR A 1 345 ? -21.246 14.539 -12.313 1.00 77.56 345 THR A N 1
ATOM 2681 C CA . THR A 1 345 ? -20.680 13.380 -11.626 1.00 77.56 345 THR A CA 1
ATOM 2682 C C . THR A 1 345 ? -19.312 13.716 -11.043 1.00 77.56 345 THR A C 1
ATOM 2684 O O . THR A 1 345 ? -18.466 14.285 -11.725 1.00 77.56 345 THR A O 1
ATOM 2687 N N . TYR A 1 346 ? -19.087 13.347 -9.786 1.00 74.12 346 TYR A N 1
ATOM 2688 C CA . TYR A 1 346 ? -17.821 13.502 -9.078 1.00 74.12 346 TYR A CA 1
ATOM 2689 C C . TYR A 1 346 ? -17.512 12.246 -8.251 1.00 74.12 346 TYR A C 1
ATOM 2691 O O . TYR A 1 346 ? -18.373 11.392 -8.044 1.00 74.12 346 TYR A O 1
ATOM 2699 N N . LEU A 1 347 ? -16.269 12.113 -7.792 1.00 76.56 347 LEU A N 1
ATOM 2700 C CA . LEU A 1 347 ? -15.826 10.997 -6.957 1.00 76.56 347 LEU A CA 1
ATOM 2701 C C . LEU A 1 347 ? -15.616 11.479 -5.524 1.00 76.56 347 LEU A C 1
ATOM 2703 O O . LEU A 1 347 ? -14.830 12.397 -5.282 1.00 76.56 347 LEU A O 1
ATOM 2707 N N . ASN A 1 348 ? -16.282 10.835 -4.569 1.00 76.56 348 ASN A N 1
ATOM 2708 C CA . ASN A 1 348 ? -15.995 11.037 -3.155 1.00 76.56 348 ASN A CA 1
ATOM 2709 C C . ASN A 1 348 ? -14.567 10.568 -2.815 1.00 76.56 348 ASN A C 1
ATOM 2711 O O . ASN A 1 348 ? -14.062 9.626 -3.440 1.00 76.56 348 ASN A O 1
ATOM 2715 N N . PRO A 1 349 ? -13.916 11.172 -1.800 1.00 79.12 349 PRO A N 1
ATOM 2716 C CA . PRO A 1 349 ? -12.614 10.717 -1.325 1.00 79.12 349 PRO A CA 1
ATOM 2717 C C . PRO A 1 349 ? -12.639 9.223 -0.983 1.00 79.12 349 PRO A C 1
ATOM 2719 O O . PRO A 1 349 ? -13.537 8.752 -0.284 1.00 79.12 349 PRO A O 1
ATOM 2722 N N . ARG A 1 350 ? -11.662 8.481 -1.506 1.00 89.25 350 ARG A N 1
ATOM 2723 C CA . ARG A 1 350 ? -11.553 7.019 -1.343 1.00 89.25 350 ARG A CA 1
ATOM 2724 C C . ARG A 1 350 ? -10.143 6.537 -1.012 1.00 89.25 350 ARG A C 1
ATOM 2726 O O . ARG A 1 350 ? -9.962 5.399 -0.586 1.00 89.25 350 ARG A O 1
ATOM 2733 N N . TYR A 1 351 ? -9.176 7.442 -1.138 1.00 92.12 351 TYR A N 1
ATOM 2734 C CA . TYR A 1 351 ? -7.787 7.229 -0.782 1.00 92.12 351 TYR A CA 1
ATOM 2735 C C . TYR A 1 351 ? -7.255 8.380 0.076 1.00 92.12 351 TYR A C 1
ATOM 2737 O O . TYR A 1 351 ? -7.728 9.515 -0.027 1.00 92.12 351 TYR A O 1
ATOM 2745 N N . SER A 1 352 ? -6.232 8.095 0.877 1.00 91.94 352 SER A N 1
ATOM 2746 C CA . SER A 1 352 ? -5.328 9.085 1.454 1.00 91.94 352 SER A CA 1
ATOM 2747 C C . SER A 1 352 ? -4.010 9.076 0.688 1.00 91.94 352 SER A C 1
ATOM 2749 O O . SER A 1 352 ? -3.470 8.012 0.390 1.00 91.94 352 SER A O 1
ATOM 2751 N N . TYR A 1 353 ? -3.487 10.273 0.431 1.00 91.44 353 TYR A N 1
ATOM 2752 C CA . TYR A 1 353 ? -2.175 10.519 -0.179 1.00 91.44 353 TYR A CA 1
ATOM 2753 C C . TYR A 1 353 ? -1.172 11.065 0.854 1.00 91.44 353 TYR A C 1
ATOM 2755 O O . TYR A 1 353 ? -0.155 11.654 0.497 1.00 91.44 353 TYR A O 1
ATOM 2763 N N . LEU A 1 354 ? -1.488 10.946 2.149 1.00 94.19 354 LEU A N 1
ATOM 2764 C CA . LEU A 1 354 ? -0.756 11.630 3.218 1.00 94.19 354 LEU A CA 1
ATOM 2765 C C . LEU A 1 354 ? 0.402 10.809 3.784 1.00 94.19 354 LEU A C 1
ATOM 2767 O O . LEU A 1 354 ? 1.234 11.366 4.495 1.00 94.19 354 LEU A O 1
ATOM 2771 N N . VAL A 1 355 ? 0.458 9.504 3.517 1.00 95.25 355 VAL A N 1
ATOM 2772 C CA . VAL A 1 355 ? 1.452 8.601 4.110 1.00 95.25 355 VAL A CA 1
ATOM 2773 C C . VAL A 1 355 ? 2.721 8.605 3.279 1.00 95.25 355 VAL A C 1
ATOM 2775 O O . VAL A 1 355 ? 2.688 8.300 2.093 1.00 95.25 355 VAL A O 1
ATOM 2778 N N . HIS A 1 356 ? 3.858 8.909 3.899 1.00 93.50 356 HIS A N 1
ATOM 2779 C CA . HIS A 1 356 ? 5.154 8.843 3.231 1.00 93.50 356 HIS A CA 1
ATOM 2780 C C . HIS A 1 356 ? 5.545 7.382 3.015 1.00 93.50 356 HIS A C 1
ATOM 2782 O O . HIS A 1 356 ? 5.552 6.605 3.967 1.00 93.50 356 HIS A O 1
ATOM 2788 N N . SER A 1 357 ? 5.944 7.002 1.802 1.00 89.62 357 SER A N 1
ATOM 2789 C CA . SER A 1 357 ? 6.322 5.616 1.476 1.00 89.62 357 SER A CA 1
ATOM 2790 C C . SER A 1 357 ? 7.476 5.094 2.343 1.00 89.62 357 SER A C 1
ATOM 2792 O O . SER A 1 357 ? 7.500 3.917 2.706 1.00 89.62 357 SER A O 1
ATOM 2794 N N . SER A 1 358 ? 8.367 5.987 2.793 1.00 88.38 358 SER A N 1
ATOM 2795 C CA . SER A 1 358 ? 9.457 5.668 3.729 1.00 88.38 358 SER A CA 1
ATOM 2796 C C . SER A 1 358 ? 8.996 5.201 5.118 1.00 88.38 358 SER A C 1
ATOM 2798 O O . SER A 1 358 ? 9.826 4.742 5.904 1.00 88.38 358 SER A O 1
ATOM 2800 N N . ILE A 1 359 ? 7.696 5.274 5.443 1.00 92.19 359 ILE A N 1
ATOM 2801 C CA . ILE A 1 359 ? 7.140 4.666 6.661 1.00 92.19 359 ILE A CA 1
ATOM 2802 C C . ILE A 1 359 ? 7.393 3.150 6.704 1.00 92.19 359 ILE A C 1
ATOM 2804 O O . ILE A 1 359 ? 7.473 2.579 7.786 1.00 92.19 359 ILE A O 1
ATOM 2808 N N . GLY A 1 360 ? 7.597 2.502 5.546 1.00 88.12 360 GLY A N 1
ATOM 2809 C CA . GLY A 1 360 ? 7.928 1.076 5.449 1.00 88.12 360 GLY A CA 1
ATOM 2810 C C . GLY A 1 360 ? 9.216 0.673 6.176 1.00 88.12 360 GLY A C 1
ATOM 2811 O O . GLY A 1 360 ? 9.336 -0.480 6.599 1.00 88.12 360 GLY A O 1
ATOM 2812 N N . ASN A 1 361 ? 10.133 1.623 6.402 1.00 85.62 361 ASN A N 1
ATOM 2813 C CA . ASN A 1 361 ? 11.356 1.413 7.182 1.00 85.62 361 ASN A CA 1
ATOM 2814 C C . ASN A 1 361 ? 11.105 1.231 8.681 1.00 85.62 361 ASN A C 1
ATOM 2816 O O . ASN A 1 361 ? 12.000 0.789 9.405 1.00 85.62 361 ASN A O 1
ATOM 2820 N N . GLU A 1 362 ? 9.907 1.561 9.160 1.00 91.12 362 GLU A N 1
ATOM 2821 C CA . GLU A 1 362 ? 9.550 1.320 10.545 1.00 91.12 362 GLU A CA 1
ATOM 2822 C C . GLU A 1 362 ? 9.462 -0.189 10.831 1.00 91.12 362 GLU A C 1
ATOM 2824 O O . GLU A 1 362 ? 8.818 -0.964 10.113 1.00 91.12 362 GLU A O 1
ATOM 2829 N N . LYS A 1 363 ? 10.119 -0.605 11.919 1.00 89.81 363 LYS A N 1
ATOM 2830 C CA . LYS A 1 363 ? 10.143 -2.001 12.372 1.00 89.81 363 LYS A CA 1
ATOM 2831 C C . LYS A 1 363 ? 8.838 -2.386 13.059 1.00 89.81 363 LYS A C 1
ATOM 2833 O O . LYS A 1 363 ? 8.401 -3.530 12.956 1.00 89.81 363 LYS A O 1
ATOM 2838 N N . ASN A 1 364 ? 8.212 -1.450 13.768 1.00 94.06 364 ASN A N 1
ATOM 2839 C CA . ASN A 1 364 ? 6.934 -1.679 14.421 1.00 94.06 364 ASN A CA 1
ATOM 2840 C C . ASN A 1 364 ? 5.779 -1.640 13.406 1.00 94.06 364 ASN A C 1
ATOM 2842 O O . ASN A 1 364 ? 5.124 -0.616 13.227 1.00 94.06 364 ASN A O 1
ATOM 2846 N N . LYS A 1 365 ? 5.509 -2.778 12.759 1.00 92.88 365 LYS A N 1
ATOM 2847 C CA . LYS A 1 365 ? 4.446 -2.904 11.747 1.00 92.88 365 LYS A CA 1
ATOM 2848 C C . LYS A 1 365 ? 3.047 -2.605 12.293 1.00 92.88 365 LYS A C 1
ATOM 2850 O O . LYS A 1 365 ? 2.255 -1.980 11.601 1.00 92.88 365 LYS A O 1
ATOM 2855 N N . ALA A 1 366 ? 2.775 -2.940 13.556 1.00 95.44 366 ALA A N 1
ATOM 2856 C CA . ALA A 1 366 ? 1.509 -2.588 14.198 1.00 95.44 366 ALA A CA 1
ATOM 2857 C C . ALA A 1 366 ? 1.325 -1.064 14.305 1.00 95.44 366 ALA A C 1
ATOM 2859 O O . ALA A 1 366 ? 0.231 -0.562 14.073 1.00 95.44 366 ALA A O 1
ATOM 2860 N N . ALA A 1 367 ? 2.396 -0.312 14.587 1.00 97.44 367 ALA A N 1
ATOM 2861 C CA . ALA A 1 367 ? 2.336 1.148 14.602 1.00 97.44 367 ALA A CA 1
ATOM 2862 C C . ALA A 1 367 ? 1.991 1.734 13.223 1.00 97.44 367 ALA A C 1
ATOM 2864 O O . ALA A 1 367 ? 1.217 2.685 13.152 1.00 97.44 367 ALA A O 1
ATOM 2865 N N . ILE A 1 368 ? 2.522 1.156 12.137 1.00 96.31 368 ILE A N 1
ATOM 2866 C CA . ILE A 1 368 ? 2.188 1.566 10.763 1.00 96.31 368 ILE A CA 1
ATOM 2867 C C . ILE A 1 368 ? 0.691 1.356 10.493 1.00 96.31 368 ILE A C 1
ATOM 2869 O O . ILE A 1 368 ? 0.028 2.257 9.987 1.00 96.31 368 ILE A O 1
ATOM 2873 N N . GLU A 1 369 ? 0.130 0.205 10.870 1.00 96.69 369 GLU A N 1
ATOM 2874 C CA . GLU A 1 369 ? -1.300 -0.065 10.673 1.00 96.69 369 GLU A CA 1
ATOM 2875 C C . GLU A 1 369 ? -2.197 0.879 11.494 1.00 96.69 369 GLU A C 1
ATOM 2877 O O . GLU A 1 369 ? -3.187 1.384 10.966 1.00 96.69 369 GLU A O 1
ATOM 2882 N N . ILE A 1 370 ? -1.819 1.216 12.738 1.00 97.81 370 ILE A N 1
ATOM 2883 C CA . ILE A 1 370 ? -2.542 2.218 13.548 1.00 97.81 370 ILE A CA 1
ATOM 2884 C C . ILE A 1 370 ? -2.584 3.576 12.827 1.00 97.81 370 ILE A C 1
ATOM 2886 O O . ILE A 1 370 ? -3.628 4.229 12.817 1.00 97.81 370 ILE A O 1
ATOM 2890 N N . VAL A 1 371 ? -1.479 4.000 12.194 1.00 97.81 371 VAL A N 1
ATOM 2891 C CA . VAL A 1 371 ? -1.433 5.244 11.400 1.00 97.81 371 VAL A CA 1
ATOM 2892 C C . VAL A 1 371 ? -2.467 5.200 10.272 1.00 97.81 371 VAL A C 1
ATOM 2894 O O . VAL A 1 371 ? -3.238 6.147 10.119 1.00 97.81 371 VAL A O 1
ATOM 2897 N N . HIS A 1 372 ? -2.521 4.102 9.511 1.00 97.19 372 HIS A N 1
ATOM 2898 C CA . HIS A 1 372 ? -3.479 3.940 8.410 1.00 97.19 372 HIS A CA 1
ATOM 2899 C C . HIS A 1 372 ? -4.934 3.958 8.892 1.00 97.19 372 HIS A C 1
ATOM 2901 O O . HIS A 1 372 ? -5.753 4.652 8.290 1.00 97.19 372 HIS A O 1
ATOM 2907 N N . ILE A 1 373 ? -5.248 3.284 10.005 1.00 96.12 373 ILE A N 1
ATOM 2908 C CA . ILE A 1 373 ? -6.593 3.297 10.608 1.00 96.12 373 ILE A CA 1
ATOM 2909 C C . ILE A 1 373 ? -6.985 4.717 11.041 1.00 96.12 373 ILE A C 1
ATOM 2911 O O . ILE A 1 373 ? -8.091 5.172 10.745 1.00 96.12 373 ILE A O 1
ATOM 2915 N N . ILE A 1 374 ? -6.081 5.452 11.700 1.00 95.75 374 ILE A N 1
ATOM 2916 C CA . ILE A 1 374 ? -6.333 6.837 12.129 1.00 95.75 374 ILE A CA 1
ATOM 2917 C C . ILE A 1 374 ? -6.588 7.756 10.926 1.00 95.75 374 ILE A C 1
ATOM 2919 O O . ILE A 1 374 ? -7.521 8.561 10.950 1.00 95.75 374 ILE A O 1
ATOM 2923 N N . LEU A 1 375 ? -5.799 7.632 9.857 1.00 94.94 375 LEU A N 1
ATOM 2924 C CA . LEU A 1 375 ? -6.001 8.425 8.643 1.00 94.94 375 LEU A CA 1
ATOM 292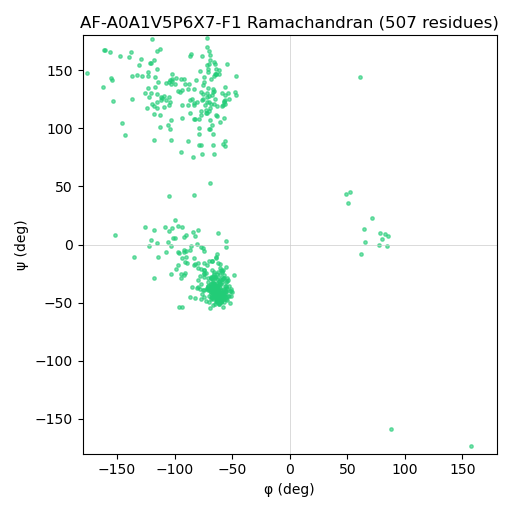5 C C . LEU A 1 375 ? -7.315 8.083 7.939 1.00 94.94 375 LEU A C 1
ATOM 2927 O O . LEU A 1 375 ? -8.010 8.989 7.477 1.00 94.94 375 LEU A O 1
ATOM 2931 N N . ALA A 1 376 ? -7.688 6.804 7.885 1.00 93.62 376 ALA A N 1
ATOM 2932 C CA . ALA A 1 376 ? -8.970 6.391 7.331 1.00 93.62 376 ALA A CA 1
ATOM 2933 C C . ALA A 1 376 ? -10.141 6.995 8.121 1.00 93.62 376 ALA A C 1
ATOM 2935 O O . ALA A 1 376 ? -11.031 7.594 7.517 1.00 93.62 376 ALA A O 1
ATOM 2936 N N . LEU A 1 377 ? -10.092 6.958 9.458 1.00 92.06 377 LEU A N 1
ATOM 2937 C CA . LEU A 1 377 ? -11.091 7.596 10.325 1.00 92.06 377 LEU A CA 1
ATOM 2938 C C . LEU A 1 377 ? -11.241 9.098 10.060 1.00 92.06 377 LEU A C 1
ATOM 2940 O O . LEU A 1 377 ? -12.364 9.602 9.977 1.00 92.06 377 LEU A O 1
ATOM 2944 N N . LEU A 1 378 ? -10.118 9.807 9.915 1.00 90.19 378 LEU A N 1
ATOM 2945 C CA . LEU A 1 378 ? -10.100 11.238 9.611 1.00 90.19 378 LEU A CA 1
ATOM 2946 C C . LEU A 1 378 ? -10.759 11.538 8.258 1.00 90.19 378 LEU A C 1
ATOM 2948 O O . LEU A 1 378 ? -11.625 12.408 8.163 1.00 90.19 378 LEU A O 1
ATOM 2952 N N . HIS A 1 379 ? -10.408 10.786 7.213 1.00 86.88 379 HIS A N 1
ATOM 2953 C CA . HIS A 1 379 ? -10.984 10.982 5.881 1.00 86.88 379 HIS A CA 1
ATOM 2954 C C . HIS A 1 379 ? -12.471 10.597 5.804 1.00 86.88 379 HIS A C 1
ATOM 2956 O O . HIS A 1 379 ? -13.235 11.260 5.104 1.00 86.88 379 HIS A O 1
ATOM 2962 N N . GLN A 1 380 ? -12.910 9.583 6.553 1.00 85.38 380 GLN A N 1
ATOM 2963 C CA . GLN A 1 380 ? -14.308 9.129 6.566 1.00 85.38 380 GLN A CA 1
ATOM 2964 C C . GLN A 1 380 ? -15.270 10.134 7.206 1.00 85.38 380 GLN A C 1
ATOM 2966 O O . GLN A 1 380 ? -16.448 10.160 6.854 1.00 85.38 380 GLN A O 1
ATOM 2971 N N . ARG A 1 381 ? -14.797 10.966 8.142 1.00 71.44 381 ARG A N 1
ATOM 2972 C CA . ARG A 1 381 ? -15.618 11.990 8.811 1.00 71.44 381 ARG A CA 1
ATOM 2973 C C . ARG A 1 381 ? -15.588 13.357 8.115 1.00 71.44 381 ARG A C 1
ATOM 2975 O O . ARG A 1 381 ? -16.361 14.226 8.500 1.00 71.44 381 ARG A O 1
ATOM 2982 N N . GLY A 1 382 ? -14.750 13.529 7.087 1.00 52.62 382 GLY A N 1
ATOM 2983 C CA . GLY A 1 382 ? -14.574 14.783 6.338 1.00 52.62 382 GLY A CA 1
ATOM 2984 C C . GLY A 1 382 ? -15.198 14.828 4.933 1.00 52.62 382 GLY A C 1
ATOM 2985 O O . GLY A 1 382 ? -15.029 15.827 4.237 1.00 52.62 382 GLY A O 1
ATOM 2986 N N . GLY A 1 383 ? -15.884 13.772 4.480 1.00 52.75 383 GLY A N 1
ATOM 2987 C CA . GLY A 1 383 ? -16.554 13.750 3.172 1.00 52.75 383 GLY A CA 1
ATOM 2988 C C . GLY A 1 383 ? -17.850 14.570 3.157 1.00 52.75 383 GLY A C 1
ATOM 2989 O O . GLY A 1 383 ? -18.649 14.480 4.087 1.00 52.75 383 GLY A O 1
ATOM 2990 N N . MET A 1 384 ? -18.089 15.349 2.095 1.00 49.88 384 MET A N 1
ATOM 2991 C CA . MET A 1 384 ? -19.366 16.051 1.917 1.00 49.88 384 MET A CA 1
ATOM 2992 C C . MET A 1 384 ? -20.484 15.044 1.599 1.00 49.88 384 MET A C 1
ATOM 2994 O O . MET A 1 384 ? -20.368 14.241 0.678 1.00 49.88 384 MET A O 1
ATOM 2998 N N . SER A 1 385 ? -21.584 15.096 2.346 1.00 51.72 385 SER A N 1
ATOM 2999 C CA . SER A 1 385 ? -22.812 14.347 2.046 1.00 51.72 385 SER A CA 1
ATOM 3000 C C . SER A 1 385 ? -23.529 14.907 0.809 1.00 51.72 385 SER A C 1
ATOM 3002 O O . SER A 1 385 ? -23.446 16.103 0.527 1.00 51.72 385 SER A O 1
ATOM 3004 N N . ASP A 1 386 ? -24.329 14.089 0.116 1.00 47.59 386 ASP A N 1
ATOM 3005 C CA . ASP A 1 386 ? -25.128 14.529 -1.048 1.00 47.59 386 ASP A CA 1
ATOM 3006 C C . ASP A 1 386 ? -26.034 15.732 -0.724 1.00 47.59 386 ASP A C 1
ATOM 3008 O O . ASP A 1 386 ? -26.263 16.621 -1.549 1.00 47.59 386 ASP A O 1
ATOM 3012 N N . ARG A 1 387 ? -26.490 15.816 0.532 1.00 47.09 387 ARG A N 1
ATOM 3013 C CA . ARG A 1 387 ? -27.250 16.949 1.070 1.00 47.09 387 ARG A CA 1
ATOM 3014 C C . ARG A 1 387 ? -26.426 18.241 1.111 1.00 47.09 387 ARG A C 1
ATOM 3016 O O . ARG A 1 387 ? -26.953 19.301 0.777 1.00 47.09 387 ARG A O 1
ATOM 3023 N N . GLN A 1 388 ? -25.152 18.156 1.493 1.00 52.78 388 GLN A N 1
ATOM 3024 C CA . GLN A 1 388 ? -24.227 19.293 1.532 1.00 52.78 388 GLN A CA 1
ATOM 3025 C C . GLN A 1 388 ? -23.884 19.789 0.125 1.00 52.78 388 GLN A C 1
ATOM 3027 O O . GLN A 1 388 ? -23.889 20.997 -0.112 1.00 52.78 388 GLN A O 1
ATOM 3032 N N . LEU A 1 389 ? -23.681 18.885 -0.837 1.00 54.88 389 LEU A N 1
ATOM 3033 C CA . LEU A 1 389 ? -23.441 19.276 -2.229 1.00 54.88 389 LEU A CA 1
ATOM 3034 C C . LEU A 1 389 ? -24.658 19.928 -2.884 1.00 54.88 389 LEU A C 1
ATOM 3036 O O . LEU A 1 389 ? -24.510 20.942 -3.567 1.00 54.88 389 LEU A O 1
ATOM 3040 N N . LYS A 1 390 ? -25.863 19.399 -2.642 1.00 53.62 390 LYS A N 1
ATOM 3041 C CA . LYS A 1 390 ? -27.105 20.013 -3.127 1.00 53.62 390 LYS A CA 1
ATOM 3042 C C . LYS A 1 390 ? -27.250 21.448 -2.607 1.00 53.62 390 LYS A C 1
ATOM 3044 O O . LYS A 1 390 ? -27.468 22.360 -3.395 1.00 53.62 390 LYS A O 1
ATOM 3049 N N . GLN A 1 391 ? -27.006 21.665 -1.314 1.00 55.25 391 GLN A N 1
ATOM 3050 C CA . GLN A 1 391 ? -27.058 22.995 -0.696 1.00 55.25 391 GLN A CA 1
ATOM 3051 C C . GLN A 1 391 ? -26.010 23.967 -1.269 1.00 55.25 391 GLN A C 1
ATOM 3053 O O . GLN A 1 391 ? -26.342 25.115 -1.558 1.00 55.25 391 GLN A O 1
ATOM 3058 N N . ILE A 1 392 ? -24.763 23.527 -1.486 1.00 54.53 392 ILE A N 1
ATOM 3059 C CA . ILE A 1 392 ? -23.712 24.360 -2.103 1.00 54.53 392 ILE A CA 1
ATOM 3060 C C . ILE A 1 392 ? -24.095 24.758 -3.538 1.00 54.53 392 ILE A C 1
ATOM 3062 O O . ILE A 1 392 ? -23.909 25.913 -3.935 1.00 54.53 392 ILE A O 1
ATOM 3066 N N . ASN A 1 393 ? -24.652 23.827 -4.313 1.00 56.22 393 ASN A N 1
ATOM 3067 C CA . ASN A 1 393 ? -25.043 24.070 -5.700 1.00 56.22 393 ASN A CA 1
ATOM 3068 C C . ASN A 1 393 ? -26.272 24.978 -5.817 1.00 56.22 393 ASN A C 1
ATOM 3070 O O . ASN A 1 393 ? -26.299 25.849 -6.689 1.00 56.22 393 ASN A O 1
ATOM 3074 N N . ASP A 1 394 ? -27.242 24.847 -4.914 1.00 58.91 394 ASP A N 1
ATOM 3075 C CA . ASP A 1 394 ? -28.413 25.725 -4.858 1.00 58.91 394 ASP A CA 1
ATOM 3076 C C . ASP A 1 394 ? -28.001 27.171 -4.520 1.00 58.91 394 ASP A C 1
ATOM 3078 O O . ASP A 1 394 ? -28.458 28.121 -5.161 1.00 58.91 394 ASP A O 1
ATOM 3082 N N . VAL A 1 395 ? -27.038 27.349 -3.605 1.00 60.28 395 VAL A N 1
ATOM 3083 C CA . VAL A 1 395 ? -26.453 28.665 -3.285 1.00 60.28 395 VAL A CA 1
ATOM 3084 C C . VAL A 1 395 ? -25.691 29.255 -4.478 1.00 60.28 395 VAL A C 1
ATOM 3086 O O . VAL A 1 395 ? -25.833 30.446 -4.765 1.00 60.28 395 VAL A O 1
ATOM 3089 N N . LYS A 1 396 ? -24.905 28.448 -5.207 1.00 59.28 396 LYS A N 1
ATOM 3090 C CA . LYS A 1 396 ? -24.206 28.898 -6.427 1.00 59.28 396 LYS A CA 1
ATOM 3091 C C . LYS A 1 396 ? -25.189 29.324 -7.524 1.00 59.28 396 LYS A C 1
ATOM 3093 O O . LYS A 1 396 ? -25.012 30.394 -8.104 1.00 59.28 396 LYS A O 1
ATOM 3098 N N . LYS A 1 397 ? -26.247 28.540 -7.771 1.00 63.53 397 LYS A N 1
ATOM 3099 C CA . LYS A 1 397 ? -27.294 28.860 -8.760 1.00 63.53 397 LYS A CA 1
ATOM 3100 C C . LYS A 1 397 ? -28.051 30.141 -8.410 1.00 63.53 397 LYS A C 1
ATOM 3102 O O . LYS A 1 397 ? -28.328 30.946 -9.294 1.00 63.53 397 LYS A O 1
ATOM 3107 N N . ALA A 1 398 ? -28.357 30.359 -7.135 1.00 59.59 398 ALA A N 1
ATOM 3108 C CA . ALA A 1 398 ? -29.050 31.566 -6.701 1.00 59.59 398 ALA A CA 1
ATOM 3109 C C . ALA A 1 398 ? -28.175 32.828 -6.768 1.00 59.59 398 ALA A C 1
ATOM 3111 O O . ALA A 1 398 ? -28.665 33.884 -7.167 1.00 59.59 398 ALA A O 1
ATOM 3112 N N . LYS A 1 399 ? -26.868 32.716 -6.471 1.00 59.09 399 LYS A N 1
ATOM 3113 C CA . LYS A 1 399 ? -25.901 33.803 -6.709 1.00 59.09 399 LYS A CA 1
ATOM 3114 C C . LYS A 1 399 ? -25.788 34.149 -8.196 1.00 59.09 399 LYS A C 1
ATOM 3116 O O . LYS A 1 399 ? -25.771 35.327 -8.533 1.00 59.09 399 LYS A O 1
ATOM 3121 N N . ALA A 1 400 ? -25.773 33.147 -9.076 1.00 62.34 400 ALA A N 1
ATOM 3122 C CA . ALA A 1 400 ? -25.742 33.354 -10.526 1.00 62.34 400 ALA A CA 1
ATOM 3123 C C . ALA A 1 400 ? -27.017 34.029 -11.075 1.00 62.34 400 ALA A C 1
ATOM 3125 O O . ALA A 1 400 ? -26.956 34.709 -12.092 1.00 62.34 400 ALA A O 1
ATOM 3126 N N . LYS A 1 401 ? -28.161 33.888 -10.389 1.00 69.06 401 LYS A N 1
ATOM 3127 C CA . LYS A 1 401 ? -29.438 34.541 -10.739 1.00 69.06 401 LYS A CA 1
ATOM 3128 C C . LYS A 1 401 ? -29.642 35.923 -10.096 1.00 69.06 401 LYS A C 1
ATOM 3130 O O . LYS A 1 401 ? -30.742 36.464 -10.165 1.00 69.06 401 LYS A O 1
ATOM 3135 N N . GLY A 1 402 ? -28.625 36.490 -9.441 1.00 50.62 402 GLY A N 1
ATOM 3136 C CA . GLY A 1 402 ? -28.696 37.833 -8.847 1.00 50.62 402 GLY A CA 1
ATOM 3137 C C . GLY A 1 402 ? -29.702 37.977 -7.696 1.00 50.62 402 GLY A C 1
ATOM 3138 O O . GLY A 1 402 ? -30.023 39.090 -7.289 1.00 50.62 402 GLY A O 1
ATOM 3139 N N . THR A 1 403 ? -30.220 36.871 -7.154 1.00 53.78 403 THR A N 1
ATOM 3140 C CA . THR A 1 403 ? -31.244 36.902 -6.105 1.00 53.78 403 THR A CA 1
ATOM 3141 C C . THR A 1 403 ? -30.584 37.052 -4.730 1.00 53.78 403 THR A C 1
ATOM 3143 O O . THR A 1 403 ? -29.741 36.240 -4.343 1.00 53.78 403 THR A O 1
ATOM 3146 N N . ARG A 1 404 ? -30.975 38.073 -3.951 1.00 48.69 404 ARG A N 1
ATOM 3147 C CA . ARG A 1 404 ? -30.573 38.209 -2.540 1.00 48.69 404 ARG A CA 1
ATOM 3148 C C . ARG A 1 404 ? -31.261 37.119 -1.715 1.00 48.69 404 ARG A C 1
ATOM 3150 O O . ARG A 1 404 ? -32.414 37.269 -1.325 1.00 48.69 404 ARG A O 1
ATOM 3157 N N . ILE A 1 405 ? -30.554 36.034 -1.413 1.00 49.38 405 ILE A N 1
ATOM 3158 C CA . ILE A 1 405 ? -31.011 35.092 -0.388 1.00 49.38 405 ILE A CA 1
ATOM 3159 C C . ILE A 1 405 ? -30.639 35.672 0.985 1.00 49.38 405 ILE A C 1
ATOM 3161 O O . ILE A 1 405 ? -29.456 35.871 1.265 1.00 49.38 405 ILE A O 1
ATOM 3165 N N . LYS A 1 406 ? -31.619 35.870 1.882 1.00 45.72 406 LYS A N 1
ATOM 3166 C CA . LYS A 1 406 ? -31.362 35.740 3.328 1.00 45.72 406 LYS A CA 1
ATOM 3167 C C . LYS A 1 406 ? -31.049 34.268 3.562 1.00 45.72 406 LYS A C 1
ATOM 3169 O O . LYS A 1 406 ? -31.958 33.469 3.763 1.00 45.72 406 LYS A O 1
ATOM 3174 N N . ALA A 1 407 ? -29.789 33.883 3.380 1.00 41.28 407 ALA A N 1
ATOM 3175 C CA . ALA A 1 407 ? -29.380 32.506 3.572 1.00 41.28 407 ALA A CA 1
ATOM 3176 C C . ALA A 1 407 ? -29.670 32.142 5.030 1.00 41.28 407 ALA A C 1
ATOM 3178 O O . ALA A 1 407 ? -28.945 32.562 5.929 1.00 41.28 407 ALA A O 1
ATOM 3179 N N . ALA A 1 408 ? -30.722 31.360 5.274 1.00 41.53 408 ALA A N 1
ATOM 3180 C CA . ALA A 1 408 ? -30.675 30.461 6.407 1.00 41.53 408 ALA A CA 1
ATOM 3181 C C . ALA A 1 408 ? -29.432 29.609 6.148 1.00 41.53 408 ALA A C 1
ATOM 3183 O O . ALA A 1 408 ? -29.387 28.871 5.156 1.00 41.53 408 ALA A O 1
ATOM 3184 N N . ALA A 1 409 ? -28.382 29.829 6.947 1.00 38.22 409 ALA A N 1
ATOM 3185 C CA . ALA A 1 409 ? -27.181 29.016 6.894 1.00 38.22 409 ALA A CA 1
ATOM 3186 C C . ALA A 1 409 ? -27.646 27.556 6.862 1.00 38.22 409 ALA A C 1
ATOM 3188 O O . ALA A 1 409 ? -28.541 27.201 7.638 1.00 38.22 409 ALA A O 1
ATOM 3189 N N . PRO A 1 410 ? -27.163 26.739 5.916 1.00 37.25 410 PRO A N 1
ATOM 3190 C CA . PRO A 1 410 ? -27.762 25.440 5.706 1.00 37.25 410 PRO A CA 1
ATOM 3191 C C . PRO A 1 410 ? -27.721 24.672 7.025 1.00 37.25 410 PRO A C 1
ATOM 3193 O O . PRO A 1 410 ? -26.653 24.555 7.617 1.00 37.25 410 PRO A O 1
ATOM 3196 N N . ALA A 1 411 ? -28.850 24.117 7.476 1.00 39.03 411 ALA A N 1
ATOM 3197 C CA . ALA A 1 411 ? -28.930 23.328 8.715 1.00 39.03 411 ALA A CA 1
ATOM 3198 C C . ALA A 1 411 ? -28.067 22.038 8.688 1.00 39.03 411 ALA A C 1
ATOM 3200 O O . ALA A 1 411 ? -28.179 21.179 9.555 1.00 39.03 411 ALA A O 1
ATOM 3201 N N . SER A 1 412 ? -27.209 21.887 7.676 1.00 38.66 412 SER A N 1
ATOM 3202 C CA . SER A 1 412 ? -26.193 20.847 7.540 1.00 38.66 412 SER A CA 1
ATOM 3203 C C . SER A 1 412 ? -24.971 21.266 6.705 1.00 38.66 412 SER A C 1
ATOM 3205 O O . SER A 1 412 ? -24.128 20.416 6.423 1.00 38.66 412 SER A O 1
ATOM 3207 N N . ALA A 1 413 ? -24.819 22.539 6.319 1.00 38.88 413 ALA A N 1
ATOM 3208 C CA . ALA A 1 413 ? -23.487 23.044 6.003 1.00 38.88 413 ALA A CA 1
ATOM 3209 C C . ALA A 1 413 ? -22.871 23.301 7.361 1.00 38.88 413 ALA A C 1
ATOM 3211 O O . ALA A 1 413 ? -23.168 24.304 8.007 1.00 38.88 413 ALA A O 1
ATOM 3212 N N . GLU A 1 414 ? -22.125 22.319 7.851 1.00 45.00 414 GLU A N 1
ATOM 3213 C CA . GLU A 1 414 ? -21.405 22.530 9.088 1.00 45.00 414 GLU A CA 1
ATOM 3214 C C . GLU A 1 414 ? -20.507 23.758 8.868 1.00 45.00 414 GLU A C 1
ATOM 3216 O O . GLU A 1 414 ? -19.795 23.806 7.860 1.00 45.00 414 GLU A O 1
ATOM 3221 N N . PRO A 1 415 ? -20.640 24.809 9.701 1.00 36.75 415 PRO A N 1
ATOM 3222 C CA . PRO A 1 415 ? -19.936 26.064 9.488 1.00 36.75 415 PRO A CA 1
ATOM 3223 C C . PRO A 1 415 ? -18.432 25.812 9.365 1.00 36.75 415 PRO A C 1
ATOM 3225 O O . PRO A 1 415 ? -17.924 24.853 9.942 1.00 36.75 415 PRO A O 1
ATOM 3228 N N . ALA A 1 416 ? -17.710 26.715 8.696 1.00 42.16 416 ALA A N 1
ATOM 3229 C CA . ALA A 1 416 ? -16.245 26.696 8.566 1.00 42.16 416 ALA A CA 1
ATOM 3230 C C . ALA A 1 416 ? -15.478 26.648 9.913 1.00 42.16 416 ALA A C 1
ATOM 3232 O O . ALA A 1 416 ? -14.255 26.581 9.926 1.00 42.16 416 ALA A O 1
ATOM 3233 N N . ASP A 1 417 ? -16.199 26.666 11.036 1.00 46.31 417 ASP A N 1
ATOM 3234 C CA . ASP A 1 417 ? -15.700 26.661 12.404 1.00 46.31 417 ASP A CA 1
ATOM 3235 C C . ASP A 1 417 ? -16.186 25.452 13.240 1.00 46.31 417 ASP A C 1
ATOM 3237 O O . ASP A 1 417 ? -15.902 25.370 14.435 1.00 46.31 417 ASP A O 1
ATOM 3241 N N . LYS A 1 418 ? -16.926 24.489 12.658 1.00 59.41 418 LYS A N 1
ATOM 3242 C CA . LYS A 1 418 ? -17.369 23.302 13.407 1.00 59.41 418 LYS A CA 1
ATOM 3243 C C . LYS A 1 418 ? -16.265 22.249 13.438 1.00 59.41 418 LYS A C 1
ATOM 3245 O O . LYS A 1 418 ? -15.797 21.758 12.415 1.00 59.41 418 LYS A O 1
ATOM 3250 N N . THR A 1 419 ? -15.872 21.881 14.649 1.00 75.44 419 THR A N 1
ATOM 3251 C CA . THR A 1 419 ? -14.928 20.799 14.906 1.00 75.44 419 THR A CA 1
ATOM 3252 C C . THR A 1 419 ? -15.499 19.454 14.445 1.00 75.44 419 THR A C 1
ATOM 3254 O O . THR A 1 419 ? -16.426 18.919 15.057 1.00 75.44 419 THR A O 1
ATOM 3257 N N . VAL A 1 420 ? -14.916 18.876 13.396 1.00 83.06 420 VAL A N 1
ATOM 3258 C CA . VAL A 1 420 ? -15.138 17.487 12.988 1.00 83.06 420 VAL A CA 1
ATOM 3259 C C . VAL A 1 420 ? -14.544 16.587 14.061 1.00 83.06 420 VAL A C 1
ATOM 3261 O O . VAL A 1 420 ? -13.392 16.766 14.449 1.00 83.06 420 VAL A O 1
ATOM 3264 N N . THR A 1 421 ? -15.333 15.632 14.552 1.00 86.25 421 THR A N 1
ATOM 3265 C CA . THR A 1 421 ? -14.906 14.681 15.585 1.00 86.25 421 THR A CA 1
ATOM 3266 C C . THR A 1 421 ? -15.003 13.253 15.055 1.00 86.25 421 THR A C 1
ATOM 3268 O O . THR A 1 421 ? -16.084 12.788 14.691 1.00 86.25 421 THR A O 1
ATOM 3271 N N . ALA A 1 422 ? -13.878 12.543 15.041 1.00 89.00 422 ALA A N 1
ATOM 3272 C CA . ALA A 1 422 ? -13.798 11.113 14.783 1.00 89.00 422 ALA A CA 1
ATOM 3273 C C . ALA A 1 422 ? -13.562 10.367 16.099 1.00 89.00 422 ALA A C 1
ATOM 3275 O O . ALA A 1 422 ? -12.823 10.837 16.960 1.00 89.00 422 ALA A O 1
ATOM 3276 N N . HIS A 1 423 ? -14.188 9.206 16.258 1.00 92.62 423 HIS A N 1
ATOM 3277 C CA . HIS A 1 423 ? -14.015 8.366 17.436 1.00 92.62 423 HIS A CA 1
ATOM 3278 C C . HIS A 1 423 ? -13.885 6.899 17.040 1.00 92.62 423 HIS A C 1
ATOM 3280 O O . HIS A 1 423 ? -14.535 6.462 16.089 1.00 92.62 423 HIS A O 1
ATOM 3286 N N . LYS A 1 424 ? -13.057 6.157 17.776 1.00 94.94 424 LYS A N 1
ATOM 3287 C CA . LYS A 1 424 ? -12.931 4.699 17.676 1.00 94.94 424 LYS A CA 1
ATOM 3288 C C . LYS A 1 424 ? -12.404 4.137 18.992 1.00 94.94 424 LYS A C 1
ATOM 3290 O O . LYS A 1 424 ? -11.579 4.791 19.632 1.00 94.94 424 LYS A O 1
ATOM 3295 N N . LYS A 1 425 ? -12.869 2.963 19.419 1.00 97.06 425 LYS A N 1
ATOM 3296 C CA . LYS A 1 425 ? -12.309 2.324 20.620 1.00 97.06 425 LYS A CA 1
ATOM 3297 C C . LYS A 1 425 ? -10.898 1.815 20.344 1.00 97.06 425 LYS A C 1
ATOM 3299 O O . LYS A 1 425 ? -10.600 1.377 19.231 1.00 97.06 425 LYS A O 1
ATOM 3304 N N . TYR A 1 426 ? -10.034 1.820 21.356 1.00 97.38 426 TYR A N 1
ATOM 3305 C CA . TYR A 1 426 ? -8.710 1.213 21.204 1.00 97.38 426 TYR A CA 1
ATOM 3306 C C . TYR A 1 426 ? -8.802 -0.304 20.983 1.00 97.38 426 TYR A C 1
ATOM 3308 O O . TYR A 1 426 ? -8.028 -0.833 20.190 1.00 97.38 426 TYR A O 1
ATOM 3316 N N . SER A 1 427 ? -9.778 -0.984 21.594 1.00 96.75 427 SER A N 1
ATOM 3317 C CA . SER A 1 427 ? -10.058 -2.409 21.381 1.00 96.75 427 SER A CA 1
ATOM 3318 C C . SER A 1 427 ? -10.397 -2.717 19.920 1.00 96.75 427 SER A C 1
ATOM 3320 O O . SER A 1 427 ? -9.856 -3.666 19.360 1.00 96.75 427 SER A O 1
ATOM 3322 N N . GLU A 1 428 ? -11.190 -1.869 19.260 1.00 96.31 428 GLU A N 1
ATOM 3323 C CA . GLU A 1 428 ? -11.495 -2.002 17.827 1.00 96.31 428 GLU A CA 1
ATOM 3324 C C . GLU A 1 428 ? -10.248 -1.798 16.954 1.00 96.31 428 GLU A C 1
ATOM 3326 O O . GLU A 1 428 ? -10.005 -2.579 16.039 1.00 96.31 428 GLU A O 1
ATOM 3331 N N . ILE A 1 429 ? -9.428 -0.777 17.247 1.00 96.94 429 ILE A N 1
ATOM 3332 C CA . ILE A 1 429 ? -8.166 -0.536 16.520 1.00 96.94 429 ILE A CA 1
ATOM 3333 C C . ILE A 1 429 ? -7.240 -1.749 16.635 1.00 96.94 429 ILE A C 1
ATOM 3335 O O . ILE A 1 429 ? -6.644 -2.161 15.644 1.00 96.94 429 ILE A O 1
ATOM 3339 N N . VAL A 1 430 ? -7.103 -2.312 17.837 1.00 96.62 430 VAL A N 1
ATOM 3340 C CA . VAL A 1 430 ? -6.243 -3.477 18.063 1.00 96.62 430 VAL A CA 1
ATOM 3341 C C . VAL A 1 430 ? -6.780 -4.703 17.332 1.00 96.62 430 VAL A C 1
ATOM 3343 O O . VAL A 1 430 ? -6.010 -5.368 16.643 1.00 96.62 430 VAL A O 1
ATOM 3346 N N . HIS A 1 431 ? -8.086 -4.959 17.417 1.00 94.44 431 HIS A N 1
ATOM 3347 C CA . HIS A 1 431 ? -8.718 -6.103 16.767 1.00 94.44 431 HIS A CA 1
ATOM 3348 C C . HIS A 1 431 ? -8.577 -6.082 15.235 1.00 94.44 431 HIS A C 1
ATOM 3350 O O . HIS A 1 431 ? -8.448 -7.126 14.595 1.00 94.44 431 HIS A O 1
ATOM 3356 N N . GLU A 1 432 ? -8.548 -4.888 14.639 1.00 94.62 432 GLU A N 1
ATOM 3357 C CA . GLU A 1 432 ? -8.339 -4.679 13.200 1.00 94.62 432 GLU A CA 1
ATOM 3358 C C . GLU A 1 432 ? -6.892 -4.899 12.736 1.00 94.62 432 GLU A C 1
ATOM 3360 O O . GLU A 1 432 ? -6.614 -4.874 11.536 1.00 94.62 432 GLU A O 1
ATOM 3365 N N . ILE A 1 433 ? -5.968 -5.141 13.669 1.00 94.81 433 ILE A N 1
ATOM 3366 C CA . ILE A 1 433 ? -4.555 -5.403 13.404 1.00 94.81 433 ILE A CA 1
ATOM 3367 C C . ILE A 1 433 ? -4.240 -6.817 13.910 1.00 94.81 433 ILE A C 1
ATOM 3369 O O . ILE A 1 433 ? -3.805 -6.972 15.054 1.00 94.81 433 ILE A O 1
ATOM 3373 N N . PRO A 1 434 ? -4.391 -7.865 13.071 1.00 91.88 434 PRO A N 1
ATOM 3374 C CA . PRO A 1 434 ? -4.283 -9.257 13.515 1.00 91.88 434 PRO A CA 1
ATOM 3375 C C . PRO A 1 434 ? -2.998 -9.575 14.290 1.00 91.88 434 PRO A C 1
ATOM 3377 O O . PRO A 1 434 ? -3.039 -10.261 15.306 1.00 91.88 434 PRO A O 1
ATOM 3380 N N . ILE A 1 435 ? -1.855 -9.027 13.856 1.0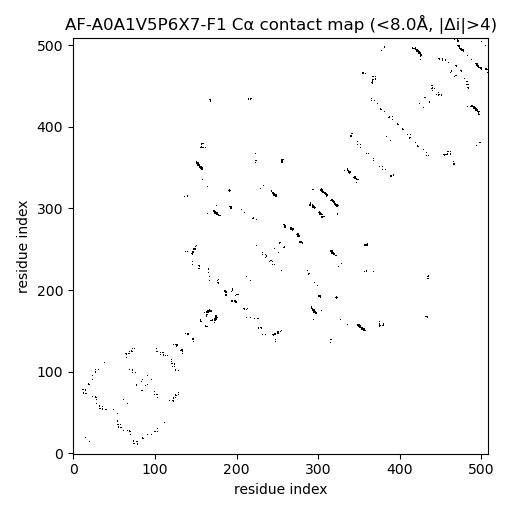0 91.12 435 ILE A N 1
ATOM 3381 C CA . ILE A 1 435 ? -0.557 -9.236 14.519 1.00 91.12 435 ILE A CA 1
ATOM 3382 C C . ILE A 1 435 ? -0.471 -8.607 15.915 1.00 91.12 435 ILE A C 1
ATOM 3384 O O . ILE A 1 435 ? 0.337 -9.044 16.729 1.00 91.12 435 ILE A O 1
ATOM 3388 N N . LEU A 1 436 ? -1.232 -7.544 16.185 1.00 93.62 436 LEU A N 1
ATOM 3389 C CA . LEU A 1 436 ? -1.250 -6.888 17.488 1.00 93.62 436 LEU A CA 1
ATOM 3390 C C . LEU A 1 436 ? -2.256 -7.582 18.402 1.00 93.62 436 LEU A C 1
ATOM 3392 O O . LEU A 1 436 ? -1.894 -7.892 19.533 1.00 93.62 436 LEU A O 1
ATOM 3396 N N . ASP A 1 437 ? -3.453 -7.868 17.880 1.00 93.12 437 ASP A N 1
ATOM 3397 C CA . ASP A 1 437 ? -4.526 -8.615 18.549 1.00 93.12 437 ASP A CA 1
ATOM 3398 C C . ASP A 1 437 ? -4.006 -9.948 19.110 1.00 93.12 437 ASP A C 1
ATOM 3400 O O . ASP A 1 437 ? -4.108 -10.231 20.302 1.00 93.12 437 ASP A O 1
ATOM 3404 N N . GLU A 1 438 ? -3.317 -10.727 18.272 1.00 90.38 438 GLU A N 1
ATOM 3405 C CA . GLU A 1 438 ? -2.727 -12.005 18.672 1.00 90.38 438 GLU A CA 1
ATOM 3406 C C . GLU A 1 438 ? -1.650 -11.851 19.759 1.00 90.38 438 GLU A C 1
ATOM 3408 O O . GLU A 1 438 ? -1.630 -12.620 20.722 1.00 90.38 438 GLU A O 1
ATOM 3413 N N . ARG A 1 439 ? -0.751 -10.863 19.623 1.00 89.56 439 ARG A N 1
ATOM 3414 C CA . ARG A 1 439 ? 0.334 -10.636 20.594 1.00 89.56 439 ARG A CA 1
ATOM 3415 C C . ARG A 1 439 ? -0.221 -10.301 21.969 1.00 89.56 439 ARG A C 1
ATOM 3417 O O . ARG A 1 439 ? 0.200 -10.898 22.952 1.00 89.56 439 ARG A O 1
ATOM 3424 N N . ILE A 1 440 ? -1.180 -9.380 22.041 1.00 92.12 440 ILE A N 1
ATOM 3425 C CA . ILE A 1 440 ? -1.727 -8.962 23.334 1.00 92.12 440 ILE A CA 1
ATOM 3426 C C . ILE A 1 440 ? -2.621 -10.028 23.977 1.00 92.12 440 ILE A C 1
ATOM 3428 O O . ILE A 1 440 ? -2.755 -10.016 25.199 1.00 92.12 440 ILE A O 1
ATOM 3432 N N . GLY A 1 441 ? -3.209 -10.933 23.182 1.00 86.38 441 GLY A N 1
ATOM 3433 C CA . GLY A 1 441 ? -4.055 -12.027 23.664 1.00 86.38 441 GLY A CA 1
ATOM 3434 C C . GLY A 1 441 ? -3.289 -13.240 24.205 1.00 86.38 441 GLY A C 1
ATOM 3435 O O . GLY A 1 441 ? -3.858 -14.018 24.965 1.00 86.38 441 GLY A O 1
ATOM 3436 N N . ARG A 1 442 ? -2.012 -13.413 23.835 1.00 82.19 442 ARG A N 1
ATOM 3437 C CA . ARG A 1 442 ? -1.146 -14.504 24.333 1.00 82.19 442 ARG A CA 1
ATOM 3438 C C . ARG A 1 442 ? -0.280 -14.118 25.529 1.00 82.19 442 ARG A C 1
ATOM 3440 O O . ARG A 1 442 ? 0.163 -14.992 26.269 1.00 82.19 442 ARG A O 1
ATOM 3447 N N . ASP A 1 443 ? 0.006 -12.832 25.667 1.00 85.06 443 ASP A N 1
ATOM 3448 C CA . ASP A 1 443 ? 0.971 -12.311 26.624 1.00 85.06 443 ASP A CA 1
ATOM 3449 C C . ASP A 1 443 ? 0.349 -12.050 28.010 1.00 85.06 443 ASP A C 1
ATOM 3451 O O . ASP A 1 443 ? -0.863 -11.921 28.187 1.00 85.06 443 ASP A O 1
ATOM 3455 N N . THR A 1 444 ? 1.205 -11.933 29.030 1.00 90.75 444 THR A N 1
ATOM 3456 C CA . THR A 1 444 ? 0.783 -11.439 30.352 1.00 90.75 444 THR A CA 1
ATOM 3457 C C . THR A 1 444 ? 0.340 -9.978 30.261 1.00 90.75 444 THR A C 1
ATOM 3459 O O . THR A 1 444 ? 0.852 -9.227 29.433 1.00 90.75 444 THR A O 1
ATOM 3462 N N . ALA A 1 445 ? -0.523 -9.515 31.174 1.00 90.56 445 ALA A N 1
ATOM 3463 C CA . ALA A 1 445 ? -0.997 -8.124 31.178 1.00 90.56 445 ALA A CA 1
ATOM 3464 C C . ALA A 1 445 ? 0.145 -7.086 31.110 1.00 90.56 445 ALA A C 1
ATOM 3466 O O . ALA A 1 445 ? 0.037 -6.082 30.405 1.00 90.56 445 ALA A O 1
ATOM 3467 N N . ASN A 1 446 ? 1.271 -7.346 31.787 1.00 92.75 446 ASN A N 1
ATOM 3468 C CA . ASN A 1 446 ? 2.456 -6.488 31.736 1.00 92.75 446 ASN A CA 1
ATOM 3469 C C . ASN A 1 446 ? 3.112 -6.478 30.349 1.00 92.75 446 ASN A C 1
ATOM 3471 O O . ASN A 1 446 ? 3.411 -5.405 29.823 1.00 92.75 446 ASN A O 1
ATOM 3475 N N . ALA A 1 447 ? 3.314 -7.648 29.741 1.00 92.75 447 ALA A N 1
ATOM 3476 C CA . ALA A 1 447 ? 3.876 -7.754 28.397 1.00 92.75 447 ALA A CA 1
ATOM 3477 C C . ALA A 1 447 ? 2.940 -7.128 27.346 1.00 92.75 447 ALA A C 1
ATOM 3479 O O . ALA A 1 447 ? 3.394 -6.308 26.544 1.00 92.75 447 ALA A O 1
ATOM 3480 N N . SER A 1 448 ? 1.632 -7.378 27.426 1.00 95.00 448 SER A N 1
ATOM 3481 C CA . SER A 1 448 ? 0.632 -6.761 26.548 1.00 95.00 448 SER A CA 1
ATOM 3482 C C . SER A 1 448 ? 0.628 -5.233 26.66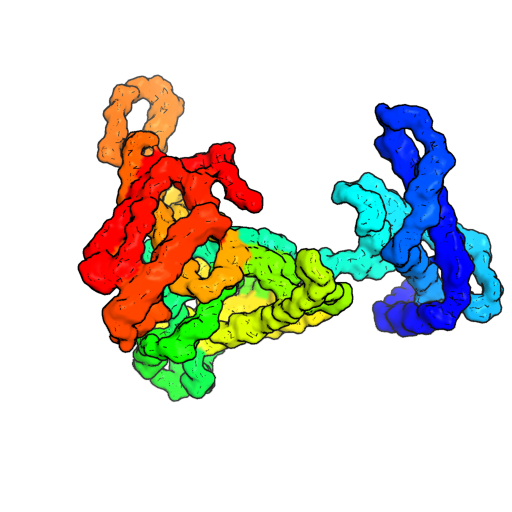9 1.00 95.00 448 SER A C 1
ATOM 3484 O O . SER A 1 448 ? 0.650 -4.535 25.654 1.00 95.00 448 SER A O 1
ATOM 3486 N N . ASN A 1 449 ? 0.715 -4.684 27.887 1.00 96.12 449 ASN A N 1
ATOM 3487 C CA . ASN A 1 449 ? 0.848 -3.238 28.104 1.00 96.12 449 ASN A CA 1
ATOM 3488 C C . ASN A 1 449 ? 2.130 -2.662 27.475 1.00 96.12 449 ASN A C 1
ATOM 3490 O O . ASN A 1 449 ? 2.110 -1.556 26.930 1.00 96.12 449 ASN A O 1
ATOM 3494 N N . VAL A 1 450 ? 3.246 -3.401 27.497 1.00 96.12 450 VAL A N 1
ATOM 3495 C CA . VAL A 1 450 ? 4.482 -2.997 26.806 1.00 96.12 450 VAL A CA 1
ATOM 3496 C C . VAL A 1 450 ? 4.284 -2.972 25.287 1.00 96.12 450 VAL A C 1
ATOM 3498 O O . VAL A 1 450 ? 4.735 -2.021 24.641 1.00 96.12 450 VAL A O 1
ATOM 3501 N N . GLN A 1 451 ? 3.598 -3.963 24.708 1.00 95.44 451 GLN A N 1
ATOM 3502 C CA . GLN A 1 451 ? 3.304 -3.997 23.269 1.00 95.44 451 GLN A CA 1
ATOM 3503 C C . GLN A 1 451 ? 2.393 -2.840 22.845 1.00 95.44 451 GLN A C 1
ATOM 3505 O O . GLN A 1 451 ? 2.727 -2.120 21.901 1.00 95.44 451 GLN A O 1
ATOM 3510 N N . LEU A 1 452 ? 1.302 -2.599 23.582 1.00 97.19 452 LEU A N 1
ATOM 3511 C CA . LEU A 1 452 ? 0.397 -1.466 23.355 1.00 97.19 452 LEU A CA 1
ATOM 3512 C C . LEU A 1 452 ? 1.158 -0.139 23.421 1.00 97.19 452 LEU A C 1
ATOM 3514 O O . LEU A 1 452 ? 1.069 0.679 22.502 1.00 97.19 452 LEU A O 1
ATOM 3518 N N . LYS A 1 453 ? 1.999 0.038 24.449 1.00 96.94 453 LYS A N 1
ATOM 3519 C CA . LYS A 1 453 ? 2.832 1.234 24.597 1.00 96.94 453 LYS A CA 1
ATOM 3520 C C . LYS A 1 453 ? 3.766 1.449 23.420 1.00 96.94 453 LYS A C 1
ATOM 3522 O O . LYS A 1 453 ? 3.864 2.567 22.920 1.00 96.94 453 LYS A O 1
ATOM 3527 N N . ARG A 1 454 ? 4.444 0.398 22.960 1.00 96.44 454 ARG A N 1
ATOM 3528 C CA . ARG A 1 454 ? 5.343 0.476 21.802 1.00 96.44 454 ARG A CA 1
ATOM 3529 C C . ARG A 1 454 ? 4.586 0.810 20.518 1.00 96.44 454 ARG A C 1
ATOM 3531 O O . ARG A 1 454 ? 5.079 1.629 19.748 1.00 96.44 454 ARG A O 1
ATOM 3538 N N . ALA A 1 455 ? 3.425 0.198 20.282 1.00 97.50 455 ALA A N 1
ATOM 3539 C CA . ALA A 1 455 ? 2.636 0.398 19.068 1.00 97.50 455 ALA A CA 1
ATOM 3540 C C . ALA A 1 455 ? 2.027 1.806 18.996 1.00 97.50 455 ALA A C 1
ATOM 3542 O O . ALA A 1 455 ? 2.304 2.537 18.048 1.00 97.50 455 ALA A O 1
ATOM 3543 N N . PHE A 1 456 ? 1.274 2.226 20.016 1.00 98.06 456 PHE A N 1
ATOM 3544 C CA . PHE A 1 456 ? 0.570 3.512 19.998 1.00 98.06 456 PHE A CA 1
ATOM 3545 C C . PHE A 1 456 ? 1.512 4.710 20.099 1.00 98.06 456 PHE A C 1
ATOM 3547 O O . PHE A 1 456 ? 1.391 5.641 19.304 1.00 98.06 456 PHE A O 1
ATOM 3554 N N . LYS A 1 457 ? 2.512 4.671 20.995 1.00 97.88 457 LYS A N 1
ATOM 3555 C CA . LYS A 1 457 ? 3.501 5.758 21.090 1.00 97.88 457 LYS A CA 1
ATOM 3556 C C . LYS A 1 457 ? 4.209 5.969 19.753 1.00 97.88 457 LYS A C 1
ATOM 3558 O O . LYS A 1 457 ? 4.373 7.105 19.315 1.00 97.88 457 LYS A O 1
ATOM 3563 N N . LYS A 1 458 ? 4.600 4.874 19.092 1.00 98.25 458 LYS A N 1
ATOM 3564 C CA . LYS A 1 458 ? 5.257 4.955 17.789 1.00 98.25 458 LYS A CA 1
ATOM 3565 C C . LYS A 1 458 ? 4.294 5.418 16.698 1.00 98.25 458 LYS A C 1
ATOM 3567 O O . LYS A 1 458 ? 4.687 6.236 15.881 1.00 98.25 458 LYS A O 1
ATOM 3572 N N . ALA A 1 459 ? 3.034 4.986 16.704 1.00 98.44 459 ALA A N 1
ATOM 3573 C CA . ALA A 1 459 ? 2.040 5.446 15.734 1.00 98.44 459 ALA A CA 1
ATOM 3574 C C . ALA A 1 459 ? 1.821 6.969 15.797 1.00 98.44 459 ALA A C 1
ATOM 3576 O O . ALA A 1 459 ? 1.815 7.632 14.761 1.00 98.44 459 ALA A O 1
ATOM 3577 N N . PHE A 1 460 ? 1.725 7.547 16.999 1.00 97.88 460 PHE A N 1
ATOM 3578 C CA . PHE A 1 460 ? 1.612 9.001 17.175 1.00 97.88 460 PHE A CA 1
ATOM 3579 C C . PHE A 1 460 ? 2.868 9.757 16.718 1.00 97.88 460 PHE A C 1
ATOM 3581 O O . PHE A 1 460 ? 2.778 10.831 16.119 1.00 97.88 460 PHE A O 1
ATOM 3588 N N . GLU A 1 461 ? 4.055 9.188 16.932 1.00 97.50 461 GLU A N 1
ATOM 3589 C CA . GLU A 1 461 ? 5.303 9.717 16.372 1.00 97.50 461 GLU A CA 1
ATOM 3590 C C . GLU A 1 461 ? 5.289 9.681 14.830 1.00 97.50 461 GLU A C 1
ATOM 3592 O O . GLU A 1 461 ? 5.623 10.674 14.179 1.00 97.50 461 GLU A O 1
ATOM 3597 N N . LEU A 1 462 ? 4.866 8.565 14.228 1.00 97.81 462 LEU A N 1
ATOM 3598 C CA . LEU A 1 462 ? 4.804 8.387 12.773 1.00 97.81 462 LEU A CA 1
ATOM 3599 C C . LEU A 1 462 ? 3.766 9.301 12.114 1.00 97.81 462 LEU A C 1
ATOM 3601 O O . LEU A 1 462 ? 4.051 9.856 11.058 1.00 97.81 462 LEU A O 1
ATOM 3605 N N . LEU A 1 463 ? 2.607 9.535 12.739 1.00 97.31 463 LEU A N 1
ATOM 3606 C CA . LEU A 1 463 ? 1.628 10.520 12.260 1.00 97.31 463 LEU A CA 1
ATOM 3607 C C . LEU A 1 463 ? 2.266 11.905 12.086 1.00 97.31 463 LEU A C 1
ATOM 3609 O O . LEU A 1 463 ? 1.990 12.601 11.110 1.00 97.31 463 LEU A O 1
ATOM 3613 N N . ARG A 1 464 ? 3.175 12.297 12.983 1.00 95.25 464 ARG A N 1
ATOM 3614 C CA . ARG A 1 464 ? 3.896 13.570 12.870 1.00 95.25 464 ARG A CA 1
ATOM 3615 C C . ARG A 1 464 ? 5.061 13.531 11.897 1.00 95.25 464 ARG A C 1
ATOM 3617 O O . ARG A 1 464 ? 5.321 14.537 11.251 1.00 95.25 464 ARG A O 1
ATOM 3624 N N . THR A 1 465 ? 5.792 12.428 11.813 1.00 95.00 465 THR A N 1
ATOM 3625 C CA . THR A 1 465 ? 7.103 12.395 11.134 1.00 95.00 465 THR A CA 1
ATOM 3626 C C . THR A 1 465 ? 7.068 11.763 9.746 1.00 95.00 465 THR A C 1
ATOM 3628 O O . THR A 1 465 ? 7.915 12.077 8.917 1.00 95.00 465 THR A O 1
ATOM 3631 N N . LYS A 1 466 ? 6.095 10.888 9.488 1.00 95.38 466 LYS A N 1
ATOM 3632 C CA . LYS A 1 466 ? 5.957 10.082 8.265 1.00 95.38 466 LYS A CA 1
ATOM 3633 C C . LYS A 1 466 ? 4.597 10.245 7.594 1.00 95.38 466 LYS A C 1
ATOM 3635 O O . LYS A 1 466 ? 4.228 9.446 6.734 1.00 95.38 466 LYS A O 1
ATOM 3640 N N . THR A 1 467 ? 3.847 11.275 7.979 1.00 95.94 467 THR A N 1
ATOM 3641 C CA . THR A 1 467 ? 2.637 11.679 7.268 1.00 95.94 467 THR A CA 1
ATOM 3642 C C . THR A 1 467 ? 2.520 13.193 7.174 1.00 95.94 467 THR A C 1
ATOM 3644 O O . THR A 1 467 ? 3.108 13.937 7.967 1.00 95.94 467 THR A O 1
ATOM 3647 N N . ASP A 1 468 ? 1.690 13.642 6.242 1.00 94.88 468 ASP A N 1
ATOM 3648 C CA . ASP A 1 468 ? 1.303 15.041 6.091 1.00 94.88 468 ASP A CA 1
ATOM 3649 C C . ASP A 1 468 ? -0.004 15.388 6.838 1.00 94.88 468 ASP A C 1
ATOM 3651 O O . ASP A 1 468 ? -0.591 16.440 6.601 1.00 94.88 468 ASP A O 1
ATOM 3655 N N . ALA A 1 469 ? -0.480 14.541 7.765 1.00 94.25 469 ALA A N 1
ATOM 3656 C CA . ALA A 1 469 ? -1.768 14.725 8.449 1.00 94.25 469 ALA A CA 1
ATOM 3657 C C . ALA A 1 469 ? -1.916 16.097 9.127 1.00 94.25 469 ALA A C 1
ATOM 3659 O O . ALA A 1 469 ? -2.910 16.786 8.917 1.00 94.25 469 ALA A O 1
ATOM 3660 N N . TYR A 1 470 ? -0.905 16.525 9.887 1.00 93.69 470 TYR A N 1
ATOM 3661 C CA . TYR A 1 470 ? -0.906 17.818 10.588 1.00 93.69 470 TYR A CA 1
ATOM 3662 C C . TYR A 1 470 ? -0.749 19.026 9.649 1.00 93.69 470 TYR A C 1
ATOM 3664 O O . TYR A 1 470 ? -1.040 20.155 1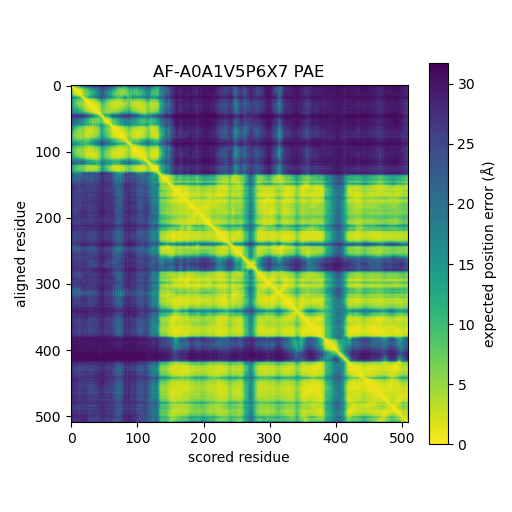0.035 1.00 93.69 470 TYR A O 1
ATOM 3672 N N . GLN A 1 471 ? -0.279 18.808 8.419 1.00 92.50 471 GLN A N 1
ATOM 3673 C CA . GLN A 1 471 ? -0.232 19.827 7.370 1.00 92.50 471 GLN A CA 1
ATOM 3674 C C . GLN A 1 471 ? -1.577 19.894 6.653 1.00 92.50 471 GLN A C 1
ATOM 3676 O O . GLN A 1 471 ? -2.015 20.976 6.282 1.00 92.50 471 GLN A O 1
ATOM 3681 N N . TYR A 1 472 ? -2.226 18.749 6.461 1.00 90.31 472 TYR A N 1
ATOM 3682 C CA . TYR A 1 472 ? -3.440 18.606 5.673 1.00 90.31 472 TYR A CA 1
ATOM 3683 C C . TYR A 1 472 ? -4.715 18.974 6.441 1.00 90.31 472 TYR A C 1
ATOM 3685 O O . TYR A 1 472 ? -5.551 19.710 5.919 1.00 90.31 472 TYR A O 1
ATOM 3693 N N . PHE A 1 473 ? -4.872 18.499 7.677 1.00 87.75 473 PHE A N 1
ATOM 3694 C CA . PHE A 1 473 ? -6.039 18.785 8.512 1.00 87.75 473 PHE A CA 1
ATOM 3695 C C . PHE A 1 473 ? -5.828 20.067 9.326 1.00 87.75 473 PHE A C 1
ATOM 3697 O O . PHE A 1 473 ? -4.776 20.273 9.932 1.00 87.75 473 PHE A O 1
ATOM 3704 N N . ILE A 1 474 ? -6.836 20.941 9.336 1.00 85.94 474 ILE A N 1
ATOM 3705 C CA . ILE A 1 474 ? -6.800 22.218 10.061 1.00 85.94 474 ILE A CA 1
ATOM 3706 C C . ILE A 1 474 ? -7.032 21.940 11.547 1.00 85.94 474 ILE A C 1
ATOM 3708 O O . ILE A 1 474 ? -7.969 21.221 11.887 1.00 85.94 474 ILE A O 1
ATOM 3712 N N . ASP A 1 475 ? -6.196 22.498 12.423 1.00 88.38 475 ASP A N 1
ATOM 3713 C CA . ASP A 1 475 ? -6.290 22.354 13.884 1.00 88.38 475 ASP A CA 1
ATOM 3714 C C . ASP A 1 475 ? -6.466 20.898 14.351 1.00 88.38 475 ASP A C 1
ATOM 3716 O O . ASP A 1 475 ? -7.299 20.592 15.205 1.00 88.38 475 ASP A O 1
ATOM 3720 N N . LEU A 1 476 ? -5.699 19.978 13.755 1.00 92.81 476 LEU A N 1
ATOM 3721 C CA . LEU A 1 476 ? -5.749 18.558 14.091 1.00 92.81 476 LEU A CA 1
ATOM 3722 C C . LEU A 1 476 ? -5.316 18.312 15.546 1.00 92.81 476 LEU A C 1
ATOM 3724 O O . LEU A 1 476 ? -4.170 18.558 15.923 1.00 92.81 476 LEU A O 1
ATOM 3728 N N . GLN A 1 477 ? -6.225 17.753 16.338 1.00 93.81 477 GLN A N 1
ATOM 3729 C CA . GLN A 1 477 ? -6.026 17.354 17.726 1.00 93.81 477 GLN A CA 1
ATOM 3730 C C . GLN A 1 477 ? -6.211 15.843 17.854 1.00 93.81 477 GLN A C 1
ATOM 3732 O O . GLN A 1 477 ? -7.319 15.322 17.710 1.00 93.81 477 GLN A O 1
ATOM 3737 N N . ILE A 1 478 ? -5.121 15.142 18.155 1.00 94.06 478 ILE A N 1
ATOM 3738 C CA . ILE A 1 478 ? -5.116 13.711 18.464 1.00 94.06 478 ILE A CA 1
ATOM 3739 C C . ILE A 1 478 ? -4.659 13.576 19.920 1.00 94.06 478 ILE A C 1
ATOM 3741 O O . ILE A 1 478 ? -3.538 13.987 20.225 1.00 94.06 478 ILE A O 1
ATOM 3745 N N . PRO A 1 479 ? -5.487 13.045 20.835 1.00 89.56 479 PRO A N 1
ATOM 3746 C CA . PRO A 1 479 ? -5.057 12.784 22.197 1.00 89.56 479 PRO A CA 1
ATOM 3747 C C . PRO A 1 479 ? -4.095 11.599 22.171 1.00 89.56 479 PRO A C 1
ATOM 3749 O O . PRO A 1 479 ? -4.478 10.470 21.874 1.00 89.56 479 PRO A O 1
ATOM 3752 N N . GLU A 1 480 ? -2.830 11.852 22.485 1.00 88.75 480 GLU A N 1
ATOM 3753 C CA . GLU A 1 480 ? -1.760 10.845 22.418 1.00 88.75 480 GLU A CA 1
ATOM 3754 C C . GLU A 1 480 ? -1.706 9.971 23.667 1.00 88.75 480 GLU A C 1
ATOM 3756 O O . GLU A 1 480 ? -0.651 9.665 24.228 1.00 88.75 480 GLU A O 1
ATOM 3761 N N . ILE A 1 481 ? -2.892 9.582 24.119 1.00 88.88 481 ILE A N 1
ATOM 3762 C CA . ILE A 1 481 ? -3.076 8.686 25.241 1.00 88.88 481 ILE A CA 1
ATOM 3763 C C . ILE A 1 481 ? -2.737 7.286 24.746 1.00 88.88 481 ILE A C 1
ATOM 3765 O O . ILE A 1 481 ? -3.253 6.803 23.735 1.00 88.88 481 ILE A O 1
ATOM 3769 N N . THR A 1 482 ? -1.815 6.649 25.456 1.00 93.31 482 THR A N 1
ATOM 3770 C CA . THR A 1 482 ? -1.422 5.270 25.195 1.00 93.31 482 THR A CA 1
ATOM 3771 C C . THR A 1 482 ? -2.347 4.342 25.981 1.00 93.31 482 THR A C 1
ATOM 3773 O O . THR A 1 482 ? -2.357 4.444 27.209 1.00 93.31 482 THR A O 1
ATOM 3776 N N . PRO A 1 483 ? -3.094 3.439 25.323 1.00 95.38 483 PRO A N 1
ATOM 3777 C CA . PRO A 1 483 ? -3.968 2.514 26.024 1.00 95.38 483 PRO A CA 1
ATOM 3778 C C . PRO A 1 483 ? -3.168 1.436 26.765 1.00 95.38 483 PRO A C 1
ATOM 3780 O O . PRO A 1 483 ? -2.057 1.057 26.387 1.00 95.38 483 PRO A O 1
ATOM 3783 N N . THR A 1 484 ? -3.794 0.912 27.805 1.00 95.69 484 THR A N 1
ATOM 3784 C CA . THR A 1 484 ? -3.427 -0.287 28.564 1.00 95.69 484 THR A CA 1
ATOM 3785 C C . THR A 1 484 ? -4.527 -1.328 28.384 1.00 95.69 484 THR A C 1
ATOM 3787 O O . THR A 1 484 ? -5.630 -0.985 27.969 1.00 95.69 484 THR A O 1
ATOM 3790 N N . ILE A 1 485 ? -4.282 -2.583 28.764 1.00 93.81 485 ILE A N 1
ATOM 3791 C CA . ILE A 1 485 ? -5.301 -3.647 28.765 1.00 93.81 485 ILE A CA 1
ATOM 3792 C C . ILE A 1 485 ? -6.579 -3.208 29.496 1.00 93.81 485 ILE A C 1
ATOM 3794 O O . ILE A 1 485 ? -7.678 -3.441 29.007 1.00 93.81 485 ILE A O 1
ATOM 3798 N N . THR A 1 486 ? -6.446 -2.490 30.615 1.00 93.81 486 THR A N 1
ATOM 3799 C CA . THR A 1 486 ? -7.582 -1.972 31.397 1.00 93.81 486 THR A CA 1
ATOM 3800 C C . THR A 1 486 ? -8.298 -0.781 30.759 1.00 93.81 486 THR A C 1
ATOM 3802 O O . THR A 1 486 ? -9.401 -0.444 31.171 1.00 93.81 486 THR A O 1
ATOM 3805 N N . THR A 1 487 ? -7.688 -0.123 29.771 1.00 95.50 487 THR A N 1
ATOM 3806 C CA . THR A 1 487 ? -8.245 1.056 29.089 1.00 95.50 487 THR A CA 1
ATOM 3807 C C . THR A 1 487 ? -8.477 0.814 27.596 1.00 95.50 487 THR A C 1
ATOM 3809 O O . THR A 1 487 ? -8.763 1.762 26.867 1.00 95.50 487 THR A O 1
ATOM 3812 N N . LEU A 1 488 ? -8.416 -0.436 27.119 1.00 93.62 488 LEU A N 1
ATOM 3813 C CA . LEU A 1 488 ? -8.669 -0.773 25.712 1.00 93.62 488 LEU A CA 1
ATOM 3814 C C . LEU A 1 488 ? -10.076 -0.372 25.249 1.00 93.62 488 LEU A C 1
ATOM 3816 O O . LEU A 1 488 ? -10.242 0.073 24.118 1.00 93.62 488 LEU A O 1
ATOM 3820 N N . ASP A 1 489 ? -11.078 -0.439 26.122 1.00 95.94 489 ASP A N 1
ATOM 3821 C CA . ASP A 1 489 ? -12.440 -0.010 25.781 1.00 95.94 489 ASP A CA 1
ATOM 3822 C C . ASP A 1 489 ? -12.661 1.506 25.863 1.00 95.94 489 ASP A C 1
ATOM 3824 O O . ASP A 1 489 ? -13.757 1.991 25.565 1.00 95.94 489 ASP A O 1
ATOM 3828 N N . SER A 1 490 ? -11.623 2.274 26.212 1.00 95.88 490 SER A N 1
ATOM 3829 C CA . SER A 1 490 ? -11.666 3.728 26.087 1.00 95.88 490 SER A CA 1
ATOM 3830 C C . SER A 1 490 ? -11.657 4.163 24.616 1.00 95.88 490 SER A C 1
ATOM 3832 O O . SER A 1 490 ? -11.275 3.420 23.705 1.00 95.88 490 SER A O 1
ATOM 3834 N N . VAL A 1 491 ? -12.127 5.386 24.376 1.00 95.56 491 VAL A N 1
ATOM 3835 C CA . VAL A 1 491 ? -12.372 5.911 23.032 1.00 95.56 491 VAL A CA 1
ATOM 3836 C C . VAL A 1 491 ? -11.282 6.904 22.647 1.00 95.56 491 VAL A C 1
ATOM 3838 O O . VAL A 1 491 ? -11.143 7.962 23.263 1.00 95.56 491 VAL A O 1
ATOM 3841 N N . LEU A 1 492 ? -10.561 6.610 21.565 1.00 95.50 492 LEU A N 1
ATOM 3842 C CA . LEU A 1 492 ? -9.713 7.584 20.891 1.00 95.50 492 LEU A CA 1
ATOM 3843 C C . LEU A 1 492 ? -10.617 8.609 20.200 1.00 95.50 492 LEU A C 1
ATOM 3845 O O . LEU A 1 492 ? -11.341 8.257 19.272 1.00 95.50 492 LEU A O 1
ATOM 3849 N N . THR A 1 493 ? -10.573 9.867 20.641 1.00 94.44 493 THR A N 1
ATOM 3850 C CA . THR A 1 493 ? -11.379 10.962 20.076 1.00 94.44 493 THR A CA 1
ATOM 3851 C C . THR A 1 493 ? -10.482 11.974 19.380 1.00 94.44 493 THR A C 1
ATOM 3853 O O . THR A 1 493 ? -9.741 12.695 20.037 1.00 94.44 493 THR A O 1
ATOM 3856 N N . ILE A 1 494 ? -10.566 12.057 18.057 1.00 93.62 494 ILE A N 1
ATOM 3857 C CA . ILE A 1 494 ? -9.744 12.931 17.219 1.00 93.62 494 ILE A CA 1
ATOM 3858 C C . ILE A 1 494 ? -10.597 14.084 16.703 1.00 93.62 494 ILE A C 1
ATOM 3860 O O . ILE A 1 494 ? -11.740 13.876 16.299 1.00 93.62 494 ILE A O 1
ATOM 3864 N N . LYS A 1 495 ? -10.042 15.295 16.693 1.00 91.25 495 LYS A N 1
ATOM 3865 C CA . LYS A 1 495 ? -10.748 16.514 16.291 1.00 91.25 495 LYS A CA 1
ATOM 3866 C C . LYS A 1 495 ? -9.972 17.294 15.232 1.00 91.25 495 LYS A C 1
ATOM 3868 O O . LYS A 1 495 ? -8.750 17.319 15.284 1.00 91.25 495 LYS A O 1
ATOM 3873 N N . HIS A 1 496 ? -10.659 17.934 14.289 1.00 88.56 496 HIS A N 1
ATOM 3874 C CA . HIS A 1 496 ? -10.062 18.888 13.341 1.00 88.56 496 HIS A CA 1
ATOM 3875 C C . HIS A 1 496 ? -11.123 19.869 12.807 1.00 88.56 496 HIS A C 1
ATOM 3877 O O . HIS A 1 496 ? -12.317 19.630 12.958 1.00 88.56 496 HIS A O 1
ATOM 3883 N N . LYS A 1 497 ? -10.725 20.969 12.164 1.00 82.88 497 LYS A N 1
ATOM 3884 C CA . LYS A 1 497 ? -11.619 21.987 11.570 1.00 82.88 497 LYS A CA 1
ATOM 3885 C C . LYS A 1 497 ? -11.689 21.897 10.038 1.00 82.88 497 LYS A C 1
ATOM 3887 O O . LYS A 1 497 ? -11.626 22.895 9.330 1.00 82.88 497 LYS A O 1
ATOM 3892 N N . GLY A 1 498 ? -11.770 20.679 9.508 1.00 77.56 498 GLY A N 1
ATOM 3893 C CA . GLY A 1 498 ? -11.737 20.423 8.062 1.00 77.56 498 GLY A CA 1
ATOM 3894 C C . GLY A 1 498 ? -10.323 20.239 7.497 1.00 77.56 498 GLY A C 1
ATOM 3895 O O . GLY A 1 498 ? -9.399 19.859 8.223 1.00 77.56 498 GLY A O 1
ATOM 3896 N N . THR A 1 499 ? -10.176 20.439 6.189 1.00 82.25 499 THR A N 1
ATOM 3897 C CA . THR A 1 499 ? -8.950 20.172 5.416 1.00 82.25 499 THR A CA 1
ATOM 3898 C C . THR A 1 499 ? -8.477 21.430 4.705 1.00 82.25 499 THR A C 1
ATOM 3900 O O . THR A 1 499 ? -9.297 22.204 4.212 1.00 82.25 499 THR A O 1
ATOM 3903 N N . ARG A 1 500 ? -7.162 21.606 4.581 1.00 77.06 500 ARG A N 1
ATOM 3904 C CA . ARG A 1 500 ? -6.579 22.691 3.789 1.00 77.06 500 ARG A CA 1
ATOM 3905 C C . ARG A 1 500 ? -6.884 22.512 2.307 1.00 77.06 500 ARG A C 1
ATOM 3907 O O . ARG A 1 500 ? -6.902 21.394 1.792 1.00 77.06 500 ARG A O 1
ATOM 3914 N N . THR A 1 501 ? -7.085 23.625 1.609 1.00 71.44 501 THR A N 1
ATOM 3915 C CA . THR A 1 501 ? -7.207 23.609 0.148 1.00 71.44 501 THR A CA 1
ATOM 3916 C C . THR A 1 501 ? -5.866 23.264 -0.506 1.00 71.44 501 THR A C 1
ATOM 3918 O O . THR A 1 501 ? -4.808 23.418 0.103 1.00 71.44 501 THR A O 1
ATOM 3921 N N . ALA A 1 502 ? -5.879 22.867 -1.782 1.00 68.69 502 ALA A N 1
ATOM 3922 C CA . ALA A 1 502 ? -4.652 22.565 -2.529 1.00 68.69 502 ALA A CA 1
ATOM 3923 C C . ALA A 1 502 ? -3.643 23.733 -2.571 1.00 68.69 502 ALA A C 1
ATOM 3925 O O . ALA A 1 502 ? -2.448 23.496 -2.696 1.00 68.69 502 ALA A O 1
ATOM 3926 N N . LYS A 1 503 ? -4.107 24.986 -2.445 1.00 68.12 503 LYS A N 1
ATOM 3927 C CA . LYS A 1 503 ? -3.239 26.177 -2.397 1.00 68.12 503 LYS A CA 1
ATOM 3928 C C . LYS A 1 503 ? -2.601 26.400 -1.021 1.00 68.12 503 LYS A C 1
ATOM 3930 O O . LYS A 1 503 ? -1.517 26.963 -0.934 1.00 68.12 503 LYS A O 1
ATOM 3935 N N . GLU A 1 504 ? -3.282 25.999 0.050 1.00 68.88 504 GLU A N 1
ATOM 3936 C CA . GLU A 1 504 ? -2.833 26.191 1.437 1.00 68.88 504 GLU A CA 1
ATOM 3937 C C . GLU A 1 504 ? -2.027 25.003 1.960 1.00 68.88 504 GLU A C 1
ATOM 3939 O O . GLU A 1 504 ? -1.219 25.144 2.880 1.00 68.88 504 GLU A O 1
ATOM 3944 N N . TYR A 1 505 ? -2.275 23.821 1.401 1.00 79.12 505 TYR A N 1
ATOM 3945 C CA . TYR A 1 505 ? -1.584 22.599 1.754 1.00 79.12 505 TYR A CA 1
ATOM 3946 C C . TYR A 1 505 ? -0.127 22.648 1.286 1.00 79.12 505 TYR A C 1
ATOM 3948 O O . TYR A 1 505 ? 0.163 22.718 0.093 1.00 79.12 505 TYR A O 1
ATOM 3956 N N . LYS A 1 506 ? 0.795 22.584 2.248 1.00 84.94 506 LYS A N 1
ATOM 3957 C CA . LYS A 1 506 ? 2.234 22.476 2.007 1.00 84.94 506 LYS A CA 1
ATOM 3958 C C . LYS A 1 506 ? 2.697 21.098 2.496 1.00 84.94 506 LYS A C 1
ATOM 3960 O O . LYS A 1 506 ? 2.809 20.927 3.714 1.00 84.94 506 LYS A O 1
ATOM 3965 N N . PRO A 1 507 ? 2.895 20.113 1.600 1.00 83.81 507 PRO A N 1
ATOM 3966 C CA . PRO A 1 507 ? 3.367 18.786 1.991 1.00 83.81 507 PRO A CA 1
ATOM 3967 C C . PRO A 1 507 ? 4.756 18.882 2.631 1.00 83.81 507 PRO A C 1
ATOM 3969 O O . PRO A 1 507 ? 5.533 19.779 2.291 1.00 83.81 507 PRO A O 1
ATOM 3972 N N . LYS A 1 508 ? 5.086 17.969 3.553 1.00 81.31 508 LYS A N 1
ATOM 3973 C CA . LYS A 1 508 ? 6.462 17.868 4.055 1.00 81.31 508 LYS A CA 1
ATOM 3974 C C . LYS A 1 508 ? 7.374 17.397 2.926 1.00 81.31 508 LYS A C 1
ATOM 3976 O O . LYS A 1 508 ? 7.026 16.450 2.221 1.00 81.31 508 LYS A O 1
ATOM 3981 N N . ILE A 1 509 ? 8.511 18.066 2.770 1.00 59.66 509 ILE A N 1
ATOM 3982 C CA . ILE A 1 509 ? 9.579 17.650 1.853 1.00 59.66 509 ILE A CA 1
ATOM 3983 C C . ILE A 1 509 ? 10.283 16.430 2.441 1.00 59.66 509 ILE A C 1
ATOM 3985 O O . ILE A 1 509 ? 10.582 16.470 3.659 1.00 59.66 509 ILE A O 1
#

pLDDT: mean 76.78, std 16.78, range [29.52, 98.44]

Sequence (509 aa):
MLELSAQDTLKRFARYWNSDFVQSSRMLIEQYKIKMAQMLLRHYKGSKKQTLEDFTKRVEKTTDRERIALQNIALYYFATHKDIDPQASGSIGEAEKAEMSALLDKALALLEGMSGSPRLALAEAVGQTIGVLTGTKKAAAKATGAITDTYERALSITAKDYQWALTPYPNPTAFIAPFDDAFMAKLAFIDGKLSFLESKAGEAEIKKAAKGRKMELVKDLDIQLLRSLFTAIYHNAQSIKGGNVTVYMPTFCKAMGVDLLLPGKEPAKDINGNEIPIKANDILGKVAQFRNCVGVTKDGSIYALLNFSKYDRENNTITFDSPYMNMIIEQLDESNKRTSSSGETYLNPRYSYLVHSSIGNEKNKAAIEIVHIILALLHQRGGMSDRQLKQINDVKKAKAKGTRIKAAAPASAEPADKTVTAHKKYSEIVHEIPILDERIGRDTANASNVQLKRAFKKAFELLRTKTDAYQYFIDLQIPEITPTITTLDSVLTIKHKGTRTAKEYKPKI

Secondary structure (DSSP, 8-state):
--PPPHHHHHHHHHHHTTS-THHHHHHHHHHHHHHHHHHHHHHTTTSS---HHHHHHHHSS--HHHHHHHHHHHHHHHHH-TT--TTTSSS--HHHHHHHHHHHHHHHHHHHT-SS-HHHHHHHHHHHHTTS--S-HHHHHHHTT-B-S---EEEEE-STTTTTTTSSS--SSEEEEE--HHHHTT--EETTEE-TTT-SS-HHHHHHHHHS--HHHHTT--HHHHHHHHHHHHHHHHH-SSSEEEEEHHHHHHHTTPPP--TT-PPPB-TTS-B-------HHHHHHTTTTEEEEETTS-EEES-EEEEEETTTTEEEEE-HHHHHHHHHHHHHHEEE-TTS-EEE---EEEEEEGGGGG-S-HHHHHHHHHHHHHHHHHSPPPHHHHHHHHHHHHHHHTT--------TTS--TT--EEEEEEHHHHHHTSHHHHHHHHHS-HHHHHHHHHHHHHHHHHHHHHSB-HHHHBTT-B---PPP-GGGTTSEEEEEES-B--TTT-----